Protein AF-0000000071195851 (afdb_homodimer)

Structure (mmCIF, N/CA/C/O backbone):
data_AF-0000000071195851-model_v1
#
loop_
_entity.id
_entity.type
_entity.pdbx_description
1 polymer 'DZIP3-like HEPN domain-containing protein'
#
loop_
_atom_site.group_PDB
_atom_site.id
_atom_site.type_symbol
_atom_site.label_atom_id
_atom_site.label_alt_id
_atom_site.label_comp_id
_atom_site.label_asym_id
_atom_site.label_entity_id
_atom_site.label_seq_id
_atom_site.pdbx_PDB_ins_code
_atom_site.Cartn_x
_atom_site.Cartn_y
_atom_site.Cartn_z
_atom_site.occupancy
_atom_site.B_iso_or_equiv
_atom_site.auth_seq_id
_atom_site.auth_comp_id
_atom_site.auth_asym_id
_atom_site.auth_atom_id
_atom_site.pdbx_PDB_model_num
ATOM 1 N N . MET A 1 1 ? -26.047 20.922 -21.891 1 20.16 1 MET A N 1
ATOM 2 C CA . MET A 1 1 ? -26.219 20.594 -20.469 1 20.16 1 MET A CA 1
ATOM 3 C C . MET A 1 1 ? -25.625 19.219 -20.172 1 20.16 1 MET A C 1
ATOM 5 O O . MET A 1 1 ? -26.203 18.203 -20.562 1 20.16 1 MET A O 1
ATOM 9 N N . ALA A 1 2 ? -24.406 18.953 -20.312 1 27.66 2 ALA A N 1
ATOM 10 C CA . ALA A 1 2 ? -23.797 17.625 -20.219 1 27.66 2 ALA A CA 1
ATOM 11 C C . ALA A 1 2 ? -24.188 16.938 -18.906 1 27.66 2 ALA A C 1
ATOM 13 O O . ALA A 1 2 ? -23.922 17.453 -17.828 1 27.66 2 ALA A O 1
ATOM 14 N N . THR A 1 3 ? -25.312 16.328 -18.766 1 29.44 3 THR A N 1
ATOM 15 C CA . THR A 1 3 ? -25.781 15.547 -17.641 1 29.44 3 THR A CA 1
ATOM 16 C C . THR A 1 3 ? -24.719 14.555 -17.188 1 29.44 3 THR A C 1
ATOM 18 O O . THR A 1 3 ? -24.297 13.688 -17.953 1 29.44 3 THR A O 1
ATOM 21 N N . ALA A 1 4 ? -23.672 14.945 -16.656 1 36.5 4 ALA A N 1
ATOM 22 C CA . ALA A 1 4 ? -22.719 14.039 -16.031 1 36.5 4 ALA A CA 1
ATOM 23 C C . ALA A 1 4 ? -23.422 12.828 -15.422 1 36.5 4 ALA A C 1
ATOM 25 O O . ALA A 1 4 ? -24.266 12.977 -14.531 1 36.5 4 ALA A O 1
ATOM 26 N N . GLY A 1 5 ? -23.922 11.852 -16.109 1 33.75 5 GLY A N 1
ATOM 27 C CA . GLY A 1 5 ? -24.656 10.648 -15.742 1 33.75 5 GLY A CA 1
ATOM 28 C C . GLY A 1 5 ? -24.156 10 -14.469 1 33.75 5 GLY A C 1
ATOM 29 O O . GLY A 1 5 ? -23.016 9.516 -14.422 1 33.75 5 GLY A O 1
ATOM 30 N N . TRP A 1 6 ? -24.375 10.531 -13.297 1 41.81 6 TRP A N 1
ATOM 31 C CA . TRP A 1 6 ? -24.25 9.828 -12.023 1 41.81 6 TRP A CA 1
ATOM 32 C C . TRP A 1 6 ? -24.656 8.367 -12.172 1 41.81 6 TRP A C 1
ATOM 34 O O . TRP A 1 6 ? -25.828 8.055 -12.383 1 41.81 6 TRP A O 1
ATOM 44 N N . SER A 1 7 ? -24.109 7.566 -12.875 1 49.59 7 SER A N 1
ATOM 45 C CA . SER A 1 7 ? -24.531 6.172 -12.922 1 49.59 7 SER A CA 1
ATOM 46 C C . SER A 1 7 ? -24.922 5.668 -11.539 1 49.59 7 SER A C 1
ATOM 48 O O . SER A 1 7 ? -24.188 5.844 -10.57 1 49.59 7 SER A O 1
ATOM 50 N N . THR A 1 8 ? -26.188 5.625 -11.203 1 64.5 8 THR A N 1
ATOM 51 C CA . THR A 1 8 ? -26.844 5.125 -10 1 64.5 8 THR A CA 1
ATOM 52 C C . THR A 1 8 ? -26.219 3.807 -9.555 1 64.5 8 THR A C 1
ATOM 54 O O . THR A 1 8 ? -26.156 2.85 -10.328 1 64.5 8 THR A O 1
ATOM 57 N N . VAL A 1 9 ? -25.438 3.867 -8.508 1 78.06 9 VAL A N 1
ATOM 58 C CA . VAL A 1 9 ? -24.938 2.654 -7.883 1 78.06 9 VAL A CA 1
ATOM 59 C C . VAL A 1 9 ? -26.094 1.703 -7.582 1 78.06 9 VAL A C 1
ATOM 61 O O . VAL A 1 9 ? -27.062 2.088 -6.93 1 78.06 9 VAL A O 1
ATOM 64 N N . THR A 1 10 ? -26.141 0.562 -8.352 1 88.56 10 THR A N 1
ATOM 65 C CA . THR A 1 10 ? -27.156 -0.464 -8.156 1 88.56 10 THR A CA 1
ATOM 66 C C . THR A 1 10 ? -26.734 -1.448 -7.066 1 88.56 10 THR A C 1
ATOM 68 O O . THR A 1 10 ? -25.594 -1.417 -6.605 1 88.56 10 THR A O 1
ATOM 71 N N . LYS A 1 11 ? -27.688 -2.213 -6.672 1 94.31 11 LYS A N 1
ATOM 72 C CA . LYS A 1 11 ? -27.391 -3.281 -5.723 1 94.31 11 LYS A CA 1
ATOM 73 C C . LYS A 1 11 ? -26.344 -4.242 -6.285 1 94.31 11 LYS A C 1
ATOM 75 O O . LYS A 1 11 ? -25.5 -4.746 -5.547 1 94.31 11 LYS A O 1
ATOM 80 N N . GLU A 1 12 ? -26.422 -4.5 -7.555 1 95.44 12 GLU A N 1
ATOM 81 C CA . GLU A 1 12 ? -25.5 -5.418 -8.219 1 95.44 12 GLU A CA 1
ATOM 82 C C . GLU A 1 12 ? -24.078 -4.875 -8.203 1 95.44 12 GLU A C 1
ATOM 84 O O . GLU A 1 12 ? -23.109 -5.641 -8.086 1 95.44 12 GLU A O 1
ATOM 89 N N . ASN A 1 13 ? -23.953 -3.596 -8.297 1 95.38 13 ASN A N 1
ATOM 90 C CA . ASN A 1 13 ? -22.641 -2.969 -8.18 1 95.38 13 ASN A CA 1
ATOM 91 C C . ASN A 1 13 ? -22.062 -3.119 -6.77 1 95.38 13 ASN A C 1
ATOM 93 O O . ASN A 1 13 ? -20.875 -3.396 -6.602 1 95.38 13 ASN A O 1
ATOM 97 N N . THR A 1 14 ? -22.906 -2.965 -5.84 1 96.69 14 THR A N 1
ATOM 98 C CA . THR A 1 14 ? -22.5 -3.094 -4.445 1 96.69 14 THR A CA 1
ATOM 99 C C . THR A 1 14 ? -22.109 -4.531 -4.133 1 96.69 14 THR A C 1
ATOM 101 O O . THR A 1 14 ? -21.141 -4.77 -3.387 1 96.69 14 THR A O 1
ATOM 104 N N . ASN A 1 15 ? -22.828 -5.418 -4.723 1 97.31 15 ASN A N 1
ATOM 105 C CA . ASN A 1 15 ? -22.453 -6.824 -4.586 1 97.31 15 ASN A CA 1
ATOM 106 C C . ASN A 1 15 ? -21.031 -7.078 -5.062 1 97.31 15 ASN A C 1
ATOM 108 O O . ASN A 1 15 ? -20.25 -7.746 -4.375 1 97.31 15 ASN A O 1
ATOM 112 N N . PHE A 1 16 ? -20.812 -6.555 -6.148 1 98 16 PHE A N 1
ATOM 113 C CA . PHE A 1 16 ? -19.484 -6.734 -6.719 1 98 16 PHE A CA 1
ATOM 114 C C . PHE A 1 16 ? -18.422 -6.102 -5.832 1 98 16 PHE A C 1
ATOM 116 O O . PHE A 1 16 ? -17.406 -6.73 -5.523 1 98 16 PHE A O 1
ATOM 123 N N . ALA A 1 17 ? -18.688 -4.91 -5.398 1 97.62 17 ALA A N 1
ATOM 124 C CA . ALA A 1 17 ? -17.734 -4.199 -4.555 1 97.62 17 ALA A CA 1
ATOM 125 C C . ALA A 1 17 ? -17.5 -4.941 -3.244 1 97.62 17 ALA A C 1
ATOM 127 O O . ALA A 1 17 ? -16.375 -4.996 -2.744 1 97.62 17 ALA A O 1
ATOM 128 N N . ARG A 1 18 ? -18.484 -5.512 -2.752 1 97.62 18 ARG A N 1
ATOM 129 C CA . ARG A 1 18 ? -18.406 -6.234 -1.487 1 97.62 18 ARG A CA 1
ATOM 130 C C . ARG A 1 18 ? -17.531 -7.484 -1.634 1 97.62 18 ARG A C 1
ATOM 132 O O . ARG A 1 18 ? -16.766 -7.828 -0.73 1 97.62 18 ARG A O 1
ATOM 139 N N . LEU A 1 19 ? -17.719 -8.094 -2.727 1 98.06 19 LEU A N 1
ATOM 140 C CA . LEU A 1 19 ? -16.891 -9.266 -2.986 1 98.06 19 LEU A CA 1
ATOM 141 C C . LEU A 1 19 ? -15.422 -8.867 -3.139 1 98.06 19 LEU A C 1
ATOM 143 O O . LEU A 1 19 ? -14.523 -9.578 -2.682 1 98.06 19 LEU A O 1
ATOM 147 N N . CYS A 1 20 ? -15.242 -7.766 -3.793 1 97.62 20 CYS A N 1
ATOM 148 C CA . CYS A 1 20 ? -13.883 -7.258 -3.908 1 97.62 20 CYS A CA 1
ATOM 149 C C . CYS A 1 20 ? -13.273 -7.016 -2.533 1 97.62 20 CYS A C 1
ATOM 151 O O . CYS A 1 20 ? -12.133 -7.402 -2.281 1 97.62 20 CYS A O 1
ATOM 153 N N . LYS A 1 21 ? -14.047 -6.438 -1.719 1 97.56 21 LYS A N 1
ATOM 154 C CA . LYS A 1 21 ? -13.57 -6.141 -0.371 1 97.56 21 LYS A CA 1
ATOM 155 C C . LYS A 1 21 ? -13.273 -7.422 0.403 1 97.56 21 LYS A C 1
ATOM 157 O O . LYS A 1 21 ? -12.266 -7.512 1.104 1 97.56 21 LYS A O 1
ATOM 162 N N . LEU A 1 22 ? -14.109 -8.383 0.26 1 98.12 22 LEU A N 1
ATOM 163 C CA . LEU A 1 22 ? -13.906 -9.672 0.917 1 98.12 22 LEU A CA 1
ATOM 164 C C . LEU A 1 22 ? -12.594 -10.305 0.473 1 98.12 22 LEU A C 1
ATOM 166 O O . LEU A 1 22 ? -11.836 -10.82 1.299 1 98.12 22 LEU A O 1
ATOM 170 N N . LEU A 1 23 ? -12.359 -10.211 -0.744 1 97.12 23 LEU A N 1
ATOM 171 C CA . LEU A 1 23 ? -11.156 -10.828 -1.29 1 97.12 23 LEU A CA 1
ATOM 172 C C . LEU A 1 23 ? -9.914 -10.031 -0.904 1 97.12 23 LEU A C 1
ATOM 174 O O . LEU A 1 23 ? -8.898 -10.617 -0.503 1 97.12 23 LEU A O 1
ATOM 178 N N . ILE A 1 24 ? -10.016 -8.781 -1.022 1 96.12 24 ILE A N 1
ATOM 179 C CA . ILE A 1 24 ? -8.852 -7.934 -0.784 1 96.12 24 ILE A CA 1
ATOM 180 C C . ILE A 1 24 ? -8.492 -7.957 0.701 1 96.12 24 ILE A C 1
ATOM 182 O O . ILE A 1 24 ? -7.348 -8.234 1.067 1 96.12 24 ILE A O 1
ATOM 186 N N . ASP A 1 25 ? -9.438 -7.758 1.517 1 96.19 25 ASP A N 1
ATOM 187 C CA . ASP A 1 25 ? -9.141 -7.734 2.945 1 96.19 25 ASP A CA 1
ATOM 188 C C . ASP A 1 25 ? -9.016 -9.148 3.506 1 96.19 25 ASP A C 1
ATOM 190 O O . ASP A 1 25 ? -8.008 -9.492 4.121 1 96.19 25 ASP A O 1
ATOM 194 N N . GLY A 1 26 ? -10.047 -9.914 3.311 1 97.44 26 GLY A N 1
ATOM 195 C CA . GLY A 1 26 ? -10.086 -11.258 3.852 1 97.44 26 GLY A CA 1
ATOM 196 C C . GLY A 1 26 ? -9.07 -12.188 3.207 1 97.44 26 GLY A C 1
ATOM 197 O O . GLY A 1 26 ? -8.375 -12.938 3.898 1 97.44 26 GLY A O 1
ATOM 198 N N . GLY A 1 27 ? -9.031 -12.125 1.87 1 98.12 27 GLY A N 1
ATOM 199 C CA . GLY A 1 27 ? -8.078 -12.961 1.159 1 98.12 27 GLY A CA 1
ATOM 200 C C . GLY A 1 27 ? -6.633 -12.648 1.5 1 98.12 27 GLY A C 1
ATOM 201 O O . GLY A 1 27 ? -5.824 -13.555 1.694 1 98.12 27 GLY A O 1
ATOM 202 N N . THR A 1 28 ? -6.348 -11.375 1.593 1 97.06 28 THR A N 1
ATOM 203 C CA . THR A 1 28 ? -4.996 -10.969 1.97 1 97.06 28 THR A CA 1
ATOM 204 C C . THR A 1 28 ? -4.648 -11.484 3.363 1 97.06 28 THR A C 1
ATOM 206 O O . THR A 1 28 ? -3.553 -12.008 3.58 1 97.06 28 THR A O 1
ATOM 209 N N . HIS A 1 29 ? -5.57 -11.375 4.246 1 97.56 29 HIS A N 1
ATOM 210 C CA . HIS A 1 29 ? -5.332 -11.836 5.609 1 97.56 29 HIS A CA 1
ATOM 211 C C . HIS A 1 29 ? -5.094 -13.344 5.648 1 97.56 29 HIS A C 1
ATOM 213 O O . HIS A 1 29 ? -4.156 -13.805 6.297 1 97.56 29 HIS A O 1
ATOM 219 N N . ALA A 1 30 ? -5.887 -14.023 4.984 1 98.44 30 ALA A N 1
ATOM 220 C CA . ALA A 1 30 ? -5.762 -15.484 4.973 1 98.44 30 ALA A CA 1
ATOM 221 C C . ALA A 1 30 ? -4.414 -15.914 4.395 1 98.44 30 ALA A C 1
ATOM 223 O O . ALA A 1 30 ? -3.729 -16.766 4.969 1 98.44 30 ALA A O 1
ATOM 224 N N . LEU A 1 31 ? -4.059 -15.32 3.311 1 98.5 31 LEU A N 1
ATOM 225 C CA . LEU A 1 31 ? -2.789 -15.664 2.686 1 98.5 31 LEU A CA 1
ATOM 226 C C . LEU A 1 31 ? -1.618 -15.258 3.574 1 98.5 31 LEU A C 1
ATOM 228 O O . LEU A 1 31 ? -0.587 -15.938 3.6 1 98.5 31 LEU A O 1
ATOM 232 N N . ARG A 1 32 ? -1.762 -14.188 4.25 1 97.81 32 ARG A N 1
ATOM 233 C CA . ARG A 1 32 ? -0.71 -13.75 5.16 1 97.81 32 ARG A CA 1
ATOM 234 C C . ARG A 1 32 ? -0.535 -14.734 6.309 1 97.81 32 ARG A C 1
ATOM 236 O O . ARG A 1 32 ? 0.589 -15.008 6.738 1 97.81 32 ARG A O 1
ATOM 243 N N . VAL A 1 33 ? -1.643 -15.242 6.789 1 97.75 33 VAL A N 1
ATOM 244 C CA . VAL A 1 33 ? -1.581 -16.25 7.84 1 97.75 33 VAL A CA 1
ATOM 245 C C . VAL A 1 33 ? -0.8 -17.469 7.344 1 97.75 33 VAL A C 1
ATOM 247 O O . VAL A 1 33 ? 0.076 -17.969 8.047 1 97.75 33 VAL A O 1
ATOM 250 N N . ILE A 1 34 ? -1.099 -17.891 6.188 1 98.25 34 ILE A N 1
ATOM 251 C CA . ILE A 1 34 ? -0.395 -19.031 5.594 1 98.25 34 ILE A CA 1
ATOM 252 C C . ILE A 1 34 ? 1.085 -18.688 5.434 1 98.25 34 ILE A C 1
ATOM 254 O O . ILE A 1 34 ? 1.953 -19.484 5.789 1 98.25 34 ILE A O 1
ATOM 258 N N . PHE A 1 35 ? 1.375 -17.547 4.949 1 98.56 35 PHE A N 1
ATOM 259 C CA . PHE A 1 35 ? 2.738 -17.109 4.676 1 98.56 35 PHE A CA 1
ATOM 260 C C . PHE A 1 35 ? 3.547 -17.016 5.965 1 98.56 35 PHE A C 1
ATOM 262 O O . PHE A 1 35 ? 4.684 -17.5 6.023 1 98.56 35 PHE A O 1
ATOM 269 N N . ASP A 1 36 ? 2.914 -16.453 6.934 1 97.62 36 ASP A N 1
ATOM 270 C CA . ASP A 1 36 ? 3.605 -16.25 8.203 1 97.62 36 ASP A CA 1
ATOM 271 C C . ASP A 1 36 ? 3.869 -17.594 8.898 1 97.62 36 ASP A C 1
ATOM 273 O O . ASP A 1 36 ? 4.809 -17.719 9.688 1 97.62 36 ASP A O 1
ATOM 277 N N . ALA A 1 37 ? 2.996 -18.531 8.664 1 96.75 37 ALA A N 1
ATOM 278 C CA . ALA A 1 37 ? 3.24 -19.875 9.203 1 96.75 37 ALA A CA 1
ATOM 279 C C . ALA A 1 37 ? 4.484 -20.5 8.578 1 96.75 37 ALA A C 1
ATOM 281 O O . ALA A 1 37 ? 5.207 -21.25 9.242 1 96.75 37 ALA A O 1
ATOM 282 N N . LYS A 1 38 ? 4.789 -20.156 7.34 1 96.12 38 LYS A N 1
ATOM 283 C CA . LYS A 1 38 ? 5.961 -20.656 6.637 1 96.12 38 LYS A CA 1
ATOM 284 C C . LYS A 1 38 ? 7.199 -19.828 6.953 1 96.12 38 LYS A C 1
ATOM 286 O O . LYS A 1 38 ? 8.297 -20.359 7.094 1 96.12 38 LYS A O 1
ATOM 291 N N . HIS A 1 39 ? 6.898 -18.484 7.004 1 96.38 39 HIS A N 1
ATOM 292 C CA . HIS A 1 39 ? 7.957 -17.531 7.277 1 96.38 39 HIS A CA 1
ATOM 293 C C . HIS A 1 39 ? 7.535 -16.531 8.359 1 96.38 39 HIS A C 1
ATOM 295 O O . HIS A 1 39 ? 7.105 -15.422 8.062 1 96.38 39 HIS A O 1
ATOM 301 N N . PRO A 1 40 ? 7.84 -16.922 9.531 1 95.5 40 PRO A N 1
ATOM 302 C CA . PRO A 1 40 ? 7.469 -16 10.609 1 95.5 40 PRO A CA 1
ATOM 303 C C . PRO A 1 40 ? 8.164 -14.648 10.5 1 95.5 40 PRO A C 1
ATOM 305 O O . PRO A 1 40 ? 9.273 -14.562 9.953 1 95.5 40 PRO A O 1
ATOM 308 N N . PRO A 1 41 ? 7.543 -13.672 11.008 1 90.94 41 PRO A N 1
ATOM 309 C CA . PRO A 1 41 ? 8.039 -12.305 10.859 1 90.94 41 PRO A CA 1
ATOM 310 C C . PRO A 1 41 ? 9.484 -12.148 11.32 1 90.94 41 PRO A C 1
ATOM 312 O O . PRO A 1 41 ? 10.266 -11.43 10.688 1 90.94 41 PRO A O 1
ATOM 315 N N . HIS A 1 42 ? 9.914 -12.82 12.352 1 92.69 42 HIS A N 1
ATOM 316 C CA . HIS A 1 42 ? 11.25 -12.625 12.906 1 92.69 42 HIS A CA 1
ATOM 317 C C . HIS A 1 42 ? 12.305 -13.281 12.031 1 92.69 42 HIS A C 1
ATOM 319 O O . HIS A 1 42 ? 13.492 -12.969 12.141 1 92.69 42 HIS A O 1
ATOM 325 N N . ASP A 1 43 ? 11.859 -14.195 11.133 1 95.19 43 ASP A N 1
ATOM 326 C CA . ASP A 1 43 ? 12.797 -14.922 10.273 1 95.19 43 ASP A CA 1
ATOM 327 C C . ASP A 1 43 ? 12.68 -14.445 8.828 1 95.19 43 ASP A C 1
ATOM 329 O O . ASP A 1 43 ? 13.43 -14.898 7.961 1 95.19 43 ASP A O 1
ATOM 333 N N . LEU A 1 44 ? 11.773 -13.547 8.555 1 96.69 44 LEU A N 1
ATOM 334 C CA . LEU A 1 44 ? 11.453 -13.188 7.18 1 96.69 44 LEU A CA 1
ATOM 335 C C . LEU A 1 44 ? 12.664 -12.562 6.484 1 96.69 44 LEU A C 1
ATOM 337 O O . LEU A 1 44 ? 12.969 -12.914 5.344 1 96.69 44 LEU A O 1
ATOM 341 N N . ARG A 1 45 ? 13.336 -11.711 7.137 1 94.5 45 ARG A N 1
ATOM 342 C CA . ARG A 1 45 ? 14.492 -11.039 6.543 1 94.5 45 ARG A CA 1
ATOM 343 C C . ARG A 1 45 ? 15.555 -12.055 6.129 1 94.5 45 ARG A C 1
ATOM 345 O O . ARG A 1 45 ? 16.094 -11.984 5.023 1 94.5 45 ARG A O 1
ATOM 352 N N . LYS A 1 46 ? 15.82 -12.945 7.039 1 96.12 46 LYS A N 1
ATOM 353 C CA . LYS A 1 46 ? 16.812 -13.977 6.762 1 96.12 46 LYS A CA 1
ATOM 354 C C . LYS A 1 46 ? 16.422 -14.797 5.531 1 96.12 46 LYS A C 1
ATOM 356 O O . LYS A 1 46 ? 17.266 -15.094 4.688 1 96.12 46 LYS A O 1
ATOM 361 N N . HIS A 1 47 ? 15.18 -15.07 5.453 1 96.75 47 HIS A N 1
ATOM 362 C CA . HIS A 1 47 ? 14.68 -15.844 4.32 1 96.75 47 HIS A CA 1
ATOM 363 C C . HIS A 1 47 ? 14.844 -15.078 3.016 1 96.75 47 HIS A C 1
ATOM 365 O O . HIS A 1 47 ? 15.305 -15.633 2.016 1 96.75 47 HIS A O 1
ATOM 371 N N . LEU A 1 48 ? 14.523 -13.852 3.064 1 97.5 48 LEU A N 1
ATOM 372 C CA . LEU A 1 48 ? 14.562 -13.023 1.861 1 97.5 48 LEU A CA 1
ATOM 373 C C . LEU A 1 48 ? 1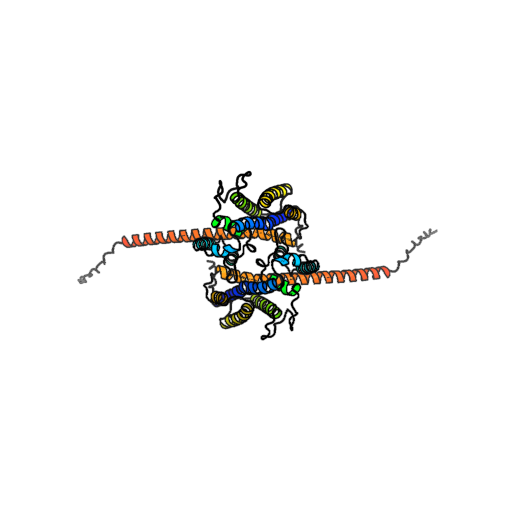5.992 -12.781 1.416 1 97.5 48 LEU A C 1
ATOM 375 O O . LEU A 1 48 ? 16.25 -12.562 0.23 1 97.5 48 LEU A O 1
ATOM 379 N N . MET A 1 49 ? 16.938 -12.914 2.344 1 96.88 49 MET A N 1
ATOM 380 C CA . MET A 1 49 ? 18.328 -12.625 2.045 1 96.88 49 MET A CA 1
ATOM 381 C C . MET A 1 49 ? 19.047 -13.867 1.52 1 96.88 49 MET A C 1
ATOM 383 O O . MET A 1 49 ? 20.156 -13.773 1.007 1 96.88 49 MET A O 1
ATOM 387 N N . ASP A 1 50 ? 18.359 -14.945 1.672 1 97.62 50 ASP A N 1
ATOM 388 C CA . ASP A 1 50 ? 18.906 -16.156 1.067 1 97.62 50 ASP A CA 1
ATOM 389 C C . ASP A 1 50 ? 19.141 -15.961 -0.429 1 97.62 50 ASP A C 1
ATOM 391 O O . ASP A 1 50 ? 18.266 -15.484 -1.145 1 97.62 50 ASP A O 1
ATOM 395 N N . SER A 1 51 ? 20.297 -16.344 -0.891 1 97.75 51 SER A N 1
ATOM 396 C CA . SER A 1 51 ? 20.703 -16.062 -2.264 1 97.75 51 SER A CA 1
ATOM 397 C C . SER A 1 51 ? 19.781 -16.734 -3.268 1 97.75 51 SER A C 1
ATOM 399 O O . SER A 1 51 ? 19.484 -16.172 -4.32 1 97.75 51 SER A O 1
ATOM 401 N N . ARG A 1 52 ? 19.453 -17.922 -2.961 1 97.56 52 ARG A N 1
ATOM 402 C CA . ARG A 1 52 ? 18.562 -18.625 -3.867 1 97.56 52 ARG A CA 1
ATOM 403 C C . ARG A 1 52 ? 17.219 -17.922 -3.969 1 97.56 52 ARG A C 1
ATOM 405 O O . ARG A 1 52 ? 16.703 -17.703 -5.066 1 97.56 52 ARG A O 1
ATOM 412 N N . ILE A 1 53 ? 16.672 -17.562 -2.869 1 98.12 53 ILE A N 1
ATOM 413 C CA . ILE A 1 53 ? 15.391 -16.891 -2.807 1 98.12 53 ILE A CA 1
ATOM 414 C C . ILE A 1 53 ? 15.492 -15.531 -3.508 1 98.12 53 ILE A C 1
ATOM 416 O O . ILE A 1 53 ? 14.633 -15.18 -4.32 1 98.12 53 ILE A O 1
ATOM 420 N N . HIS A 1 54 ? 16.5 -14.875 -3.227 1 98 54 HIS A N 1
ATOM 421 C CA . HIS A 1 54 ? 16.719 -13.57 -3.844 1 98 54 HIS A CA 1
ATOM 422 C C . HIS A 1 54 ? 16.781 -13.68 -5.363 1 98 54 HIS A C 1
ATOM 424 O O . HIS A 1 54 ? 16.219 -12.844 -6.074 1 98 54 HIS A O 1
ATOM 430 N N . ASN A 1 55 ? 17.453 -14.711 -5.824 1 98 55 ASN A N 1
ATOM 431 C CA . ASN A 1 55 ? 17.594 -14.906 -7.266 1 98 55 ASN A CA 1
ATOM 432 C C . ASN A 1 55 ? 16.25 -15.25 -7.91 1 98 55 ASN A C 1
ATOM 434 O O . ASN A 1 55 ? 15.945 -14.781 -9.008 1 98 55 ASN A O 1
ATOM 438 N N . ILE A 1 56 ? 15.477 -16.031 -7.238 1 98.31 56 ILE A N 1
ATOM 439 C CA . ILE A 1 56 ? 14.148 -16.359 -7.738 1 98.31 56 ILE A CA 1
ATOM 440 C C . ILE A 1 56 ? 13.312 -15.086 -7.859 1 98.31 56 ILE A C 1
ATOM 442 O O . ILE A 1 56 ? 12.695 -14.836 -8.898 1 98.31 56 ILE A O 1
ATOM 446 N N . LEU A 1 57 ? 13.328 -14.297 -6.848 1 98.38 57 LEU A N 1
ATOM 447 C CA . LEU A 1 57 ? 12.523 -13.078 -6.824 1 98.38 57 LEU A CA 1
ATOM 448 C C . LEU A 1 57 ? 13.039 -12.062 -7.836 1 98.38 57 LEU A C 1
ATOM 450 O O . LEU A 1 57 ? 12.25 -11.367 -8.484 1 98.38 57 LEU A O 1
ATOM 454 N N . LYS A 1 58 ? 14.312 -12.016 -8.008 1 97 58 LYS A N 1
ATOM 455 C CA . LYS A 1 58 ? 14.891 -11.133 -9.016 1 97 58 LYS A CA 1
ATOM 456 C C . LYS A 1 58 ? 14.453 -11.539 -10.414 1 97 58 LYS A C 1
ATOM 458 O O . LYS A 1 58 ? 14.172 -10.68 -11.258 1 97 58 LYS A O 1
ATOM 463 N N . ASN A 1 59 ? 14.438 -12.805 -10.625 1 96.62 59 ASN A N 1
ATOM 464 C CA . ASN A 1 59 ? 13.969 -13.312 -11.914 1 96.62 59 ASN A CA 1
ATOM 465 C C . ASN A 1 59 ? 12.5 -12.953 -12.156 1 96.62 59 ASN A C 1
ATOM 467 O O . ASN A 1 59 ? 12.117 -12.578 -13.266 1 96.62 59 ASN A O 1
ATOM 471 N N . LEU A 1 60 ? 11.688 -13.047 -11.148 1 96.25 60 LEU A N 1
ATOM 472 C CA . LEU A 1 60 ? 10.273 -12.68 -11.25 1 96.25 60 LEU A CA 1
ATOM 473 C C . LEU A 1 60 ? 10.125 -11.188 -11.531 1 96.25 60 LEU A C 1
ATOM 475 O O . LEU A 1 60 ? 9.234 -10.781 -12.289 1 96.25 60 LEU A O 1
ATOM 479 N N . LYS A 1 61 ? 10.961 -10.422 -10.938 1 95.75 61 LYS A N 1
ATOM 480 C CA . LYS A 1 61 ? 10.938 -8.984 -11.188 1 95.75 61 LYS A CA 1
ATOM 481 C C . LYS A 1 61 ? 11.312 -8.68 -12.633 1 95.75 61 LYS A C 1
ATOM 483 O O . LYS A 1 61 ? 10.672 -7.848 -13.281 1 95.75 61 LYS A O 1
ATOM 488 N N . THR A 1 62 ? 12.336 -9.383 -13.086 1 92.88 62 THR A N 1
ATOM 489 C CA . THR A 1 62 ? 12.805 -9.18 -14.453 1 92.88 62 THR A CA 1
ATOM 490 C C . THR A 1 62 ? 11.711 -9.523 -15.461 1 92.88 62 THR A C 1
ATOM 492 O O . THR A 1 62 ? 11.57 -8.867 -16.484 1 92.88 62 THR A O 1
ATOM 495 N N . LYS A 1 63 ? 10.93 -10.484 -15.117 1 90.06 63 LYS A N 1
ATOM 496 C CA . LYS A 1 63 ? 9.852 -10.93 -15.992 1 90.06 63 LYS A CA 1
ATOM 497 C C . LYS A 1 63 ? 8.57 -10.141 -15.734 1 90.06 63 LYS A C 1
ATOM 499 O O . LYS A 1 63 ? 7.52 -10.461 -16.297 1 90.06 63 LYS A O 1
ATOM 504 N N . ARG A 1 64 ? 8.594 -9.227 -14.781 1 89.38 64 ARG A N 1
ATOM 505 C CA . ARG A 1 64 ? 7.531 -8.281 -14.461 1 89.38 64 ARG A CA 1
ATOM 506 C C . ARG A 1 64 ? 6.383 -8.977 -13.734 1 89.38 64 ARG A C 1
ATOM 508 O O . ARG A 1 64 ? 5.246 -8.5 -13.766 1 89.38 64 ARG A O 1
ATOM 515 N N . HIS A 1 65 ? 6.742 -10.125 -13.18 1 92 65 HIS A N 1
ATOM 516 C CA . HIS A 1 65 ? 5.77 -10.75 -12.289 1 92 65 HIS A CA 1
ATOM 517 C C . HIS A 1 65 ? 5.727 -10.047 -10.938 1 92 65 HIS A C 1
ATOM 519 O O . HIS A 1 65 ? 4.727 -10.125 -10.219 1 92 65 HIS A O 1
ATOM 525 N N . LEU A 1 66 ? 6.801 -9.414 -10.656 1 94.88 66 LEU A N 1
ATOM 526 C CA . LEU A 1 66 ? 6.938 -8.625 -9.438 1 94.88 66 LEU A CA 1
ATOM 527 C C . LEU A 1 66 ? 7.109 -7.148 -9.766 1 94.88 66 LEU A C 1
ATOM 529 O O . LEU A 1 66 ? 8.07 -6.762 -10.43 1 94.88 66 LEU A O 1
ATOM 533 N N . ARG A 1 67 ? 6.23 -6.363 -9.234 1 92.94 67 ARG A N 1
ATOM 534 C CA . ARG A 1 67 ? 6.266 -4.926 -9.5 1 92.94 67 ARG A CA 1
ATOM 535 C C . ARG A 1 67 ? 7.309 -4.234 -8.633 1 92.94 67 ARG A C 1
ATOM 537 O O . ARG A 1 67 ? 7.695 -4.754 -7.586 1 92.94 67 ARG A O 1
ATOM 544 N N . PRO A 1 68 ? 7.691 -3.068 -9.102 1 94 68 PRO A N 1
ATOM 545 C CA . PRO A 1 68 ? 8.648 -2.303 -8.297 1 94 68 PRO A CA 1
ATOM 546 C C . PRO A 1 68 ? 8.141 -2.027 -6.883 1 94 68 PRO A C 1
ATOM 548 O O . PRO A 1 68 ? 8.922 -2.08 -5.926 1 94 68 PRO A O 1
ATOM 551 N N . GLU A 1 69 ? 6.887 -1.784 -6.77 1 94.06 69 GLU A N 1
ATOM 552 C CA . GLU A 1 69 ? 6.289 -1.565 -5.457 1 94.06 69 GLU A CA 1
ATOM 553 C C . GLU A 1 69 ? 6.48 -2.783 -4.555 1 94.06 69 GLU A C 1
ATOM 555 O O . GLU A 1 69 ? 6.832 -2.646 -3.383 1 94.06 69 GLU A O 1
ATOM 560 N N . GLN A 1 70 ? 6.27 -3.869 -5.117 1 96.06 70 GLN A N 1
ATOM 561 C CA . GLN A 1 70 ? 6.375 -5.113 -4.363 1 96.06 70 GLN A CA 1
ATOM 562 C C . GLN A 1 70 ? 7.824 -5.426 -4.008 1 96.06 70 GLN A C 1
ATOM 564 O O . GLN A 1 70 ? 8.109 -5.906 -2.91 1 96.06 70 GLN A O 1
ATOM 569 N N . TRP A 1 71 ? 8.68 -5.133 -4.961 1 96.75 71 TRP A N 1
ATOM 570 C CA . TRP A 1 71 ? 10.102 -5.316 -4.695 1 96.75 71 TRP A CA 1
ATOM 571 C C . TRP A 1 71 ? 10.547 -4.461 -3.512 1 96.75 71 TRP A C 1
ATOM 573 O O . TRP A 1 71 ? 11.273 -4.934 -2.637 1 96.75 71 TRP A O 1
ATOM 583 N N . SER A 1 72 ? 10.047 -3.254 -3.461 1 94.62 72 SER A N 1
ATOM 584 C CA . SER A 1 72 ? 10.438 -2.34 -2.395 1 94.62 72 SER A CA 1
ATOM 585 C C . SER A 1 72 ? 9.891 -2.799 -1.046 1 94.62 72 SER A C 1
ATOM 587 O O . SER A 1 72 ? 10.477 -2.502 -0.001 1 94.62 72 SER A O 1
ATOM 589 N N . ARG A 1 73 ? 8.812 -3.555 -1.065 1 95.62 73 ARG A N 1
ATOM 590 C CA . ARG A 1 73 ? 8.266 -4.109 0.168 1 95.62 73 ARG A CA 1
ATOM 591 C C . ARG A 1 73 ? 9.094 -5.297 0.65 1 95.62 73 ARG A C 1
ATOM 593 O O . ARG A 1 73 ? 9.25 -5.5 1.856 1 95.62 73 ARG A O 1
ATOM 600 N N . LEU A 1 74 ? 9.625 -5.98 -0.265 1 97.25 74 LEU A N 1
ATOM 601 C CA . LEU A 1 74 ? 10.422 -7.16 0.052 1 97.25 74 LEU A CA 1
ATOM 602 C C . LEU A 1 74 ? 11.828 -6.762 0.488 1 97.25 74 LEU A C 1
ATOM 604 O O . LEU A 1 74 ? 12.398 -7.383 1.386 1 97.25 74 LEU A O 1
ATOM 608 N N . TYR A 1 75 ? 12.312 -5.766 -0.176 1 95.25 75 TYR A N 1
ATOM 609 C CA . TYR A 1 75 ? 13.68 -5.312 0.052 1 95.25 75 TYR A CA 1
ATOM 610 C C . TYR A 1 75 ? 13.727 -3.801 0.241 1 95.25 75 TYR A C 1
ATOM 612 O O . TYR A 1 75 ? 14.289 -3.082 -0.589 1 95.25 75 TYR A O 1
ATOM 620 N N . PRO A 1 76 ? 13.25 -3.383 1.369 1 92.75 76 PRO A N 1
ATOM 621 C CA . PRO A 1 76 ? 13.266 -1.939 1.624 1 92.75 76 PRO A CA 1
ATOM 622 C C . PRO A 1 76 ? 14.68 -1.388 1.79 1 92.75 76 PRO A C 1
ATOM 624 O O . PRO A 1 76 ? 15.547 -2.061 2.354 1 92.75 76 PRO A O 1
ATOM 627 N N . SER A 1 77 ? 14.891 -0.201 1.28 1 93 77 SER A N 1
ATOM 628 C CA . SER A 1 77 ? 16.188 0.445 1.416 1 93 77 SER A CA 1
ATOM 629 C C . SER A 1 77 ? 16.438 0.901 2.85 1 93 77 SER A C 1
ATOM 631 O O . SER A 1 77 ? 17.578 1.068 3.268 1 93 77 SER A O 1
ATOM 633 N N . VAL A 1 78 ? 15.328 1.201 3.508 1 93.06 78 VAL A N 1
ATOM 634 C CA . VAL A 1 78 ? 15.375 1.585 4.914 1 93.06 78 VAL A CA 1
ATOM 635 C C . VAL A 1 78 ? 14.391 0.738 5.719 1 93.06 78 VAL A C 1
ATOM 637 O O . VAL A 1 78 ? 13.258 0.512 5.285 1 93.06 78 VAL A O 1
ATOM 640 N N . GLY A 1 79 ? 14.891 0.178 6.824 1 89.19 79 GLY A N 1
ATOM 641 C CA . GLY A 1 79 ? 14.023 -0.642 7.652 1 89.19 79 GLY A CA 1
ATOM 642 C C . GLY A 1 79 ? 14.047 -2.109 7.27 1 89.19 79 GLY A C 1
ATOM 643 O O . GLY A 1 79 ? 15 -2.582 6.656 1 89.19 79 GLY A O 1
ATOM 644 N N . ILE A 1 80 ? 12.961 -2.812 7.785 1 90.19 80 ILE A N 1
ATOM 645 C CA . ILE A 1 80 ? 12.906 -4.254 7.574 1 90.19 80 ILE A CA 1
ATOM 646 C C . ILE A 1 80 ? 11.586 -4.633 6.914 1 90.19 80 ILE A C 1
ATOM 648 O O . ILE A 1 80 ? 10.562 -3.982 7.141 1 90.19 80 ILE A O 1
ATOM 652 N N . ALA A 1 81 ? 11.688 -5.645 6.148 1 93.19 81 ALA A N 1
ATOM 653 C CA . ALA A 1 81 ? 10.484 -6.125 5.473 1 93.19 81 ALA A CA 1
ATOM 654 C C . ALA A 1 81 ? 9.523 -6.785 6.461 1 93.19 81 ALA A C 1
ATOM 656 O O . ALA A 1 81 ? 9.953 -7.504 7.363 1 93.19 81 ALA A O 1
ATOM 657 N N . THR A 1 82 ? 8.281 -6.473 6.297 1 93.75 82 THR A N 1
ATOM 658 C CA . THR A 1 82 ? 7.215 -7.121 7.059 1 93.75 82 THR A CA 1
ATOM 659 C C . THR A 1 82 ? 6.078 -7.551 6.137 1 93.75 82 THR A C 1
ATOM 661 O O . THR A 1 82 ? 5.758 -6.855 5.172 1 93.75 82 THR A O 1
ATOM 664 N N . SER A 1 83 ? 5.465 -8.695 6.523 1 96 83 SER A N 1
ATOM 665 C CA . SER A 1 83 ? 4.387 -9.203 5.68 1 96 83 SER A CA 1
ATOM 666 C C . SER A 1 83 ? 3.141 -8.336 5.793 1 96 83 SER A C 1
ATOM 668 O O . SER A 1 83 ? 2.227 -8.438 4.973 1 96 83 SER A O 1
ATOM 670 N N . ALA A 1 84 ? 3.066 -7.449 6.75 1 91.56 84 ALA A N 1
ATOM 671 C CA . ALA A 1 84 ? 1.902 -6.602 6.988 1 91.56 84 ALA A CA 1
ATOM 672 C C . ALA A 1 84 ? 1.627 -5.695 5.793 1 91.56 84 ALA A C 1
ATOM 674 O O . ALA A 1 84 ? 0.48 -5.316 5.543 1 91.56 84 ALA A O 1
ATOM 675 N N . GLY A 1 85 ? 2.572 -5.445 5.016 1 89.56 85 GLY A N 1
ATOM 676 C CA . GLY A 1 85 ? 2.402 -4.559 3.875 1 89.56 85 GLY A CA 1
ATOM 677 C C . GLY A 1 85 ? 2.205 -5.297 2.564 1 89.56 85 GLY A C 1
ATOM 678 O O . GLY A 1 85 ? 2.053 -4.676 1.512 1 89.56 85 GLY A O 1
ATOM 679 N N . PHE A 1 86 ? 2.135 -6.609 2.611 1 96.5 86 PHE A N 1
ATOM 680 C CA . PHE A 1 86 ? 1.992 -7.391 1.389 1 96.5 86 PHE A CA 1
ATOM 681 C C . PHE A 1 86 ? 0.53 -7.48 0.969 1 96.5 86 PHE A C 1
ATOM 683 O O . PHE A 1 86 ? -0.353 -7.656 1.811 1 96.5 86 PHE A O 1
ATOM 690 N N . ASP A 1 87 ? 0.265 -7.332 -0.266 1 94.25 87 ASP A N 1
ATOM 691 C CA . ASP A 1 87 ? -1.094 -7.488 -0.777 1 94.25 87 ASP A CA 1
ATOM 692 C C . ASP A 1 87 ? -1.338 -8.922 -1.25 1 94.25 87 ASP A C 1
ATOM 694 O O . ASP A 1 87 ? -0.434 -9.758 -1.207 1 94.25 87 ASP A O 1
ATOM 698 N N . ILE A 1 88 ? -2.512 -9.195 -1.638 1 96.06 88 ILE A N 1
ATOM 699 C CA . ILE A 1 88 ? -2.945 -10.547 -1.982 1 96.06 88 ILE A CA 1
ATOM 700 C C . ILE A 1 88 ? -2.133 -11.062 -3.17 1 96.06 88 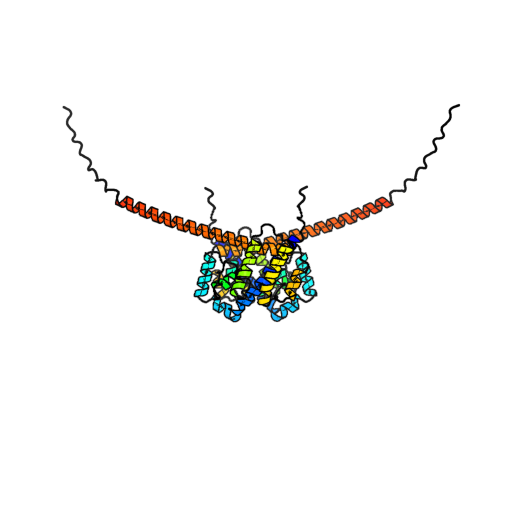ILE A C 1
ATOM 702 O O . ILE A 1 88 ? -1.784 -12.242 -3.225 1 96.06 88 ILE A O 1
ATOM 706 N N . THR A 1 89 ? -1.789 -10.219 -4.086 1 94.94 89 THR A N 1
ATOM 707 C CA . THR A 1 89 ? -1.04 -10.617 -5.273 1 94.94 89 THR A CA 1
ATOM 708 C C . THR A 1 89 ? 0.385 -11.023 -4.906 1 94.94 89 THR A C 1
ATOM 710 O O . THR A 1 89 ? 0.87 -12.07 -5.336 1 94.94 89 THR A O 1
ATOM 713 N N . LEU A 1 90 ? 1.009 -10.219 -4.086 1 96.94 90 LEU A N 1
ATOM 714 C CA . LEU A 1 90 ? 2.365 -10.523 -3.648 1 96.94 90 LEU A CA 1
ATOM 715 C C . LEU A 1 90 ? 2.395 -11.805 -2.814 1 96.94 90 LEU A C 1
ATOM 717 O O . LEU A 1 90 ? 3.25 -12.664 -3.021 1 96.94 90 LEU A O 1
ATOM 721 N N . LEU A 1 91 ? 1.473 -11.883 -1.924 1 98.12 91 LEU A N 1
ATOM 722 C CA . LEU A 1 91 ? 1.426 -13.055 -1.06 1 98.12 91 LEU A CA 1
ATOM 723 C C . LEU A 1 91 ? 1.229 -14.328 -1.88 1 98.12 91 LEU A C 1
ATOM 725 O O . LEU A 1 91 ? 1.901 -15.336 -1.645 1 98.12 91 LEU A O 1
ATOM 729 N N . SER A 1 92 ? 0.337 -14.273 -2.832 1 96.75 92 SER A N 1
ATOM 730 C CA . SER A 1 92 ? 0.114 -15.43 -3.693 1 96.75 92 SER A CA 1
ATOM 731 C C . SER A 1 92 ? 1.379 -15.805 -4.457 1 96.75 92 SER A C 1
ATOM 733 O O . SER A 1 92 ? 1.711 -16.984 -4.582 1 96.75 92 SER A O 1
ATOM 735 N N . LEU A 1 93 ? 2.068 -14.844 -4.945 1 96.94 93 LEU A N 1
ATOM 736 C CA . LEU A 1 93 ? 3.295 -15.055 -5.707 1 96.94 93 LEU A CA 1
ATOM 737 C C . LEU A 1 93 ? 4.371 -15.695 -4.84 1 96.94 93 LEU A C 1
ATOM 739 O O . LEU A 1 93 ? 5.051 -16.625 -5.277 1 96.94 93 LEU A O 1
ATOM 743 N N . LEU A 1 94 ? 4.477 -15.211 -3.613 1 98.5 94 LEU A N 1
ATOM 744 C CA . LEU A 1 94 ? 5.492 -15.734 -2.705 1 98.5 94 LEU A CA 1
ATOM 745 C C . LEU A 1 94 ? 5.172 -17.156 -2.291 1 98.5 94 LEU A C 1
ATOM 747 O O . LEU A 1 94 ? 6.051 -18.031 -2.285 1 98.5 94 LEU A O 1
ATOM 751 N N . LEU A 1 95 ? 3.969 -17.375 -1.978 1 98.56 95 LEU A N 1
ATOM 752 C CA . LEU A 1 95 ? 3.545 -18.703 -1.547 1 98.56 95 LEU A CA 1
ATOM 753 C C . LEU A 1 95 ? 3.777 -19.734 -2.648 1 98.56 95 LEU A C 1
ATOM 755 O O . LEU A 1 95 ? 4.203 -20.859 -2.373 1 98.56 95 LEU A O 1
ATOM 759 N N . ARG A 1 96 ? 3.572 -19.328 -3.824 1 97.5 96 ARG A N 1
ATOM 760 C CA . ARG A 1 96 ? 3.756 -20.219 -4.961 1 97.5 96 ARG A CA 1
ATOM 761 C C . ARG A 1 96 ? 5.238 -20.469 -5.223 1 97.5 96 ARG A C 1
ATOM 763 O O . ARG A 1 96 ? 5.621 -21.578 -5.609 1 97.5 96 ARG A O 1
ATOM 770 N N . ASN A 1 97 ? 6.113 -19.531 -4.957 1 97.56 97 ASN A N 1
ATOM 771 C CA . ASN A 1 97 ? 7.434 -19.594 -5.574 1 97.56 97 ASN A CA 1
ATOM 772 C C . ASN A 1 97 ? 8.531 -19.812 -4.535 1 97.56 97 ASN A C 1
ATOM 774 O O . ASN A 1 97 ? 9.586 -20.359 -4.848 1 97.56 97 ASN A O 1
ATOM 778 N N . ILE A 1 98 ? 8.25 -19.391 -3.285 1 97.81 98 ILE A N 1
ATOM 779 C CA . ILE A 1 98 ? 9.422 -19.422 -2.414 1 97.81 98 ILE A CA 1
ATOM 780 C C . ILE A 1 98 ? 9.047 -20.031 -1.066 1 97.81 98 ILE A C 1
ATOM 782 O O . ILE A 1 98 ? 9.844 -20 -0.122 1 97.81 98 ILE A O 1
ATOM 786 N N . CYS A 1 99 ? 7.844 -20.594 -0.914 1 97.25 99 CYS A N 1
ATOM 787 C CA . CYS A 1 99 ? 7.414 -21.094 0.39 1 97.25 99 CYS A CA 1
ATOM 788 C C . CYS A 1 99 ? 7.402 -22.609 0.419 1 97.25 99 CYS A C 1
ATOM 790 O O . CYS A 1 99 ? 6.977 -23.219 1.405 1 97.25 99 CYS A O 1
ATOM 792 N N . ASN A 1 100 ? 7.816 -23.266 -0.647 1 95.62 100 ASN A N 1
ATOM 793 C CA . ASN A 1 100 ? 7.953 -24.719 -0.737 1 95.62 100 ASN A CA 1
ATOM 794 C C . ASN A 1 100 ? 6.641 -25.422 -0.422 1 95.62 100 ASN A C 1
ATOM 796 O O . ASN A 1 100 ? 6.625 -26.422 0.306 1 95.62 100 ASN A O 1
ATOM 800 N N . LEU A 1 101 ? 5.559 -24.828 -0.851 1 97.62 101 LEU A N 1
ATOM 801 C CA . LEU A 1 101 ? 4.281 -25.531 -0.78 1 97.62 101 LEU A CA 1
ATOM 802 C C . LEU A 1 101 ? 4.242 -26.688 -1.774 1 97.62 101 LEU A C 1
ATOM 804 O O . LEU A 1 101 ? 4.832 -26.609 -2.854 1 97.62 101 LEU A O 1
ATOM 808 N N . PRO A 1 102 ? 3.529 -27.75 -1.369 1 97.31 102 PRO A N 1
ATOM 809 C CA . PRO A 1 102 ? 3.342 -28.797 -2.369 1 97.31 102 PRO A CA 1
ATOM 810 C C . PRO A 1 102 ? 2.617 -28.297 -3.619 1 97.31 102 PRO A C 1
ATOM 812 O O . PRO A 1 102 ? 1.707 -27.484 -3.523 1 97.31 102 PRO A O 1
ATOM 815 N N . THR A 1 103 ? 2.955 -28.859 -4.688 1 96.81 103 THR A N 1
ATOM 816 C CA . THR A 1 103 ? 2.244 -28.531 -5.914 1 96.81 103 THR A CA 1
ATOM 817 C C . THR A 1 103 ? 0.819 -29.062 -5.879 1 96.81 103 THR A C 1
ATOM 819 O O . THR A 1 103 ? 0.609 -30.266 -5.633 1 96.81 103 THR A O 1
ATOM 822 N N . PRO A 1 104 ? -0.105 -28.188 -6.125 1 96.75 104 PRO A N 1
ATOM 823 C CA . PRO A 1 104 ? -1.479 -28.703 -6.188 1 96.75 104 PRO A CA 1
ATOM 824 C C . PRO A 1 104 ? -1.649 -29.812 -7.207 1 96.75 104 PRO A C 1
ATOM 826 O O . PRO A 1 104 ? -0.954 -29.844 -8.227 1 96.75 104 PRO A O 1
ATOM 829 N N . VAL A 1 105 ? -2.572 -30.688 -7.02 1 96.12 105 VAL A N 1
ATOM 830 C CA . VAL A 1 105 ? -2.801 -31.859 -7.844 1 96.12 105 VAL A CA 1
ATOM 831 C C . VAL A 1 105 ? -3.041 -31.453 -9.289 1 96.12 105 VAL A C 1
ATOM 833 O O . VAL A 1 105 ? -2.527 -32.094 -10.219 1 96.12 105 VAL A O 1
ATOM 836 N N . ASN A 1 106 ? -3.795 -30.375 -9.555 1 95 106 ASN A N 1
ATOM 837 C CA . ASN A 1 106 ? -4.105 -29.906 -10.898 1 95 106 ASN A CA 1
ATOM 838 C C . ASN A 1 106 ? -3.15 -28.812 -11.352 1 95 106 ASN A C 1
ATOM 840 O O . ASN A 1 106 ? -3.387 -28.141 -12.359 1 95 106 ASN A O 1
ATOM 844 N N . GLY A 1 107 ? -2.184 -28.578 -10.57 1 95.94 107 GLY A N 1
ATOM 845 C CA . GLY A 1 107 ? -1.271 -27.484 -10.867 1 95.94 107 GLY A CA 1
ATOM 846 C C . GLY A 1 107 ? -1.712 -26.156 -10.281 1 95.94 107 GLY A C 1
ATOM 847 O O . GLY A 1 107 ? -2.785 -26.062 -9.688 1 95.94 107 GLY A O 1
ATOM 848 N N . TRP A 1 108 ? -0.971 -25.078 -10.484 1 95.94 108 TRP A N 1
ATOM 849 C CA . TRP A 1 108 ? -1.188 -23.781 -9.844 1 95.94 108 TRP A CA 1
ATOM 850 C C . TRP A 1 108 ? -2.168 -22.938 -10.656 1 95.94 108 TRP A C 1
ATOM 852 O O . TRP A 1 108 ? -2.59 -21.875 -10.211 1 95.94 108 TRP A O 1
ATOM 862 N N . ASP A 1 109 ? -2.598 -23.406 -11.82 1 92.25 109 ASP A N 1
ATOM 863 C CA . ASP A 1 109 ? -3.365 -22.547 -12.703 1 92.25 109 ASP A CA 1
ATOM 864 C C . ASP A 1 109 ? -4.766 -23.109 -12.945 1 92.25 109 ASP A C 1
ATOM 866 O O . ASP A 1 109 ? -5.531 -22.547 -13.742 1 92.25 109 ASP A O 1
ATOM 870 N N . LYS A 1 110 ? -5.059 -24.203 -12.281 1 94.12 110 LYS A N 1
ATOM 871 C CA . LYS A 1 110 ? -6.367 -24.828 -12.453 1 94.12 110 LYS A CA 1
ATOM 872 C C . LYS A 1 110 ? -7.102 -24.938 -11.117 1 94.12 110 LYS A C 1
ATOM 874 O O . LYS A 1 110 ? -6.473 -25.031 -10.062 1 94.12 110 LYS A O 1
ATOM 879 N N . GLU A 1 111 ? -8.32 -25.016 -11.211 1 94.69 111 GLU A N 1
ATOM 880 C CA . GLU A 1 111 ? -9.156 -25.109 -10.023 1 94.69 111 GLU A CA 1
ATOM 881 C C . GLU A 1 111 ? -8.938 -26.438 -9.297 1 94.69 111 GLU A C 1
ATOM 883 O O . GLU A 1 111 ? -8.977 -27.5 -9.922 1 94.69 111 GLU A O 1
ATOM 888 N N . PRO A 1 112 ? -8.758 -26.328 -8.016 1 97.19 112 PRO A N 1
ATOM 889 C CA . PRO A 1 112 ? -8.656 -27.562 -7.246 1 97.19 112 PRO A CA 1
ATOM 890 C C . PRO A 1 112 ? -10 -28.266 -7.07 1 97.19 112 PRO A C 1
ATOM 892 O O . PRO A 1 112 ? -11.055 -27.672 -7.324 1 97.19 112 PRO A O 1
ATOM 895 N N . ALA A 1 113 ? -9.844 -29.547 -6.625 1 96.12 113 ALA A N 1
ATOM 896 C CA . ALA A 1 113 ? -11.062 -30.281 -6.285 1 96.12 113 ALA A CA 1
ATOM 897 C C . ALA A 1 113 ? -11.844 -29.562 -5.188 1 96.12 113 ALA A C 1
ATOM 899 O O . ALA A 1 113 ? -11.25 -29.031 -4.242 1 96.12 113 ALA A O 1
ATOM 900 N N . ALA A 1 114 ? -13.172 -29.578 -5.301 1 93.25 114 ALA A N 1
ATOM 901 C CA . ALA A 1 114 ? -14.039 -28.844 -4.379 1 93.25 114 ALA A CA 1
ATOM 902 C C . ALA A 1 114 ? -13.883 -29.359 -2.953 1 93.25 114 ALA A C 1
ATOM 904 O O . ALA A 1 114 ? -14.055 -28.609 -1.991 1 93.25 114 ALA A O 1
ATOM 905 N N . THR A 1 115 ? -13.461 -30.531 -2.824 1 94 115 THR A N 1
ATOM 906 C CA . THR A 1 115 ? -13.406 -31.172 -1.513 1 94 115 THR A CA 1
ATOM 907 C C . THR A 1 115 ? -12.031 -30.984 -0.88 1 94 115 THR A C 1
ATOM 909 O O . THR A 1 115 ? -11.844 -31.25 0.309 1 94 115 THR A O 1
ATOM 912 N N . SER A 1 116 ? -11.086 -30.547 -1.683 1 96.94 116 SER A N 1
ATOM 913 C CA . SER A 1 116 ? -9.734 -30.406 -1.153 1 96.94 116 SER A CA 1
ATOM 914 C C . SER A 1 116 ? -9.641 -29.281 -0.129 1 96.94 116 SER A C 1
ATOM 916 O O . SER A 1 116 ? -10.164 -28.188 -0.356 1 96.94 116 SER A O 1
ATOM 918 N N . VAL A 1 117 ? -8.961 -29.578 0.98 1 96.88 117 VAL A N 1
ATOM 919 C CA . VAL A 1 117 ? -8.797 -28.578 2.023 1 96.88 117 VAL A CA 1
ATOM 920 C C . VAL A 1 117 ? -7.316 -28.281 2.23 1 96.88 117 VAL A C 1
ATOM 922 O O . VAL A 1 117 ? -6.922 -27.734 3.27 1 96.88 117 VAL A O 1
ATOM 925 N N . ASN A 1 118 ? -6.547 -28.688 1.224 1 97.38 118 ASN A N 1
ATOM 926 C CA . ASN A 1 118 ? -5.109 -28.453 1.312 1 97.38 118 ASN A CA 1
ATOM 927 C C . ASN A 1 118 ? -4.789 -26.953 1.206 1 97.38 118 ASN A C 1
ATOM 929 O O . ASN A 1 118 ? -5.445 -26.234 0.463 1 97.38 118 ASN A O 1
ATOM 933 N N . VAL A 1 119 ? -3.748 -26.562 1.879 1 98.31 119 VAL A N 1
ATOM 934 C CA . VAL A 1 119 ? -3.354 -25.156 1.944 1 98.31 119 VAL A CA 1
ATOM 935 C C . VAL A 1 119 ? -3.023 -24.656 0.543 1 98.31 119 VAL A C 1
ATOM 937 O O . VAL A 1 119 ? -3.459 -23.562 0.152 1 98.31 119 VAL A O 1
ATOM 940 N N . GLU A 1 120 ? -2.264 -25.422 -0.215 1 98.38 120 GLU A N 1
ATOM 941 C CA . GLU A 1 120 ? -1.87 -25 -1.555 1 98.38 120 GLU A CA 1
ATOM 942 C C . GLU A 1 120 ? -3.088 -24.828 -2.461 1 98.38 120 GLU A C 1
ATOM 944 O O . GLU A 1 120 ? -3.104 -23.969 -3.336 1 98.38 120 GLU A O 1
ATOM 949 N N . ASP A 1 121 ? -4.09 -25.609 -2.248 1 98.62 121 ASP A N 1
ATOM 950 C CA . ASP A 1 121 ? -5.316 -25.5 -3.029 1 98.62 121 ASP A CA 1
ATOM 951 C C . ASP A 1 121 ? -6.078 -24.219 -2.68 1 98.62 121 ASP A C 1
ATOM 953 O O . ASP A 1 121 ? -6.688 -23.609 -3.553 1 98.62 121 ASP A O 1
ATOM 957 N N . ASP A 1 122 ? -6.031 -23.891 -1.441 1 98.56 122 ASP A N 1
ATOM 958 C CA . ASP A 1 122 ? -6.703 -22.656 -1.018 1 98.56 122 ASP A CA 1
ATOM 959 C C . ASP A 1 122 ? -5.992 -21.422 -1.564 1 98.56 122 ASP A C 1
ATOM 961 O O . ASP A 1 122 ? -6.633 -20.422 -1.891 1 98.56 122 ASP A O 1
ATOM 965 N N . VAL A 1 123 ? -4.691 -21.469 -1.631 1 98.69 123 VAL A N 1
ATOM 966 C CA . VAL A 1 123 ? -3.936 -20.391 -2.271 1 98.69 123 VAL A CA 1
ATOM 967 C C . VAL A 1 123 ? -4.379 -20.25 -3.725 1 98.69 123 VAL A C 1
ATOM 969 O O . VAL A 1 123 ? -4.637 -19.125 -4.188 1 98.69 123 VAL A O 1
ATOM 972 N N . VAL A 1 124 ? -4.551 -21.359 -4.418 1 98.25 124 VAL A N 1
ATOM 973 C CA . VAL A 1 124 ? -4.984 -21.359 -5.812 1 98.25 124 VAL A CA 1
ATOM 974 C C . VAL A 1 124 ? -6.406 -20.812 -5.914 1 98.25 124 VAL A C 1
ATOM 976 O O . VAL A 1 124 ? -6.691 -19.969 -6.773 1 98.25 124 VAL A O 1
ATOM 979 N N . ARG A 1 125 ? -7.262 -21.234 -5.039 1 98.25 125 ARG A N 1
ATOM 980 C CA . ARG A 1 125 ? -8.648 -20.797 -5.078 1 98.25 125 ARG A CA 1
ATOM 981 C C . ARG A 1 125 ? -8.75 -19.281 -4.949 1 98.25 125 ARG A C 1
ATOM 983 O O . ARG A 1 125 ? -9.438 -18.625 -5.734 1 98.25 125 ARG A O 1
ATOM 990 N N . LEU A 1 126 ? -8.078 -18.734 -3.988 1 98.06 126 LEU A N 1
ATOM 991 C CA . LEU A 1 126 ? -8.156 -17.297 -3.762 1 98.06 126 LEU A CA 1
ATOM 992 C C . LEU A 1 126 ? -7.598 -16.531 -4.953 1 98.06 126 LEU A C 1
ATOM 994 O O . LEU A 1 126 ? -8.148 -15.492 -5.344 1 98.06 126 LEU A O 1
ATOM 998 N N . ARG A 1 127 ? -6.523 -17.047 -5.453 1 95.5 127 ARG A N 1
ATOM 999 C CA . ARG A 1 127 ? -5.957 -16.422 -6.641 1 95.5 127 ARG A CA 1
ATOM 1000 C C . ARG A 1 127 ? -6.934 -16.484 -7.812 1 95.5 127 ARG A C 1
ATOM 1002 O O . ARG A 1 127 ? -7.094 -15.508 -8.547 1 95.5 127 ARG A O 1
ATOM 1009 N N . LEU A 1 128 ? -7.602 -17.594 -7.992 1 94.88 128 LEU A N 1
ATOM 1010 C CA . LEU A 1 128 ? -8.523 -17.781 -9.109 1 94.88 128 LEU A CA 1
ATOM 1011 C C . LEU A 1 128 ? -9.75 -16.891 -8.953 1 94.88 128 LEU A C 1
ATOM 1013 O O . LEU A 1 128 ? -10.227 -16.312 -9.922 1 94.88 128 LEU A O 1
ATOM 1017 N N . TYR A 1 129 ? -10.266 -16.797 -7.738 1 96.56 129 TYR A N 1
ATOM 1018 C CA . TYR A 1 129 ? -11.391 -15.898 -7.508 1 96.56 129 TYR A CA 1
ATOM 1019 C C . TYR A 1 129 ? -11.023 -14.453 -7.828 1 96.56 129 TYR A C 1
ATOM 1021 O O . TYR A 1 129 ? -11.812 -13.719 -8.43 1 96.56 129 TYR A O 1
ATOM 1029 N N . ARG A 1 130 ? -9.859 -14.086 -7.41 1 94.25 130 ARG A N 1
ATOM 1030 C CA . ARG A 1 130 ? -9.367 -12.75 -7.723 1 94.25 130 ARG A CA 1
ATOM 1031 C C . ARG A 1 130 ? -9.312 -12.516 -9.227 1 94.25 130 ARG A C 1
ATOM 1033 O O . ARG A 1 130 ? -9.75 -11.477 -9.719 1 94.25 130 ARG A O 1
ATOM 1040 N N . ASN A 1 131 ? -8.812 -13.539 -9.922 1 90.69 131 ASN A N 1
ATOM 1041 C CA . ASN A 1 131 ? -8.703 -13.453 -11.375 1 90.69 131 ASN A CA 1
ATOM 1042 C C . ASN A 1 131 ? -10.078 -13.391 -12.031 1 90.69 131 ASN A C 1
ATOM 1044 O O . ASN A 1 131 ? -10.305 -12.578 -12.938 1 90.69 131 ASN A O 1
ATOM 1048 N N . GLU A 1 132 ? -10.922 -14.203 -11.625 1 92.81 132 GLU A N 1
ATOM 1049 C CA . GLU A 1 132 ? -12.258 -14.273 -12.203 1 92.81 132 GLU A CA 1
ATOM 1050 C C . GLU A 1 132 ? -13.008 -12.961 -12.008 1 92.81 132 GLU A C 1
ATOM 1052 O O . GLU A 1 132 ? -13.578 -12.414 -12.961 1 92.81 132 GLU A O 1
ATOM 1057 N N . LEU A 1 133 ? -12.969 -12.461 -10.844 1 94.56 133 LEU A N 1
ATOM 1058 C CA . LEU A 1 133 ? -13.664 -11.211 -10.562 1 94.56 133 LEU A CA 1
ATOM 1059 C C . LEU A 1 133 ? -13.008 -10.047 -11.289 1 94.56 133 LEU A C 1
ATOM 1061 O O . LEU A 1 133 ? -13.695 -9.148 -11.781 1 94.56 133 LEU A O 1
ATOM 1065 N N . GLY A 1 134 ? -11.711 -10.102 -11.328 1 91.56 134 GLY A N 1
ATOM 1066 C CA . GLY A 1 134 ? -10.977 -9.055 -12.031 1 91.56 134 GLY A CA 1
ATOM 1067 C C . GLY A 1 134 ? -11.32 -8.969 -13.5 1 91.56 134 GLY A C 1
ATOM 1068 O O . GLY A 1 134 ? -11.266 -7.891 -14.094 1 91.56 134 GLY A O 1
ATOM 1069 N N . HIS A 1 135 ? -11.734 -10.047 -14.086 1 88.56 135 HIS A N 1
ATOM 1070 C CA . HIS A 1 135 ? -11.969 -10.102 -15.523 1 88.56 135 HIS A CA 1
ATOM 1071 C C . HIS A 1 135 ? -13.414 -9.766 -15.859 1 88.56 135 HIS A C 1
ATOM 1073 O O . HIS A 1 135 ? -13.773 -9.633 -17.031 1 88.56 135 HIS A O 1
ATOM 1079 N N . ILE A 1 136 ? -14.188 -9.617 -14.836 1 90 136 ILE A N 1
ATOM 1080 C CA . ILE A 1 136 ? -15.555 -9.195 -15.102 1 90 136 ILE A CA 1
ATOM 1081 C C . ILE A 1 136 ? -15.562 -7.762 -15.625 1 90 136 ILE A C 1
ATOM 1083 O O . ILE A 1 136 ? -15.07 -6.848 -14.961 1 90 136 ILE A O 1
ATOM 1087 N N . SER A 1 137 ? -16.078 -7.57 -16.781 1 85.19 137 SER A N 1
ATOM 1088 C CA . SER A 1 137 ? -16 -6.285 -17.469 1 85.19 137 SER A CA 1
ATOM 1089 C C . SER A 1 137 ? -16.859 -5.238 -16.766 1 85.19 137 SER A C 1
ATOM 1091 O O . SER A 1 137 ? -16.391 -4.133 -16.484 1 85.19 137 SER A O 1
ATOM 1093 N N . GLU A 1 138 ? -18.156 -5.676 -16.516 1 89.44 138 GLU A N 1
ATOM 1094 C CA . GLU A 1 138 ? -19.047 -4.793 -15.758 1 89.44 138 GLU A CA 1
ATOM 1095 C C . GLU A 1 138 ? -19.062 -5.168 -14.273 1 89.44 138 GLU A C 1
ATOM 1097 O O . GLU A 1 138 ? -19.484 -6.27 -13.914 1 89.44 138 GLU A O 1
ATOM 1102 N N . PRO A 1 139 ? -18.625 -4.262 -13.484 1 93.25 139 PRO A N 1
ATOM 1103 C CA . PRO A 1 139 ? -18.531 -4.578 -12.055 1 93.25 139 PRO A CA 1
ATOM 1104 C C . PRO A 1 139 ? -19.891 -4.668 -11.375 1 93.25 139 PRO A C 1
ATOM 1106 O O . PRO A 1 139 ? -20.234 -3.812 -10.547 1 93.25 139 PRO A O 1
ATOM 1109 N N . ALA A 1 140 ? -20.641 -5.652 -11.742 1 95.19 140 ALA A N 1
ATOM 1110 C CA . ALA A 1 140 ? -21.969 -5.938 -11.211 1 95.19 140 ALA A CA 1
ATOM 1111 C C . ALA A 1 140 ? -22.219 -7.438 -11.125 1 95.19 140 ALA A C 1
ATOM 1113 O O . ALA A 1 140 ? -21.828 -8.195 -12.016 1 95.19 140 ALA A O 1
ATOM 1114 N N . LEU A 1 141 ? -22.844 -7.844 -9.992 1 97.06 141 LEU A N 1
ATOM 1115 C CA . LEU A 1 141 ? -23.156 -9.258 -9.789 1 97.06 141 LEU A CA 1
ATOM 1116 C C . LEU A 1 141 ? -24.578 -9.422 -9.273 1 97.06 141 LEU A C 1
ATOM 1118 O O . LEU A 1 141 ? -25 -8.711 -8.367 1 97.06 141 LEU A O 1
ATOM 1122 N N . SER A 1 142 ? -25.266 -10.336 -9.875 1 97 142 SER A N 1
ATOM 1123 C CA . SER A 1 142 ? -26.578 -10.703 -9.359 1 97 142 SER A CA 1
ATOM 1124 C C . SER A 1 142 ? -26.484 -11.25 -7.938 1 97 142 SER A C 1
ATOM 1126 O O . SER A 1 142 ? -25.406 -11.664 -7.5 1 97 142 SER A O 1
ATOM 1128 N N . ASP A 1 143 ? -27.609 -11.352 -7.246 1 97.5 143 ASP A N 1
ATOM 1129 C CA . ASP A 1 143 ? -27.641 -11.914 -5.902 1 97.5 143 ASP A CA 1
ATOM 1130 C C . ASP A 1 143 ? -27.203 -13.375 -5.906 1 97.5 143 ASP A C 1
ATOM 1132 O O . ASP A 1 143 ? -26.531 -13.828 -4.98 1 97.5 143 ASP A O 1
ATOM 1136 N N . ALA A 1 144 ? -27.609 -14.039 -6.922 1 97.5 144 ALA A N 1
ATOM 1137 C CA . ALA A 1 144 ? -27.281 -15.453 -6.996 1 97.5 144 ALA A CA 1
ATOM 1138 C C . ALA A 1 144 ? -25.766 -15.656 -7.156 1 97.5 144 ALA A C 1
ATOM 1140 O O . ALA A 1 144 ? -25.172 -16.453 -6.441 1 97.5 144 ALA A O 1
ATOM 1141 N N . ASP A 1 145 ? -25.203 -14.953 -8.078 1 97.25 145 ASP A N 1
ATOM 1142 C CA . ASP A 1 145 ? -23.766 -15.062 -8.297 1 97.25 145 ASP A CA 1
ATOM 1143 C C . ASP A 1 145 ? -22.984 -14.57 -7.082 1 97.25 145 ASP A C 1
ATOM 1145 O O . ASP A 1 145 ? -22 -15.195 -6.68 1 97.25 145 ASP A O 1
ATOM 1149 N N . PHE A 1 146 ? -23.453 -13.516 -6.539 1 98.12 146 PHE A N 1
ATOM 1150 C CA . PHE A 1 146 ? -22.828 -12.945 -5.348 1 98.12 146 PHE A CA 1
ATOM 1151 C C . PHE A 1 146 ? -22.766 -13.969 -4.223 1 98.12 146 PHE A C 1
ATOM 1153 O O . PHE A 1 146 ? -21.719 -14.18 -3.617 1 98.12 146 PHE A O 1
ATOM 1160 N N . ASN A 1 147 ? -23.844 -14.562 -3.992 1 98.06 147 ASN A N 1
ATOM 1161 C CA . ASN A 1 147 ? -23.922 -15.516 -2.891 1 98.06 147 ASN A CA 1
ATOM 1162 C C . ASN A 1 147 ? -23.062 -16.75 -3.154 1 98.06 147 ASN A C 1
ATOM 1164 O O . ASN A 1 147 ? -22.469 -17.312 -2.229 1 98.06 147 ASN A O 1
ATOM 1168 N N . LYS A 1 148 ? -23.016 -17.141 -4.324 1 97.12 148 LYS A N 1
ATOM 1169 C CA . LYS A 1 148 ? -22.172 -18.266 -4.668 1 97.12 148 LYS A CA 1
ATOM 1170 C C . LYS A 1 148 ? -20.703 -17.969 -4.383 1 97.12 148 LYS A C 1
ATOM 1172 O O . LYS A 1 148 ? -20.031 -18.703 -3.648 1 97.12 148 LYS A O 1
ATOM 1177 N N . TYR A 1 149 ? -20.188 -16.859 -4.934 1 97.81 149 TYR A N 1
ATOM 1178 C CA . TYR A 1 149 ? -18.797 -16.438 -4.699 1 97.81 149 TYR A CA 1
ATOM 1179 C C . TYR A 1 149 ? -18.547 -16.234 -3.211 1 97.81 149 TYR A C 1
ATOM 1181 O O . TYR A 1 149 ? -17.516 -16.672 -2.689 1 97.81 149 TYR A O 1
ATOM 1189 N N . TRP A 1 150 ? -19.547 -15.562 -2.594 1 98.56 150 TRP A N 1
ATOM 1190 C CA . TRP A 1 150 ? -19.375 -15.258 -1.177 1 98.56 150 TRP A CA 1
ATOM 1191 C C . TRP A 1 150 ? -19.172 -16.531 -0.366 1 98.56 150 TRP A C 1
ATOM 1193 O O . TRP A 1 150 ? -18.25 -16.625 0.438 1 98.56 150 TRP A O 1
ATOM 1203 N N . ASN A 1 151 ? -20.016 -17.516 -0.608 1 98.06 151 ASN A N 1
ATOM 1204 C CA . ASN A 1 151 ? -19.953 -18.75 0.146 1 98.06 151 ASN A CA 1
ATOM 1205 C C . ASN A 1 151 ? -18.641 -19.5 -0.109 1 98.06 151 ASN A C 1
ATOM 1207 O O . ASN A 1 151 ? -18.031 -20.031 0.82 1 98.06 151 ASN A O 1
ATOM 1211 N N . ASP A 1 152 ? -18.234 -19.531 -1.304 1 97.5 152 ASP A N 1
ATOM 1212 C CA . ASP A 1 152 ? -17 -20.219 -1.658 1 97.5 152 ASP A CA 1
ATOM 1213 C C . ASP A 1 152 ? -15.797 -19.562 -0.999 1 97.5 152 ASP A C 1
ATOM 1215 O O . ASP A 1 152 ? -14.953 -20.234 -0.407 1 97.5 152 ASP A O 1
ATOM 1219 N N . ILE A 1 153 ? -15.742 -18.266 -1.045 1 98.19 153 ILE A N 1
ATOM 1220 C CA . ILE A 1 153 ? -14.617 -17.516 -0.499 1 98.19 153 ILE A CA 1
ATOM 1221 C C . ILE A 1 153 ? -14.641 -17.578 1.026 1 98.19 153 ILE A C 1
ATOM 1223 O O . ILE A 1 153 ? -13.609 -17.781 1.664 1 98.19 153 ILE A O 1
ATOM 1227 N N . GLU A 1 154 ? -15.844 -17.438 1.549 1 98.5 154 GLU A N 1
ATOM 1228 C CA . GLU A 1 154 ? -15.992 -17.516 2.998 1 98.5 154 GLU A CA 1
ATOM 1229 C C . GLU A 1 154 ? -15.461 -18.844 3.537 1 98.5 154 GLU A C 1
ATOM 1231 O O . GLU A 1 154 ? -14.781 -18.875 4.562 1 98.5 154 GLU A O 1
ATOM 1236 N N . THR A 1 155 ? -15.766 -19.906 2.855 1 98.25 155 THR A N 1
ATOM 1237 C CA . THR A 1 155 ? -15.336 -21.219 3.285 1 98.25 155 THR A CA 1
ATOM 1238 C C . THR A 1 155 ? -13.812 -21.297 3.373 1 98.25 155 THR A C 1
ATOM 1240 O O . THR A 1 155 ? -13.266 -21.812 4.348 1 98.25 155 THR A O 1
ATOM 1243 N N . VAL A 1 156 ? -13.148 -20.75 2.422 1 98.38 156 VAL A N 1
ATOM 1244 C CA . VAL A 1 156 ? -11.688 -20.75 2.393 1 98.38 156 VAL A CA 1
ATOM 1245 C C . VAL A 1 156 ? -11.148 -19.859 3.512 1 98.38 156 VAL A C 1
ATOM 1247 O O . VAL A 1 156 ? -10.219 -20.234 4.223 1 98.38 156 VAL A O 1
ATOM 1250 N N . LEU A 1 157 ? -11.75 -18.688 3.701 1 98.69 157 LEU A N 1
ATOM 1251 C CA . LEU A 1 157 ? -11.281 -17.719 4.695 1 98.69 157 LEU A CA 1
ATOM 1252 C C . LEU A 1 157 ? -11.414 -18.297 6.105 1 98.69 157 LEU A C 1
ATOM 1254 O O . LEU A 1 157 ? -10.508 -18.141 6.922 1 98.69 157 LEU A O 1
ATOM 1258 N N . LEU A 1 158 ? -12.469 -18.969 6.32 1 98.56 158 LEU A N 1
ATOM 1259 C CA . LEU A 1 158 ? -12.711 -19.547 7.637 1 98.56 158 LEU A CA 1
ATOM 1260 C C . LEU A 1 158 ? -11.672 -20.625 7.945 1 98.56 158 LEU A C 1
ATOM 1262 O O . LEU A 1 158 ? -11.242 -20.766 9.094 1 98.56 158 LEU A O 1
ATOM 1266 N N . ARG A 1 159 ? -11.203 -21.312 6.988 1 97.88 159 ARG A N 1
ATOM 1267 C CA . ARG A 1 159 ? -10.203 -22.359 7.191 1 97.88 159 ARG A CA 1
ATOM 1268 C C . ARG A 1 159 ? -8.867 -21.766 7.637 1 97.88 159 ARG A C 1
ATOM 1270 O O . ARG A 1 159 ? -8.07 -22.453 8.281 1 97.88 159 ARG A O 1
ATOM 1277 N N . HIS A 1 160 ? -8.703 -20.5 7.305 1 98 160 HIS A N 1
ATOM 1278 C CA . HIS A 1 160 ? -7.414 -19.891 7.613 1 98 160 HIS A CA 1
ATOM 1279 C C . HIS A 1 160 ? -7.555 -18.812 8.688 1 98 160 HIS A C 1
ATOM 1281 O O . HIS A 1 160 ? -6.801 -17.844 8.695 1 98 160 HIS A O 1
ATOM 1287 N N . GLY A 1 161 ? -8.609 -18.938 9.453 1 94.62 161 GLY A N 1
ATOM 1288 C CA . GLY A 1 161 ? -8.688 -18.25 10.734 1 94.62 161 GLY A CA 1
ATOM 1289 C C . GLY A 1 161 ? -9.352 -16.891 10.641 1 94.62 161 GLY A C 1
ATOM 1290 O O . GLY A 1 161 ? -9.32 -16.109 11.594 1 94.62 161 GLY A O 1
ATOM 1291 N N . VAL A 1 162 ? -9.93 -16.516 9.5 1 97.44 162 VAL A N 1
ATOM 1292 C CA . VAL A 1 162 ? -10.703 -15.281 9.477 1 97.44 162 VAL A CA 1
ATOM 1293 C C . VAL A 1 162 ? -11.969 -15.445 10.305 1 97.44 162 VAL A C 1
ATOM 1295 O O . VAL A 1 162 ? -12.68 -16.438 10.188 1 97.44 162 VAL A O 1
ATOM 1298 N N . ASN A 1 163 ? -12.195 -14.461 11.133 1 96.69 163 ASN A N 1
ATOM 1299 C CA . ASN A 1 163 ? -13.32 -14.516 12.055 1 96.69 163 ASN A CA 1
ATOM 1300 C C . ASN A 1 163 ? -14.656 -14.422 11.328 1 96.69 163 ASN A C 1
ATOM 1302 O O . ASN A 1 163 ? -14.852 -13.523 10.508 1 96.69 163 ASN A O 1
ATOM 1306 N N . LYS A 1 164 ? -15.555 -15.289 11.68 1 97.62 164 LYS A N 1
ATOM 1307 C CA . LYS A 1 164 ? -16.875 -15.312 11.062 1 97.62 164 LYS A CA 1
ATOM 1308 C C . LYS A 1 164 ? -17.609 -13.992 11.281 1 97.62 164 LYS A C 1
ATOM 1310 O O . LYS A 1 164 ? -18.297 -13.5 10.383 1 97.62 164 LYS A O 1
ATOM 1315 N N . THR A 1 165 ? -17.453 -13.422 12.391 1 96.88 165 THR A N 1
ATOM 1316 C CA . THR A 1 165 ? -18.125 -12.164 12.703 1 96.88 165 THR A CA 1
ATOM 1317 C C . THR A 1 165 ? -17.625 -11.055 11.773 1 96.88 165 THR A C 1
ATOM 1319 O O . THR A 1 165 ? -18.406 -10.219 11.32 1 96.88 165 THR A O 1
ATOM 1322 N N . ALA A 1 166 ? -16.375 -11.078 11.508 1 96.19 166 ALA A N 1
ATOM 1323 C CA . ALA A 1 166 ? -15.805 -10.086 10.602 1 96.19 166 ALA A CA 1
ATOM 1324 C C . ALA A 1 166 ? -16.359 -10.258 9.188 1 96.19 166 ALA A C 1
ATOM 1326 O O . ALA A 1 166 ? -16.688 -9.273 8.523 1 96.19 166 ALA A O 1
ATOM 1327 N N . ILE A 1 167 ? -16.453 -11.469 8.758 1 97.69 167 ILE A N 1
ATOM 1328 C CA . ILE A 1 167 ? -16.969 -11.773 7.43 1 97.69 167 ILE A CA 1
ATOM 1329 C C . ILE A 1 167 ? -18.438 -11.359 7.332 1 97.69 167 ILE A C 1
ATOM 1331 O O . ILE A 1 167 ? -18.844 -10.711 6.359 1 97.69 167 ILE A O 1
ATOM 1335 N N . ASP A 1 168 ? -19.188 -11.68 8.344 1 97 168 ASP A N 1
ATOM 1336 C CA . ASP A 1 168 ? -20.609 -11.336 8.352 1 97 168 ASP A CA 1
ATOM 1337 C C . ASP A 1 168 ? -20.812 -9.82 8.352 1 97 168 ASP A C 1
ATOM 1339 O O . ASP A 1 168 ? -21.734 -9.312 7.707 1 97 168 ASP A O 1
ATOM 1343 N N . SER A 1 169 ? -20.016 -9.18 9.055 1 95.62 169 SER A N 1
ATOM 1344 C CA . SER A 1 169 ? -20.094 -7.723 9.102 1 95.62 169 SER A CA 1
ATOM 1345 C C . SER A 1 169 ? -19.812 -7.113 7.73 1 95.62 169 SER A C 1
ATOM 1347 O O . SER A 1 169 ? -20.453 -6.125 7.344 1 95.62 169 SER A O 1
ATOM 1349 N N . LEU A 1 170 ? -18.953 -7.68 6.996 1 95.75 170 LEU A N 1
ATOM 1350 C CA . LEU A 1 170 ? -18.625 -7.215 5.652 1 95.75 170 LEU A CA 1
ATOM 1351 C C . LEU A 1 170 ? -19.812 -7.367 4.719 1 95.75 170 LEU A C 1
ATOM 1353 O O . LEU A 1 170 ? -20.016 -6.559 3.809 1 95.75 170 LEU A O 1
ATOM 1357 N N . LYS A 1 171 ? -20.484 -8.344 5.004 1 94.75 171 LYS A N 1
ATOM 1358 C CA . LYS A 1 171 ? -21.594 -8.672 4.121 1 94.75 171 LYS A CA 1
ATOM 1359 C C . LYS A 1 171 ? -22.766 -7.703 4.32 1 94.75 171 LYS A C 1
ATOM 1361 O O . LYS A 1 171 ? -23.547 -7.461 3.398 1 94.75 171 LYS A O 1
ATOM 1366 N N . THR A 1 172 ? -22.812 -7.008 5.512 1 91.31 172 THR A N 1
ATOM 1367 C CA . THR A 1 172 ? -24.062 -6.309 5.848 1 91.31 172 THR A CA 1
ATOM 1368 C C . THR A 1 172 ? -23.781 -4.828 6.098 1 91.31 172 THR A C 1
ATOM 1370 O O . THR A 1 172 ? -24.703 -4.004 6.027 1 91.31 172 THR A O 1
ATOM 1373 N N . GLN A 1 173 ? -22.641 -4.484 6.348 1 91.06 173 GLN A N 1
ATOM 1374 C CA . GLN A 1 173 ? -22.312 -3.109 6.711 1 91.06 173 GLN A CA 1
ATOM 1375 C C . GLN A 1 173 ? -22.5 -2.166 5.531 1 91.06 173 GLN A C 1
ATOM 1377 O O . GLN A 1 173 ? -22.391 -2.578 4.375 1 91.06 173 GLN A O 1
ATOM 1382 N N . SER A 1 174 ? -22.859 -0.938 5.902 1 90.75 174 SER A N 1
ATOM 1383 C CA . SER A 1 174 ? -22.953 0.093 4.875 1 90.75 174 SER A CA 1
ATOM 1384 C C . SER A 1 174 ? -21.625 0.261 4.133 1 90.75 174 SER A C 1
ATOM 1386 O O . SER A 1 174 ? -20.562 0.117 4.727 1 90.75 174 SER A O 1
ATOM 1388 N N . PHE A 1 175 ? -21.766 0.551 2.883 1 93.19 175 PHE A N 1
ATOM 1389 C CA . PHE A 1 175 ? -20.594 0.674 2.014 1 93.19 175 PHE A CA 1
ATOM 1390 C C . PHE A 1 175 ? -20.625 1.992 1.249 1 93.19 175 PHE A C 1
ATOM 1392 O O . PHE A 1 175 ? -21.391 2.141 0.287 1 93.19 175 PHE A O 1
ATOM 1399 N N . GLU A 1 176 ? -19.766 2.928 1.621 1 91.88 176 GLU A N 1
ATOM 1400 C CA . GLU A 1 176 ? -19.75 4.238 0.98 1 91.88 176 GLU A CA 1
ATOM 1401 C C . GLU A 1 176 ? -19.312 4.137 -0.478 1 91.88 176 GLU A C 1
ATOM 1403 O O . GLU A 1 176 ? -18.422 3.359 -0.811 1 91.88 176 GLU A O 1
ATOM 1408 N N . PRO A 1 177 ? -19.922 4.906 -1.298 1 91.19 177 PRO A N 1
ATOM 1409 C CA . PRO A 1 177 ? -19.609 4.828 -2.729 1 91.19 177 PRO A CA 1
ATOM 1410 C C . PRO A 1 177 ? -18.125 4.984 -3.027 1 91.19 177 PRO A C 1
ATOM 1412 O O . PRO A 1 177 ? -17.594 4.285 -3.887 1 91.19 177 PRO A O 1
ATOM 1415 N N . GLU A 1 178 ? -17.484 5.824 -2.301 1 91.31 178 GLU A N 1
ATOM 1416 C CA . GLU A 1 178 ? -16.062 6.035 -2.537 1 91.31 178 GLU A CA 1
ATOM 1417 C C . GLU A 1 178 ? -15.25 4.793 -2.176 1 91.31 178 GLU A C 1
ATOM 1419 O O . GLU A 1 178 ? -14.25 4.488 -2.824 1 91.31 178 GLU A O 1
ATOM 1424 N N . ASP A 1 179 ? -15.711 4.121 -1.181 1 94.56 179 ASP A N 1
ATOM 1425 C CA . ASP A 1 179 ? -15.047 2.885 -0.784 1 94.56 179 ASP A CA 1
ATOM 1426 C C . ASP A 1 179 ? -15.305 1.771 -1.796 1 94.56 179 ASP A C 1
ATOM 1428 O O . ASP A 1 179 ? -14.406 0.99 -2.111 1 94.56 179 ASP A O 1
ATOM 1432 N N . GLU A 1 180 ? -16.5 1.749 -2.248 1 95.69 180 GLU A N 1
ATOM 1433 C CA . GLU A 1 180 ? -16.812 0.775 -3.291 1 95.69 180 GLU A CA 1
ATOM 1434 C C . GLU A 1 180 ? -15.898 0.952 -4.5 1 95.69 180 GLU A C 1
ATOM 1436 O O . GLU A 1 180 ? -15.32 -0.018 -4.992 1 95.69 180 GLU A O 1
ATOM 1441 N N . ASP A 1 181 ? -15.781 2.139 -4.891 1 93.38 181 ASP A N 1
ATOM 1442 C CA . ASP A 1 181 ? -14.945 2.451 -6.043 1 93.38 181 ASP A CA 1
ATOM 1443 C C . ASP A 1 181 ? -13.492 2.035 -5.797 1 93.38 181 ASP A C 1
ATOM 1445 O O . ASP A 1 181 ? -12.828 1.523 -6.699 1 93.38 181 ASP A O 1
ATOM 1449 N N . TYR A 1 182 ? -13.109 2.277 -4.66 1 95.25 182 TYR A N 1
ATOM 1450 C CA . TYR A 1 182 ? -11.734 1.939 -4.305 1 95.25 182 TYR A CA 1
ATOM 1451 C C . TYR A 1 182 ? -11.492 0.441 -4.434 1 95.25 182 TYR A C 1
ATOM 1453 O O . TYR A 1 182 ? -10.516 0.017 -5.059 1 95.25 182 TYR A O 1
ATOM 1461 N N . TYR A 1 183 ? -12.297 -0.331 -3.898 1 96.25 183 TYR A N 1
ATOM 1462 C CA . TYR A 1 183 ? -12.062 -1.771 -3.889 1 96.25 183 TYR A CA 1
ATOM 1463 C C . TYR A 1 183 ? -12.211 -2.355 -5.289 1 96.25 183 TYR A C 1
ATOM 1465 O O . TYR A 1 183 ? -11.484 -3.281 -5.66 1 96.25 183 TYR A O 1
ATOM 1473 N N . ILE A 1 184 ? -13.141 -1.812 -5.996 1 95.31 184 ILE A N 1
ATOM 1474 C CA . ILE A 1 184 ? -13.266 -2.234 -7.387 1 95.31 184 ILE A CA 1
ATOM 1475 C C . ILE A 1 184 ? -11.984 -1.901 -8.148 1 95.31 184 ILE A C 1
ATOM 1477 O O . ILE A 1 184 ? -11.453 -2.742 -8.875 1 95.31 184 ILE A O 1
ATOM 1481 N N . LYS A 1 185 ? -11.508 -0.762 -7.934 1 92.38 185 LYS A N 1
ATOM 1482 C CA . LYS A 1 185 ? -10.281 -0.326 -8.594 1 92.38 185 LYS A CA 1
ATOM 1483 C C . LYS A 1 185 ? -9.102 -1.21 -8.203 1 92.38 185 LYS A C 1
ATOM 1485 O O . LYS A 1 185 ? -8.273 -1.557 -9.047 1 92.38 185 LYS A O 1
ATOM 1490 N N . CYS A 1 186 ? -9 -1.545 -6.961 1 93.5 186 CYS A N 1
ATOM 1491 C CA . CYS A 1 186 ? -7.926 -2.404 -6.484 1 93.5 186 CYS A CA 1
ATOM 1492 C C . CYS A 1 186 ? -7.902 -3.725 -7.246 1 93.5 186 CYS A C 1
ATOM 1494 O O . CYS A 1 186 ? -6.84 -4.18 -7.676 1 93.5 186 CYS A O 1
ATOM 1496 N N . LEU A 1 187 ? -9.023 -4.242 -7.434 1 92.38 187 LEU A N 1
ATOM 1497 C CA . LEU A 1 187 ? -9.094 -5.535 -8.109 1 92.38 187 LEU A CA 1
ATOM 1498 C C . LEU A 1 187 ? -8.805 -5.387 -9.594 1 92.38 187 LEU A C 1
ATOM 1500 O 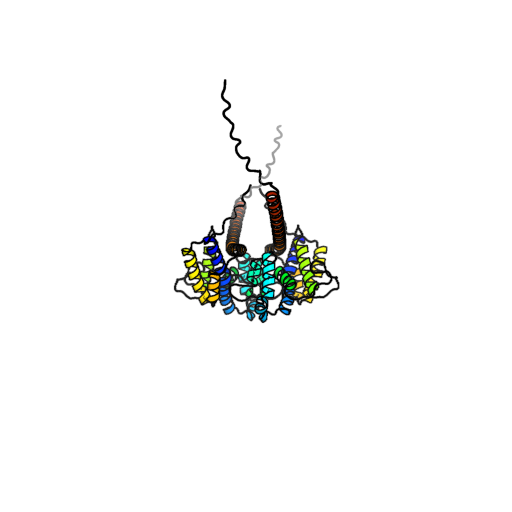O . LEU A 1 187 ? -8.102 -6.215 -10.18 1 92.38 187 LEU A O 1
ATOM 1504 N N . LYS A 1 188 ? -9.281 -4.32 -10.148 1 87.44 188 LYS A N 1
ATOM 1505 C CA . LYS A 1 188 ? -9.125 -4.113 -11.578 1 87.44 188 LYS A CA 1
ATOM 1506 C C . LYS A 1 188 ? -7.684 -3.768 -11.938 1 87.44 188 LYS A C 1
ATOM 1508 O O . LYS A 1 188 ? -7.227 -4.039 -13.047 1 87.44 188 LYS A O 1
ATOM 1513 N N . GLU A 1 189 ? -6.988 -3.184 -11.055 1 85 189 GLU A N 1
ATOM 1514 C CA . GLU A 1 189 ? -5.582 -2.857 -11.273 1 85 189 GLU A CA 1
ATOM 1515 C C . GLU A 1 189 ? -4.754 -4.117 -11.5 1 85 189 GLU A C 1
ATOM 1517 O O . GLU A 1 189 ? -3.77 -4.094 -12.242 1 85 189 GLU A O 1
ATOM 1522 N N . TRP A 1 190 ? -5.148 -5.109 -10.953 1 81.75 190 TRP A N 1
ATOM 1523 C CA . TRP A 1 190 ? -4.438 -6.371 -11.141 1 81.75 190 TRP A CA 1
ATOM 1524 C C . TRP A 1 190 ? -4.504 -6.82 -12.594 1 81.75 190 TRP A C 1
ATOM 1526 O O . TRP A 1 190 ? -3.533 -7.355 -13.133 1 81.75 190 TRP A O 1
ATOM 1536 N N . ILE A 1 191 ? -5.57 -6.609 -13.172 1 77.44 191 ILE A N 1
ATOM 1537 C CA . ILE A 1 191 ? -5.75 -6.988 -14.57 1 77.44 191 ILE A CA 1
ATOM 1538 C C . ILE A 1 191 ? -4.832 -6.148 -15.453 1 77.44 191 ILE A C 1
ATOM 1540 O O . ILE A 1 191 ? -4.242 -6.66 -16.406 1 77.44 191 ILE A O 1
ATOM 1544 N N . THR A 1 192 ? -4.77 -4.961 -15.125 1 74.5 192 THR A N 1
ATOM 1545 C CA . THR A 1 192 ? -3.883 -4.082 -15.875 1 74.5 192 THR A CA 1
ATOM 1546 C C . THR A 1 192 ? -2.432 -4.539 -15.75 1 74.5 192 THR A C 1
ATOM 1548 O O . THR A 1 192 ? -1.691 -4.562 -16.734 1 74.5 192 THR A O 1
ATOM 1551 N N . ASP A 1 193 ? -2.094 -4.992 -14.625 1 76.12 193 ASP A N 1
ATOM 1552 C CA . ASP A 1 193 ? -0.748 -5.5 -14.375 1 76.12 193 ASP A CA 1
ATOM 1553 C C . ASP A 1 193 ? -0.484 -6.773 -15.18 1 76.12 193 ASP A C 1
ATOM 1555 O O . ASP A 1 193 ? 0.613 -6.961 -15.711 1 76.12 193 ASP A O 1
ATOM 1559 N N . GLU A 1 194 ? -1.455 -7.547 -15.211 1 74.88 194 GLU A N 1
ATOM 1560 C CA . GLU A 1 194 ? -1.343 -8.789 -15.969 1 74.88 194 GLU A CA 1
ATOM 1561 C C . GLU A 1 194 ? -1.158 -8.516 -17.453 1 74.88 194 GLU A C 1
ATOM 1563 O O . GLU A 1 194 ? -0.344 -9.164 -18.109 1 74.88 194 GLU A O 1
ATOM 1568 N N . ALA A 1 195 ? -1.896 -7.598 -17.906 1 69.62 195 ALA A N 1
ATOM 1569 C CA . ALA A 1 195 ? -1.771 -7.227 -19.312 1 69.62 195 ALA A CA 1
ATOM 1570 C C . ALA A 1 195 ? -0.374 -6.691 -19.609 1 69.62 195 ALA A C 1
ATOM 1572 O O . ALA A 1 195 ? 0.221 -7.043 -20.641 1 69.62 195 ALA A O 1
ATOM 1573 N N . ASP A 1 196 ? 0.118 -5.934 -18.734 1 67.62 196 ASP A N 1
ATOM 1574 C CA . ASP A 1 196 ? 1.464 -5.395 -18.891 1 67.62 196 ASP A CA 1
ATOM 1575 C C . ASP A 1 196 ? 2.508 -6.508 -18.906 1 67.62 196 ASP A C 1
ATOM 1577 O O . ASP A 1 196 ? 3.467 -6.465 -19.672 1 67.62 196 ASP A O 1
ATOM 1581 N N . ARG A 1 197 ? 2.363 -7.426 -18.109 1 79.19 197 ARG A N 1
ATOM 1582 C CA . ARG A 1 197 ? 3.271 -8.562 -18.031 1 79.19 197 ARG A CA 1
ATOM 1583 C C . ARG A 1 197 ? 3.242 -9.375 -19.328 1 79.19 197 ARG A C 1
ATOM 1585 O O . ARG A 1 197 ? 4.289 -9.75 -19.859 1 79.19 197 ARG A O 1
ATOM 1592 N N . VAL A 1 198 ? 2.072 -9.555 -19.781 1 71 198 VAL A N 1
ATOM 1593 C CA . VAL A 1 198 ? 1.923 -10.328 -21.016 1 71 198 VAL A CA 1
ATOM 1594 C C . VAL A 1 198 ? 2.574 -9.578 -22.172 1 71 198 VAL A C 1
ATOM 1596 O O . VAL A 1 198 ? 3.275 -10.18 -23 1 71 198 VAL A O 1
ATOM 1599 N N . ILE A 1 199 ? 2.357 -8.312 -22.156 1 70.56 199 ILE A N 1
ATOM 1600 C CA . ILE A 1 199 ? 2.961 -7.488 -23.203 1 70.56 199 ILE A CA 1
ATOM 1601 C C . ILE A 1 199 ? 4.484 -7.574 -23.109 1 70.56 199 ILE A C 1
ATOM 1603 O O . ILE A 1 199 ? 5.164 -7.711 -24.125 1 70.56 199 ILE A O 1
ATOM 1607 N N . HIS A 1 200 ? 4.957 -7.566 -21.969 1 73.31 200 HIS A N 1
ATOM 1608 C CA . HIS A 1 200 ? 6.398 -7.672 -21.766 1 73.31 200 HIS A CA 1
ATOM 1609 C C . HIS A 1 200 ? 6.922 -9.023 -22.234 1 73.31 200 HIS A C 1
ATOM 1611 O O . HIS A 1 200 ? 7.965 -9.094 -22.891 1 73.31 200 HIS A O 1
ATOM 1617 N N . GLU A 1 201 ? 6.262 -10.023 -21.938 1 72.12 201 GLU A N 1
ATOM 1618 C CA . GLU A 1 201 ? 6.648 -11.375 -22.344 1 72.12 201 GLU A CA 1
ATOM 1619 C C . GLU A 1 201 ? 6.672 -11.516 -23.859 1 72.12 201 GLU A C 1
ATOM 1621 O O . GLU A 1 201 ? 7.586 -12.125 -24.422 1 72.12 201 GLU A O 1
ATOM 1626 N N . VAL A 1 202 ? 5.691 -10.93 -24.438 1 70.94 202 VAL A N 1
ATOM 1627 C CA . VAL A 1 202 ? 5.602 -10.984 -25.891 1 70.94 202 VAL A CA 1
ATOM 1628 C C . VAL A 1 202 ? 6.75 -10.188 -26.516 1 70.94 202 VAL A C 1
ATOM 1630 O O . VAL A 1 202 ? 7.371 -10.633 -27.484 1 70.94 202 VAL A O 1
ATOM 1633 N N . LYS A 1 203 ? 6.977 -9.117 -25.969 1 68.69 203 LYS A N 1
ATOM 1634 C CA . LYS A 1 203 ? 8.07 -8.289 -26.469 1 68.69 203 LYS A CA 1
ATOM 1635 C C . LYS A 1 203 ? 9.406 -9.008 -26.344 1 68.69 203 LYS A C 1
ATOM 1637 O O . LYS A 1 203 ? 10.234 -8.961 -27.25 1 68.69 203 LYS A O 1
ATOM 1642 N N . GLU A 1 204 ? 9.617 -9.641 -25.234 1 70.56 204 GLU A N 1
ATOM 1643 C CA . GLU A 1 204 ? 10.844 -10.406 -25.031 1 70.56 204 GLU A CA 1
ATOM 1644 C C . GLU A 1 204 ? 10.953 -11.562 -26.016 1 70.56 204 GLU A C 1
ATOM 1646 O O . GLU A 1 204 ? 12.031 -11.844 -26.531 1 70.56 204 GLU A O 1
ATOM 1651 N N . SER A 1 205 ? 9.844 -12.164 -26.266 1 71.31 205 SER A N 1
ATOM 1652 C CA . SER A 1 205 ? 9.82 -13.273 -27.203 1 71.31 205 SER A CA 1
ATOM 1653 C C . SER A 1 205 ? 10.125 -12.797 -28.625 1 71.31 205 SER A C 1
ATOM 1655 O O . SER A 1 205 ? 10.852 -13.469 -29.359 1 71.31 205 SER A O 1
ATOM 1657 N N . VAL A 1 206 ? 9.578 -11.625 -28.891 1 69.94 206 VAL A N 1
ATOM 1658 C CA . VAL A 1 206 ? 9.805 -11.031 -30.203 1 69.94 206 VAL A CA 1
ATOM 1659 C C . VAL A 1 206 ? 11.273 -10.633 -30.344 1 69.94 206 VAL A C 1
ATOM 1661 O O . VAL A 1 206 ? 11.898 -10.875 -31.375 1 69.94 206 VAL A O 1
ATOM 1664 N N . THR A 1 207 ? 11.789 -10.117 -29.344 1 70.44 207 THR A N 1
ATOM 1665 C CA . THR A 1 207 ? 13.188 -9.703 -29.359 1 70.44 207 THR A CA 1
ATOM 1666 C C . THR A 1 207 ? 14.109 -10.922 -29.484 1 70.44 207 THR A C 1
ATOM 1668 O O . THR A 1 207 ? 15.094 -10.883 -30.234 1 70.44 207 THR A O 1
ATOM 1671 N N . GLU A 1 208 ? 13.75 -11.922 -28.781 1 71.94 208 GLU A N 1
ATOM 1672 C CA . GLU A 1 208 ? 14.523 -13.156 -28.875 1 71.94 208 GLU A CA 1
ATOM 1673 C C . GLU A 1 208 ? 14.43 -13.766 -30.266 1 71.94 208 GLU A C 1
ATOM 1675 O O . GLU A 1 208 ? 15.422 -14.25 -30.812 1 71.94 208 GLU A O 1
ATOM 1680 N N . SER A 1 209 ? 13.289 -13.703 -30.812 1 68.69 209 SER A N 1
ATOM 1681 C CA . SER A 1 209 ? 13.102 -14.219 -32.156 1 68.69 209 SER A CA 1
ATOM 1682 C C . SER A 1 209 ? 13.852 -13.375 -33.188 1 68.69 209 SER A C 1
ATOM 1684 O O . SER A 1 209 ? 14.438 -13.914 -34.125 1 68.69 209 SER A O 1
ATOM 1686 N N . GLU A 1 210 ? 13.75 -12.133 -32.938 1 64.5 210 GLU A N 1
ATOM 1687 C CA . GLU A 1 210 ? 14.5 -11.219 -33.812 1 64.5 210 GLU A CA 1
ATOM 1688 C C . GLU A 1 210 ? 16 -11.5 -33.719 1 64.5 210 GLU A C 1
ATOM 1690 O O . GLU A 1 210 ? 16.688 -11.523 -34.75 1 64.5 210 GLU A O 1
ATOM 1695 N N . LYS A 1 211 ? 16.484 -11.734 -32.656 1 68.31 211 LYS A N 1
ATOM 1696 C CA . LYS A 1 211 ? 17.906 -12.055 -32.469 1 68.31 211 LYS A CA 1
ATOM 1697 C C . LYS A 1 211 ? 18.266 -13.375 -33.156 1 68.31 211 LYS A C 1
ATOM 1699 O O . LYS A 1 211 ? 19.297 -13.477 -33.812 1 68.31 211 LYS A O 1
ATOM 1704 N N . ARG A 1 212 ? 17.391 -14.266 -33 1 67.12 212 ARG A N 1
ATOM 1705 C CA . ARG A 1 212 ? 17.594 -15.555 -33.656 1 67.12 212 ARG A CA 1
ATOM 1706 C C . ARG A 1 212 ? 17.609 -15.414 -35.156 1 67.12 212 ARG A C 1
ATOM 1708 O O . ARG A 1 212 ? 18.422 -16.031 -35.844 1 67.12 212 ARG A O 1
ATOM 1715 N N . LEU A 1 213 ? 16.734 -14.602 -35.656 1 62.22 213 LEU A N 1
ATOM 1716 C CA . LEU A 1 213 ? 16.656 -14.359 -37.094 1 62.22 213 LEU A CA 1
ATOM 1717 C C . LEU A 1 213 ? 17.891 -13.617 -37.594 1 62.22 213 LEU A C 1
ATOM 1719 O O . LEU A 1 213 ? 18.438 -13.953 -38.656 1 62.22 213 LEU A O 1
ATOM 1723 N N . LEU A 1 214 ? 18.281 -12.711 -36.812 1 66.69 214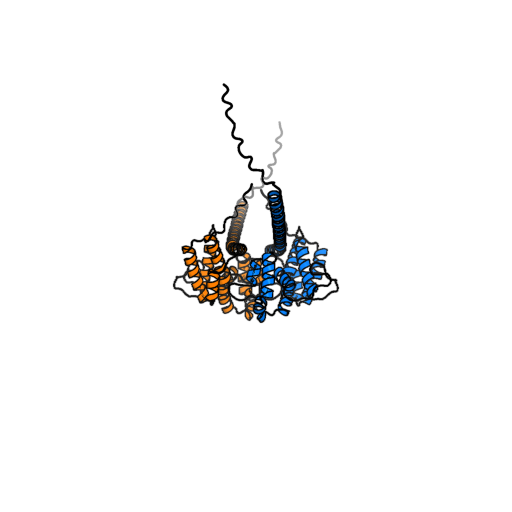 LEU A N 1
ATOM 1724 C CA . LEU A 1 214 ? 19.469 -11.945 -37.188 1 66.69 214 LEU A CA 1
ATOM 1725 C C . LEU A 1 214 ? 20.703 -12.836 -37.156 1 66.69 214 LEU A C 1
ATOM 1727 O O . LEU A 1 214 ? 21.562 -12.734 -38.031 1 66.69 214 LEU A O 1
ATOM 1731 N N . GLU A 1 215 ? 20.812 -13.703 -36.25 1 67.38 215 GLU A N 1
ATOM 1732 C CA . GLU A 1 215 ? 21.922 -14.656 -36.188 1 67.38 215 GLU A CA 1
ATOM 1733 C C . GLU A 1 215 ? 21.891 -15.602 -37.375 1 67.38 215 GLU A C 1
ATOM 1735 O O . GLU A 1 215 ? 22.938 -15.906 -37.969 1 67.38 215 GLU A O 1
ATOM 1740 N N . LYS A 1 216 ? 20.781 -15.984 -37.844 1 59.44 216 LYS A N 1
ATOM 1741 C CA . LYS A 1 216 ? 20.625 -16.844 -39.031 1 59.44 216 LYS A CA 1
ATOM 1742 C C . LYS A 1 216 ? 21.016 -16.109 -40.312 1 59.44 216 LYS A C 1
ATOM 1744 O O . LYS A 1 216 ? 21.688 -16.656 -41.156 1 59.44 216 LYS A O 1
ATOM 1749 N N . VAL A 1 217 ? 20.531 -14.898 -40.312 1 60.12 217 VAL A N 1
ATOM 1750 C CA . VAL A 1 217 ? 20.875 -14.062 -41.438 1 60.12 217 VAL A CA 1
ATOM 1751 C C . VAL A 1 217 ? 22.391 -13.859 -41.5 1 60.12 217 VAL A C 1
ATOM 1753 O O . VAL A 1 217 ? 23 -13.969 -42.562 1 60.12 217 VAL A O 1
ATOM 1756 N N . ASP A 1 218 ? 23.047 -13.578 -40.406 1 61 218 ASP A N 1
ATOM 1757 C CA . ASP A 1 218 ? 24.484 -13.414 -40.344 1 61 218 ASP A CA 1
ATOM 1758 C C . ASP A 1 218 ? 25.203 -14.688 -40.781 1 61 218 ASP A C 1
ATOM 1760 O O . ASP A 1 218 ? 26.203 -14.633 -41.5 1 61 218 ASP A O 1
ATOM 1764 N N . ASN A 1 219 ? 24.719 -15.797 -40.438 1 62.53 219 ASN A N 1
ATOM 1765 C CA . ASN A 1 219 ? 25.297 -17.078 -40.812 1 62.53 219 ASN A CA 1
ATOM 1766 C C . ASN A 1 219 ? 25.188 -17.312 -42.344 1 62.53 219 ASN A C 1
ATOM 1768 O O . ASN A 1 219 ? 26.109 -17.812 -42.969 1 62.53 219 ASN A O 1
ATOM 1772 N N . VAL A 1 220 ? 24.109 -16.875 -42.875 1 57.69 220 VAL A N 1
ATOM 1773 C CA . VAL A 1 220 ? 23.875 -17.016 -44.312 1 57.69 220 VAL A CA 1
ATOM 1774 C C . VAL A 1 220 ? 24.797 -16.062 -45.062 1 57.69 220 VAL A C 1
ATOM 1776 O O . VAL A 1 220 ? 25.406 -16.438 -46.094 1 57.69 220 VAL A O 1
ATOM 1779 N N . VAL A 1 221 ? 24.938 -14.906 -44.562 1 59.56 221 VAL A N 1
ATOM 1780 C CA . VAL A 1 221 ? 25.812 -13.922 -45.188 1 59.56 221 VAL A CA 1
ATOM 1781 C C . VAL A 1 221 ? 27.266 -14.422 -45.156 1 59.56 221 VAL A C 1
ATOM 1783 O O . VAL A 1 221 ? 27.984 -14.32 -46.156 1 59.56 221 VAL A O 1
ATOM 1786 N N . GLN A 1 222 ? 27.719 -14.984 -44.188 1 61.84 222 GLN A N 1
ATOM 1787 C CA . GLN A 1 222 ? 29.062 -15.539 -44.062 1 61.84 222 GLN A CA 1
ATOM 1788 C C . GLN A 1 222 ? 29.266 -16.703 -45.031 1 61.84 222 GLN A C 1
ATOM 1790 O O . GLN A 1 222 ? 30.312 -16.812 -45.688 1 61.84 222 GLN A O 1
ATOM 1795 N N . LYS A 1 223 ? 28.297 -17.453 -45.344 1 57.31 223 LYS A N 1
ATOM 1796 C CA . LYS A 1 223 ? 28.359 -18.578 -46.281 1 57.31 223 LYS A CA 1
ATOM 1797 C C . LYS A 1 223 ? 28.406 -18.094 -47.719 1 57.31 223 LYS A C 1
ATOM 1799 O O . LYS A 1 223 ? 29.156 -18.641 -48.562 1 57.31 223 LYS A O 1
ATOM 1804 N N . VAL A 1 224 ? 27.703 -17.078 -47.906 1 56.5 224 VAL A N 1
ATOM 1805 C CA . VAL A 1 224 ? 27.688 -16.5 -49.25 1 56.5 224 VAL A CA 1
ATOM 1806 C C . VAL A 1 224 ? 29.031 -15.836 -49.562 1 56.5 224 VAL A C 1
ATOM 1808 O O . VAL A 1 224 ? 29.562 -15.969 -50.656 1 56.5 224 VAL A O 1
ATOM 1811 N N . ASP A 1 225 ? 29.609 -15.219 -48.688 1 54.81 225 ASP A N 1
ATOM 1812 C CA . ASP A 1 225 ? 30.922 -14.586 -48.812 1 54.81 225 ASP A CA 1
ATOM 1813 C C . ASP A 1 225 ? 32 -15.625 -49.062 1 54.81 225 ASP A C 1
ATOM 1815 O O . ASP A 1 225 ? 32.938 -15.383 -49.812 1 54.81 225 ASP A O 1
ATOM 1819 N N . GLN A 1 226 ? 31.828 -16.766 -48.625 1 60.09 226 GLN A N 1
ATOM 1820 C CA . GLN A 1 226 ? 32.781 -17.859 -48.781 1 60.09 226 GLN A CA 1
ATOM 1821 C C . GLN A 1 226 ? 32.625 -18.5 -50.156 1 60.09 226 GLN A C 1
ATOM 1823 O O . GLN A 1 226 ? 33.594 -19.031 -50.719 1 60.09 226 GLN A O 1
ATOM 1828 N N . LEU A 1 227 ? 31.453 -18.453 -50.781 1 51.19 227 LEU A N 1
ATOM 1829 C CA . LEU A 1 227 ? 31.203 -19.031 -52.094 1 51.19 227 LEU A CA 1
ATOM 1830 C C . LEU A 1 227 ? 31.547 -18.047 -53.219 1 51.19 227 LEU A C 1
ATOM 1832 O O . LEU A 1 227 ? 31.688 -18.438 -54.375 1 51.19 227 LEU A O 1
ATOM 1836 N N . SER A 1 228 ? 31.469 -16.766 -52.906 1 48.56 228 SER A N 1
ATOM 1837 C CA . SER A 1 228 ? 31.844 -15.805 -53.938 1 48.56 228 SER A CA 1
ATOM 1838 C C . SER A 1 228 ? 33.281 -16.047 -54.406 1 48.56 228 SER A C 1
ATOM 1840 O O . SER A 1 228 ? 34.219 -16.031 -53.625 1 48.56 228 SER A O 1
ATOM 1842 N N . PRO A 1 229 ? 33.406 -16.797 -55.5 1 50.16 229 PRO A N 1
ATOM 1843 C CA . PRO A 1 229 ? 34.688 -17.078 -56.125 1 50.16 229 PRO A CA 1
ATOM 1844 C C . PRO A 1 229 ? 35.594 -15.852 -56.188 1 50.16 229 PRO A C 1
ATOM 1846 O O . PRO A 1 229 ? 35.094 -14.727 -56.219 1 50.16 229 PRO A O 1
ATOM 1849 N N . GLU A 1 230 ? 36.812 -15.836 -55.688 1 48.78 230 GLU A N 1
ATOM 1850 C CA . GLU A 1 230 ? 37.812 -14.836 -56.031 1 48.78 230 GLU A CA 1
ATOM 1851 C C . GLU A 1 230 ? 37.688 -14.445 -57.531 1 48.78 230 GLU A C 1
ATOM 1853 O O . GLU A 1 230 ? 37.781 -15.305 -58.406 1 48.78 230 GLU A O 1
ATOM 1858 N N . ARG A 1 231 ? 36.906 -13.578 -58.062 1 46.28 231 ARG A N 1
ATOM 1859 C CA . ARG A 1 231 ? 37.062 -13.117 -59.438 1 46.28 231 ARG A CA 1
ATOM 1860 C C . ARG A 1 231 ? 38.562 -13 -59.781 1 46.28 231 ARG A C 1
ATOM 1862 O O . ARG A 1 231 ? 39.344 -12.406 -59.031 1 46.28 231 ARG A O 1
ATOM 1869 N N . PRO A 1 232 ? 39 -13.875 -60.594 1 45.72 232 PRO A N 1
ATOM 1870 C CA . PRO A 1 232 ? 40.406 -13.727 -61.031 1 45.72 232 PRO A CA 1
ATOM 1871 C C . PRO A 1 232 ? 40.719 -12.289 -61.438 1 45.72 232 PRO A C 1
ATOM 1873 O O . PRO A 1 232 ? 39.875 -11.57 -61.938 1 45.72 232 PRO A O 1
ATOM 1876 N N . SER A 1 233 ? 41.5 -11.594 -60.656 1 42.5 233 SER A N 1
ATOM 1877 C CA . SER A 1 233 ? 42.094 -10.312 -61 1 42.5 233 SER A CA 1
ATOM 1878 C C . SER A 1 233 ? 42.5 -10.273 -62.469 1 42.5 233 SER A C 1
ATOM 1880 O 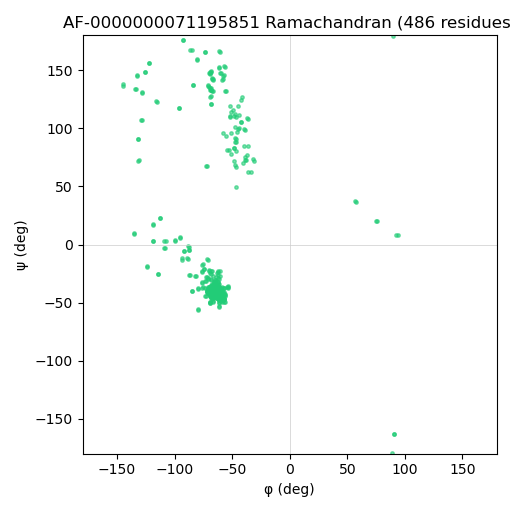O . SER A 1 233 ? 43.344 -11.047 -62.906 1 42.5 233 SER A O 1
ATOM 1882 N N . SER A 1 234 ? 41.531 -10.086 -63.406 1 38.88 234 SER A N 1
ATOM 1883 C CA . SER A 1 234 ? 41.875 -9.898 -64.812 1 38.88 234 SER A CA 1
ATOM 1884 C C . SER A 1 234 ? 43.031 -8.922 -65 1 38.88 234 SER A C 1
ATOM 1886 O O . SER A 1 234 ? 42.938 -7.781 -64.5 1 38.88 234 SER A O 1
ATOM 1888 N N . ARG A 1 235 ? 44.188 -9.359 -65.188 1 42.56 235 ARG A N 1
ATOM 1889 C CA . ARG A 1 235 ? 45.375 -8.602 -65.562 1 42.56 235 ARG A CA 1
ATOM 1890 C C . ARG A 1 235 ? 45.031 -7.719 -66.812 1 42.56 235 ARG A C 1
ATOM 1892 O O . ARG A 1 235 ? 44.375 -8.164 -67.75 1 42.56 235 ARG A O 1
ATOM 1899 N N . PRO A 1 236 ? 45.062 -6.414 -66.562 1 43.59 236 PRO A N 1
ATOM 1900 C CA . PRO A 1 236 ? 44.812 -5.461 -67.688 1 43.59 236 PRO A CA 1
ATOM 1901 C C . PRO A 1 236 ? 45.562 -5.805 -68.938 1 43.59 236 PRO A C 1
ATOM 1903 O O . PRO A 1 236 ? 46.781 -6.055 -68.875 1 43.59 236 PRO A O 1
ATOM 1906 N N . ALA A 1 237 ? 45 -6.469 -69.875 1 43.59 237 ALA A N 1
ATOM 1907 C CA . ALA A 1 237 ? 45.656 -6.75 -71.188 1 43.59 237 ALA A CA 1
ATOM 1908 C C . ALA A 1 237 ? 46.25 -5.484 -71.75 1 43.59 237 ALA A C 1
ATOM 1910 O O . ALA A 1 237 ? 45.625 -4.426 -71.812 1 43.59 237 ALA A O 1
ATOM 1911 N N . LYS A 1 238 ? 47.594 -5.352 -71.812 1 42.81 238 LYS A N 1
ATOM 1912 C CA . LYS A 1 238 ? 48.406 -4.352 -72.5 1 42.81 238 LYS A CA 1
ATOM 1913 C C . LYS A 1 238 ? 47.906 -4.137 -73.938 1 42.81 238 LYS A C 1
ATOM 1915 O O . LYS A 1 238 ? 47.844 -5.082 -74.75 1 42.81 238 LYS A O 1
ATOM 1920 N N . SER A 1 239 ? 46.969 -3.244 -74.188 1 35.38 239 SER A N 1
ATOM 1921 C CA . SER A 1 239 ? 46.562 -2.828 -75.5 1 35.38 239 SER A CA 1
ATOM 1922 C C . SER A 1 239 ? 47.781 -2.492 -76.375 1 35.38 239 SER A C 1
ATOM 1924 O O . SER A 1 239 ? 48.594 -1.628 -76 1 35.38 239 SER A O 1
ATOM 1926 N N . LYS A 1 240 ? 48.438 -3.492 -77 1 40.38 240 LYS A N 1
ATOM 1927 C CA . LYS A 1 240 ? 49.406 -3.297 -78.062 1 40.38 240 LYS A CA 1
ATOM 1928 C C . LYS A 1 240 ? 48.906 -2.312 -79.125 1 40.38 240 LYS A C 1
ATOM 1930 O O . LYS A 1 240 ? 47.844 -2.498 -79.688 1 40.38 240 LYS A O 1
ATOM 1935 N N . GLY A 1 241 ? 49.219 -0.98 -78.938 1 36.5 241 GLY A N 1
ATOM 1936 C CA . GLY A 1 241 ? 49.125 0.113 -79.875 1 36.5 241 GLY A CA 1
ATOM 1937 C C . GLY A 1 241 ? 49.562 -0.269 -81.25 1 36.5 241 GLY A C 1
ATOM 1938 O O . GLY A 1 241 ? 50.75 -0.583 -81.5 1 36.5 241 GLY A O 1
ATOM 1939 N N . MET A 1 242 ? 48.812 -1.11 -82 1 35.12 242 MET A N 1
ATOM 1940 C CA . MET A 1 242 ? 49.094 -1.37 -83.438 1 35.12 242 MET A CA 1
ATOM 1941 C C . MET A 1 242 ? 49.344 -0.068 -84.188 1 35.12 242 MET A C 1
ATOM 1943 O O . MET A 1 242 ? 48.469 0.786 -84.25 1 35.12 242 MET A O 1
ATOM 1947 N N . MET A 1 243 ? 50.625 0.461 -84.062 1 32.84 243 MET A N 1
ATOM 1948 C CA . MET A 1 243 ? 51.156 1.465 -85 1 32.84 243 MET A CA 1
ATOM 1949 C C . MET A 1 243 ? 50.938 1.047 -86.438 1 32.84 243 MET A C 1
ATOM 1951 O O . MET A 1 243 ? 51.438 0.001 -86.875 1 32.84 243 MET A O 1
ATOM 1955 N N . ILE A 1 244 ? 49.781 1.264 -87.062 1 33.44 244 ILE A N 1
ATOM 1956 C CA . ILE A 1 244 ? 49.469 1.201 -88.438 1 33.44 244 ILE A CA 1
ATOM 1957 C C . ILE A 1 244 ? 50.531 1.968 -89.25 1 33.44 244 ILE A C 1
ATOM 1959 O O . ILE A 1 244 ? 50.719 3.172 -89.062 1 33.44 244 ILE A O 1
ATOM 1963 N N . LEU A 1 245 ? 51.688 1.271 -89.688 1 28.03 245 LEU A N 1
ATOM 1964 C CA . LEU A 1 245 ? 52.406 1.631 -90.875 1 28.03 245 LEU A CA 1
ATOM 1965 C C . LEU A 1 245 ? 51.531 1.368 -92.125 1 28.03 245 LEU A C 1
ATOM 1967 O O . LEU A 1 245 ? 50.844 0.344 -92.188 1 28.03 245 LEU A O 1
ATOM 1971 N N . MET B 1 1 ? 7.441 6.926 -39.344 1 20.56 1 MET B N 1
ATOM 1972 C CA . MET B 1 1 ? 8.359 6.219 -38.469 1 20.56 1 MET B CA 1
ATOM 1973 C C . MET B 1 1 ? 8.297 6.781 -37.062 1 20.56 1 MET B C 1
ATOM 1975 O O . MET B 1 1 ? 8.781 7.883 -36.781 1 20.56 1 MET B O 1
ATOM 1979 N N . ALA B 1 2 ? 7.258 6.727 -36.375 1 28.25 2 ALA B N 1
ATOM 1980 C CA . ALA B 1 2 ? 7.062 7.387 -35.094 1 28.25 2 ALA B CA 1
ATOM 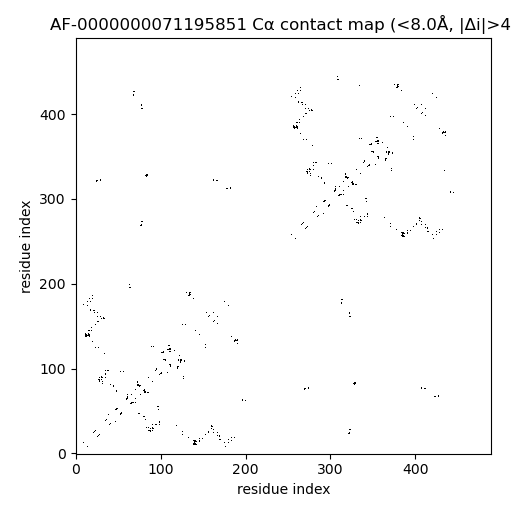1981 C C . ALA B 1 2 ? 8.172 7.016 -34.094 1 28.25 2 ALA B C 1
ATOM 1983 O O . ALA B 1 2 ? 8.375 5.836 -33.812 1 28.25 2 ALA B O 1
ATOM 1984 N N . THR B 1 3 ? 9.305 7.613 -34.125 1 29.11 3 THR B N 1
ATOM 1985 C CA . THR B 1 3 ? 10.422 7.434 -33.188 1 29.11 3 THR B CA 1
ATOM 1986 C C . THR B 1 3 ? 9.938 7.496 -31.734 1 29.11 3 THR B C 1
ATOM 1988 O O . THR B 1 3 ? 9.375 8.508 -31.312 1 29.11 3 THR B O 1
ATOM 1991 N N . ALA B 1 4 ? 9.281 6.574 -31.266 1 36.72 4 ALA B N 1
ATOM 1992 C CA . ALA B 1 4 ? 8.961 6.449 -29.844 1 36.72 4 ALA B CA 1
ATOM 1993 C C . ALA B 1 4 ? 10.07 7.039 -28.984 1 36.72 4 ALA B C 1
ATOM 1995 O O . ALA B 1 4 ? 11.211 6.57 -29.016 1 36.72 4 ALA B O 1
ATOM 1996 N N . GLY B 1 5 ? 10.32 8.305 -28.859 1 33.88 5 GLY B N 1
ATOM 1997 C CA . GLY B 1 5 ? 11.336 9.055 -28.125 1 33.88 5 GLY B CA 1
ATOM 1998 C C . GLY B 1 5 ? 11.656 8.469 -26.766 1 33.88 5 GLY B C 1
ATOM 1999 O O . GLY B 1 5 ? 10.812 8.469 -25.875 1 33.88 5 GLY B O 1
ATOM 2000 N N . TRP B 1 6 ? 12.336 7.359 -26.656 1 41.66 6 TRP B N 1
ATOM 2001 C CA . TRP B 1 6 ? 13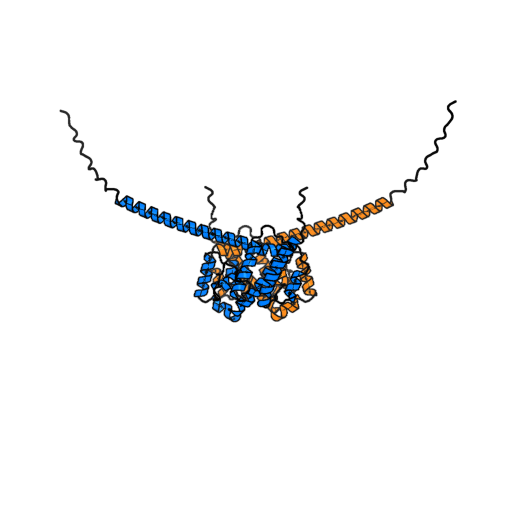 6.906 -25.438 1 41.66 6 TRP B CA 1
ATOM 2002 C C . TRP B 1 6 ? 13.578 8.086 -24.656 1 41.66 6 TRP B C 1
ATOM 2004 O O . TRP B 1 6 ? 14.523 8.734 -25.125 1 41.66 6 TRP B O 1
ATOM 2014 N N . SER B 1 7 ? 12.953 8.977 -24.188 1 49.56 7 SER B N 1
ATOM 2015 C CA . SER B 1 7 ? 13.594 10.039 -23.438 1 49.56 7 SER B CA 1
ATOM 2016 C C . SER B 1 7 ? 14.711 9.5 -22.547 1 49.56 7 SER B C 1
ATOM 2018 O O . SER B 1 7 ? 14.508 8.547 -21.797 1 49.56 7 SER B O 1
ATOM 2020 N N . THR B 1 8 ? 15.945 9.586 -22.953 1 64.25 8 THR B N 1
ATOM 2021 C CA . THR B 1 8 ? 17.203 9.227 -22.297 1 64.25 8 THR B CA 1
ATOM 2022 C C . THR B 1 8 ? 17.188 9.664 -20.828 1 64.25 8 THR B C 1
ATOM 2024 O O . THR B 1 8 ? 16.984 10.844 -20.531 1 64.25 8 THR B O 1
ATOM 2027 N N . VAL B 1 9 ? 17.031 8.727 -19.953 1 77.81 9 VAL B N 1
ATOM 2028 C CA . VAL B 1 9 ? 17.188 8.992 -18.531 1 77.81 9 VAL B CA 1
ATOM 2029 C C . VAL B 1 9 ? 18.531 9.68 -18.281 1 77.81 9 VAL B C 1
ATOM 2031 O O . VAL B 1 9 ? 19.578 9.18 -18.688 1 77.81 9 VAL B O 1
ATOM 2034 N N . THR B 1 10 ? 18.469 11.008 -17.891 1 88.31 10 THR B N 1
ATOM 2035 C CA . THR B 1 10 ? 19.656 11.789 -17.578 1 88.31 10 THR B CA 1
ATOM 2036 C C . THR B 1 10 ? 20.047 11.609 -16.109 1 88.31 10 THR B C 1
ATOM 2038 O O . THR B 1 10 ? 19.297 11.016 -15.336 1 88.31 10 THR B O 1
ATOM 2041 N N . LYS B 1 11 ? 21.219 12.062 -15.844 1 94.25 11 LYS B N 1
ATOM 2042 C CA . LYS B 1 11 ? 21.672 12.062 -14.453 1 94.25 11 LYS B CA 1
ATOM 2043 C C . LYS B 1 11 ? 20.734 12.883 -13.57 1 94.25 11 LYS B C 1
ATOM 2045 O O . LYS B 1 11 ? 20.484 12.516 -12.414 1 94.25 11 LYS B O 1
ATOM 2050 N N . GLU B 1 12 ? 20.219 13.953 -14.094 1 95.31 12 GLU B N 1
ATOM 2051 C CA . GLU B 1 12 ? 19.328 14.828 -13.344 1 95.31 12 GLU B CA 1
ATOM 2052 C C . GLU B 1 12 ? 18.016 14.133 -13.016 1 95.31 12 GLU B C 1
ATOM 2054 O O . GLU B 1 12 ? 17.422 14.359 -11.953 1 95.31 12 GLU B O 1
ATOM 2059 N N . ASN B 1 13 ? 17.562 13.312 -13.898 1 95.25 13 ASN B N 1
ATOM 2060 C CA . ASN B 1 13 ? 16.375 12.508 -13.633 1 95.25 13 ASN B CA 1
ATOM 2061 C C . ASN B 1 13 ? 16.625 11.5 -12.508 1 95.25 13 ASN B C 1
ATOM 2063 O O . ASN B 1 13 ? 15.766 11.305 -11.648 1 95.25 13 ASN B O 1
ATOM 2067 N N . THR B 1 14 ? 17.75 10.938 -12.547 1 96.69 14 THR B N 1
ATOM 2068 C CA . THR B 1 14 ? 18.125 9.961 -11.523 1 96.69 14 THR B CA 1
ATOM 2069 C C . THR B 1 14 ? 18.266 10.633 -10.164 1 96.69 14 THR B C 1
ATOM 2071 O O . THR B 1 14 ? 17.875 10.055 -9.141 1 96.69 14 THR B O 1
ATOM 2074 N N . ASN B 1 15 ? 18.781 11.82 -10.203 1 97.25 15 ASN B N 1
ATOM 2075 C CA . ASN B 1 15 ? 18.859 12.602 -8.969 1 97.25 15 ASN B CA 1
ATOM 2076 C C . ASN B 1 15 ? 17.484 12.781 -8.344 1 97.25 15 ASN B C 1
ATOM 2078 O O . ASN B 1 15 ? 17.312 12.578 -7.141 1 97.25 15 ASN B O 1
ATOM 2082 N N . PHE B 1 16 ? 16.641 13.125 -9.18 1 97.94 16 PHE B N 1
ATOM 2083 C CA . PHE B 1 16 ? 15.281 13.352 -8.703 1 97.94 16 PHE B CA 1
ATOM 2084 C C . PHE B 1 16 ? 14.68 12.062 -8.164 1 97.94 16 PHE B C 1
ATOM 2086 O O . PHE B 1 16 ? 14.117 12.047 -7.066 1 97.94 16 PHE B O 1
ATOM 2093 N N . ALA B 1 17 ? 14.852 11.008 -8.891 1 97.62 17 ALA B N 1
ATOM 2094 C CA . ALA B 1 17 ? 14.305 9.719 -8.477 1 97.62 17 ALA B CA 1
ATOM 2095 C C . ALA B 1 17 ? 14.914 9.266 -7.156 1 97.62 17 ALA B C 1
ATOM 2097 O O . ALA B 1 17 ? 14.227 8.695 -6.309 1 97.62 17 ALA B O 1
ATOM 2098 N N . ARG B 1 18 ? 16.109 9.531 -6.992 1 97.69 18 ARG B N 1
ATOM 2099 C CA . ARG B 1 18 ? 16.812 9.117 -5.781 1 97.69 18 ARG B CA 1
ATOM 2100 C C . ARG B 1 18 ? 16.297 9.875 -4.566 1 97.69 18 ARG B C 1
ATOM 2102 O O . ARG B 1 18 ? 16.172 9.305 -3.48 1 97.69 18 ARG B O 1
ATOM 2109 N N . LEU B 1 19 ? 16.062 11.094 -4.801 1 98 19 LEU B N 1
ATOM 2110 C CA . LEU B 1 19 ? 15.492 11.891 -3.717 1 98 19 LEU B CA 1
ATOM 2111 C C . LEU B 1 19 ? 14.094 11.391 -3.355 1 98 19 LEU B C 1
ATOM 2113 O O . LEU B 1 19 ? 13.727 11.359 -2.18 1 98 19 LEU B O 1
ATOM 2117 N N . CYS B 1 20 ? 13.383 11.062 -4.379 1 97.69 20 CYS B N 1
ATOM 2118 C CA . CYS B 1 20 ? 12.062 10.492 -4.129 1 97.69 20 CYS B CA 1
ATOM 2119 C C . CYS B 1 20 ? 12.164 9.234 -3.275 1 97.69 20 CYS B C 1
ATOM 2121 O O . CYS B 1 20 ? 11.414 9.07 -2.314 1 97.69 20 CYS B O 1
ATOM 2123 N N . LYS B 1 21 ? 13.078 8.438 -3.625 1 97.62 21 LYS B N 1
ATOM 2124 C CA . LYS B 1 21 ? 13.273 7.188 -2.891 1 97.62 21 LYS B CA 1
ATOM 2125 C C . LYS B 1 21 ? 13.688 7.461 -1.446 1 97.62 21 LYS B C 1
ATOM 2127 O O . LYS B 1 21 ? 13.195 6.809 -0.522 1 97.62 21 LYS B O 1
ATOM 2132 N N . LEU B 1 22 ? 14.547 8.398 -1.269 1 98.12 22 LEU B N 1
ATOM 2133 C CA . LEU B 1 22 ? 14.984 8.773 0.073 1 98.12 22 LEU B CA 1
ATOM 2134 C C . LEU B 1 22 ? 13.797 9.219 0.924 1 98.12 22 LEU B C 1
ATOM 2136 O O . LEU B 1 22 ? 13.68 8.828 2.088 1 98.12 22 LEU B O 1
ATOM 2140 N N . LEU B 1 23 ? 12.992 9.961 0.334 1 97.19 23 LEU B N 1
ATOM 2141 C CA . LEU B 1 23 ? 11.852 10.492 1.067 1 97.19 23 LEU B CA 1
ATOM 2142 C C . LEU B 1 23 ? 10.812 9.406 1.329 1 97.19 23 LEU B C 1
ATOM 2144 O O . LEU B 1 23 ? 10.289 9.305 2.438 1 97.19 23 LEU B O 1
ATOM 2148 N N . ILE B 1 24 ? 10.555 8.656 0.346 1 96.12 24 ILE B N 1
ATOM 2149 C CA . ILE B 1 24 ? 9.5 7.652 0.458 1 96.12 24 ILE B CA 1
ATOM 2150 C C . ILE B 1 24 ? 9.93 6.555 1.425 1 96.12 24 ILE B C 1
ATOM 2152 O O . ILE B 1 24 ? 9.211 6.238 2.377 1 96.12 24 ILE B O 1
ATOM 2156 N N . ASP B 1 25 ? 11.086 6.055 1.241 1 96.25 25 ASP B N 1
ATOM 2157 C CA . ASP B 1 25 ? 11.531 4.977 2.119 1 96.25 25 ASP B CA 1
ATOM 2158 C C . ASP B 1 25 ? 12.016 5.527 3.459 1 96.25 25 ASP B C 1
ATOM 2160 O O . ASP B 1 25 ? 11.539 5.109 4.516 1 96.25 25 ASP B O 1
ATOM 2164 N N . GLY B 1 26 ? 12.953 6.414 3.385 1 97.5 26 GLY B N 1
ATOM 2165 C CA . GLY B 1 26 ? 13.555 6.965 4.594 1 97.5 26 GLY B CA 1
ATOM 2166 C C . GLY B 1 26 ? 12.594 7.82 5.395 1 97.5 26 GLY B C 1
ATOM 2167 O O . GLY B 1 26 ? 12.516 7.695 6.617 1 97.5 26 GLY B O 1
ATOM 2168 N N . GLY B 1 27 ? 11.891 8.711 4.668 1 98.12 27 GLY B N 1
ATOM 2169 C CA . GLY B 1 27 ? 10.922 9.562 5.344 1 98.12 27 GLY B CA 1
ATOM 2170 C C . GLY B 1 27 ? 9.805 8.789 6.012 1 98.12 27 GLY B C 1
ATOM 2171 O O . GLY B 1 27 ? 9.422 9.094 7.141 1 98.12 27 GLY B O 1
ATOM 2172 N N . THR B 1 28 ? 9.32 7.793 5.32 1 97.06 28 THR B N 1
ATOM 2173 C CA . THR B 1 28 ? 8.281 6.953 5.895 1 97.06 28 THR B CA 1
ATOM 2174 C C . THR B 1 28 ? 8.781 6.254 7.156 1 97.06 28 THR B C 1
ATOM 2176 O O . THR B 1 28 ? 8.078 6.219 8.172 1 97.06 28 THR B O 1
ATOM 2179 N N . HIS B 1 29 ? 9.969 5.766 7.09 1 97.56 29 HIS B N 1
ATOM 2180 C CA . HIS B 1 29 ? 10.539 5.078 8.242 1 97.56 29 HIS B CA 1
ATOM 2181 C C . HIS B 1 29 ? 10.695 6.027 9.43 1 97.56 29 HIS B C 1
ATOM 2183 O O . HIS B 1 29 ? 10.328 5.684 10.555 1 97.56 29 HIS B O 1
ATOM 2189 N N . ALA B 1 30 ? 11.188 7.133 9.18 1 98.44 30 ALA B N 1
ATOM 2190 C CA . ALA B 1 30 ? 11.398 8.109 10.242 1 98.44 30 ALA B CA 1
ATOM 2191 C C . ALA B 1 30 ? 10.078 8.5 10.898 1 98.44 30 ALA B C 1
ATOM 2193 O O . ALA B 1 30 ? 9.969 8.531 12.125 1 98.44 30 ALA B O 1
ATOM 2194 N N . LEU B 1 31 ? 9.117 8.766 10.094 1 98.5 31 LEU B N 1
ATOM 2195 C CA . LEU B 1 31 ? 7.816 9.156 10.625 1 98.5 31 LEU B CA 1
ATOM 2196 C C . LEU B 1 31 ? 7.172 7.996 11.383 1 98.5 31 LEU B C 1
ATOM 2198 O O . LEU B 1 31 ? 6.469 8.211 12.367 1 98.5 31 LEU B O 1
ATOM 2202 N N . ARG B 1 32 ? 7.379 6.832 10.93 1 97.81 32 ARG B N 1
ATOM 2203 C CA . ARG B 1 32 ? 6.836 5.664 11.617 1 97.81 32 ARG B CA 1
ATOM 2204 C C . ARG B 1 32 ? 7.469 5.496 12.992 1 97.81 32 ARG B C 1
ATOM 2206 O O . ARG B 1 32 ? 6.789 5.133 13.953 1 97.81 32 ARG B O 1
ATOM 2213 N N . VAL B 1 33 ? 8.758 5.746 13.047 1 97.75 33 VAL B N 1
ATOM 2214 C CA . VAL B 1 33 ? 9.445 5.684 14.328 1 97.75 33 VAL B CA 1
ATOM 2215 C C . VAL B 1 33 ? 8.812 6.684 15.297 1 97.75 33 VAL B C 1
ATOM 2217 O O . VAL B 1 33 ? 8.531 6.344 16.453 1 97.75 33 VAL B O 1
ATOM 2220 N N . ILE B 1 34 ? 8.602 7.855 14.844 1 98.25 34 ILE B N 1
ATOM 2221 C CA . ILE B 1 34 ? 7.969 8.883 15.664 1 98.25 34 ILE B CA 1
ATOM 2222 C C . ILE B 1 34 ? 6.57 8.43 16.062 1 98.25 34 ILE B C 1
ATOM 2224 O O . ILE B 1 34 ? 6.191 8.531 17.234 1 98.25 34 ILE B O 1
ATOM 2228 N N . PHE B 1 35 ? 5.828 7.938 15.164 1 98.56 35 PHE B N 1
ATOM 2229 C CA . PHE B 1 35 ? 4.449 7.523 15.383 1 98.56 35 PHE B CA 1
ATOM 2230 C C . PHE B 1 35 ? 4.375 6.387 16.391 1 98.56 35 PHE B C 1
ATOM 2232 O O . PHE B 1 35 ? 3.553 6.414 17.312 1 98.56 35 PHE B O 1
ATOM 2239 N N . ASP B 1 36 ? 5.25 5.453 16.203 1 97.56 36 ASP B N 1
ATOM 2240 C CA . ASP B 1 36 ? 5.242 4.277 17.062 1 97.56 36 ASP B CA 1
ATOM 2241 C C . ASP B 1 36 ? 5.66 4.645 18.484 1 97.56 36 ASP B C 1
ATOM 2243 O O . ASP B 1 36 ? 5.277 3.969 19.453 1 97.56 36 ASP B O 1
ATOM 2247 N N . ALA B 1 37 ? 6.496 5.656 18.594 1 96.75 37 ALA B N 1
ATOM 2248 C CA . ALA B 1 37 ? 6.852 6.133 19.922 1 96.75 37 ALA B CA 1
ATOM 2249 C C . ALA B 1 37 ? 5.637 6.711 20.641 1 96.75 37 ALA B C 1
ATOM 2251 O O . ALA B 1 37 ? 5.52 6.594 21.859 1 96.75 37 ALA B O 1
ATOM 2252 N N . LYS B 1 38 ? 4.703 7.273 19.906 1 96.06 38 LYS B N 1
ATOM 2253 C CA . LYS B 1 38 ? 3.482 7.848 20.469 1 96.06 38 LYS B CA 1
ATOM 2254 C C . LYS B 1 38 ? 2.406 6.777 20.656 1 96.06 38 LYS B C 1
ATOM 2256 O O . LYS B 1 38 ? 1.657 6.809 21.625 1 96.06 38 LYS B O 1
ATOM 2261 N N . HIS B 1 39 ? 2.391 5.902 19.594 1 96.25 39 HIS B N 1
ATOM 2262 C CA . HIS B 1 39 ? 1.412 4.816 19.594 1 96.25 39 HIS B CA 1
ATOM 2263 C C . HIS B 1 39 ? 2.072 3.482 19.266 1 96.25 39 HIS B C 1
ATOM 2265 O O . HIS B 1 39 ? 2.033 3.025 18.125 1 96.25 39 HIS B O 1
ATOM 2271 N N . PRO B 1 40 ? 2.48 2.85 20.297 1 95.31 40 PRO B N 1
ATOM 2272 C CA . PRO B 1 40 ? 3.111 1.553 20.047 1 95.31 40 PRO B CA 1
ATOM 2273 C C . PRO B 1 40 ? 2.164 0.553 19.391 1 95.31 40 PRO B C 1
ATOM 2275 O O . PRO B 1 40 ? 0.948 0.629 19.578 1 95.31 40 PRO B O 1
ATOM 2278 N N . PRO B 1 41 ? 2.725 -0.329 18.672 1 90.94 41 PRO B N 1
ATOM 2279 C CA . PRO B 1 41 ? 1.924 -1.269 17.875 1 90.94 41 PRO B CA 1
ATOM 2280 C C . PRO B 1 41 ? 0.89 -2.014 18.719 1 90.94 41 PRO B C 1
ATOM 2282 O O . PRO B 1 41 ? -0.238 -2.23 18.266 1 90.94 41 PRO B O 1
ATOM 2285 N N . HIS B 1 42 ? 1.174 -2.354 19.938 1 92.81 42 HIS B N 1
ATOM 2286 C CA . HIS B 1 42 ? 0.271 -3.166 20.75 1 92.81 42 HIS B CA 1
ATOM 2287 C C . HIS B 1 42 ? -0.903 -2.338 21.25 1 92.81 42 HIS B C 1
ATOM 2289 O O . HIS B 1 42 ? -1.92 -2.893 21.672 1 92.81 42 HIS B O 1
ATOM 2295 N N . ASP B 1 43 ? -0.767 -0.995 21.203 1 95.31 43 ASP B N 1
ATOM 2296 C CA . ASP B 1 43 ? -1.809 -0.105 21.703 1 95.31 43 ASP B CA 1
ATOM 2297 C C . ASP B 1 43 ? -2.525 0.605 20.562 1 95.31 43 ASP B C 1
ATOM 2299 O O . ASP B 1 43 ? -3.479 1.354 20.781 1 95.31 43 ASP B O 1
ATOM 2303 N N . LEU B 1 44 ? -2.08 0.371 19.359 1 96.75 44 LEU B N 1
ATOM 2304 C CA . LEU B 1 44 ? -2.561 1.158 18.219 1 96.75 44 LEU B CA 1
ATOM 2305 C C . LEU B 1 44 ? -4.059 0.953 18.016 1 96.75 44 LEU B C 1
ATOM 2307 O O . LEU B 1 44 ? -4.797 1.917 17.812 1 96.75 44 LEU B O 1
ATOM 2311 N N . ARG B 1 45 ? -4.5 -0.243 18.094 1 94.69 45 ARG B N 1
ATOM 2312 C CA . ARG B 1 45 ? -5.914 -0.543 17.875 1 94.69 45 ARG B CA 1
ATOM 2313 C C . ARG B 1 45 ? -6.785 0.2 18.891 1 94.69 45 ARG B C 1
ATOM 2315 O O . ARG B 1 45 ? -7.793 0.806 18.516 1 94.69 45 ARG B O 1
ATOM 2322 N N . LYS B 1 46 ? -6.367 0.109 20.109 1 96.12 46 LYS B N 1
ATOM 2323 C CA . LYS B 1 46 ? -7.105 0.787 21.172 1 96.12 46 LYS B CA 1
ATOM 2324 C C . LYS B 1 46 ? -7.191 2.287 20.906 1 96.12 46 LYS B C 1
ATOM 2326 O O . LYS B 1 46 ? -8.25 2.893 21.094 1 96.12 46 LYS B O 1
ATOM 2331 N N . HIS B 1 47 ? -6.113 2.809 20.453 1 96.81 47 HIS B N 1
ATOM 2332 C CA . HIS B 1 47 ? -6.07 4.238 20.156 1 96.81 47 HIS B CA 1
ATOM 2333 C C . HIS B 1 47 ? -7.02 4.59 19.016 1 96.81 47 HIS B C 1
ATOM 2335 O O . HIS B 1 47 ? -7.77 5.562 19.094 1 96.81 47 HIS B O 1
ATOM 2341 N N . LEU B 1 48 ? -7.004 3.791 18.031 1 97.56 48 LEU B N 1
ATOM 2342 C CA . LEU B 1 48 ? -7.809 4.062 16.844 1 97.56 48 LEU B CA 1
ATOM 2343 C C . LEU B 1 48 ? -9.297 3.883 17.141 1 97.56 48 LEU B C 1
ATOM 2345 O O . LEU B 1 48 ? -10.141 4.508 16.5 1 97.56 48 LEU B O 1
ATOM 2349 N N . MET B 1 49 ? -9.594 3.117 18.172 1 96.88 49 MET B N 1
ATOM 2350 C CA . MET B 1 49 ? -10.984 2.811 18.5 1 96.88 49 MET B CA 1
ATOM 2351 C C . MET B 1 49 ? -11.57 3.861 19.438 1 96.88 49 MET B C 1
ATOM 2353 O O . MET B 1 49 ? -12.781 3.9 19.656 1 96.88 49 MET B O 1
ATOM 2357 N N . ASP B 1 50 ? -10.68 4.641 19.953 1 97.62 50 ASP B N 1
ATOM 2358 C CA . ASP B 1 50 ? -11.172 5.758 20.734 1 97.62 50 ASP B CA 1
ATOM 2359 C C . ASP B 1 50 ? -12.141 6.617 19.938 1 97.62 50 ASP B C 1
ATOM 2361 O O . ASP B 1 50 ? -11.852 6.992 18.797 1 97.62 50 ASP B O 1
ATOM 2365 N N . SER B 1 51 ? -13.258 6.945 20.516 1 97.81 51 SER B N 1
ATOM 2366 C CA . SER B 1 51 ? -14.336 7.617 19.812 1 97.81 51 SER B CA 1
ATOM 2367 C C . SER B 1 51 ? -13.891 8.984 19.297 1 97.81 51 SER B C 1
ATOM 2369 O O . SER B 1 51 ? -14.281 9.391 18.188 1 97.81 51 SER B O 1
ATOM 2371 N N . ARG B 1 52 ? -13.211 9.648 20.109 1 97.62 52 ARG B N 1
ATOM 2372 C CA . ARG B 1 52 ? -12.734 10.969 19.703 1 97.62 52 ARG B CA 1
ATOM 2373 C C . ARG B 1 52 ? -11.805 10.859 18.5 1 97.62 52 ARG B C 1
ATOM 2375 O O . ARG B 1 52 ? -11.961 11.594 17.516 1 97.62 52 ARG B O 1
ATOM 2382 N N . ILE B 1 53 ? -10.883 9.961 18.562 1 98.12 53 ILE B N 1
ATOM 2383 C CA . ILE B 1 53 ? -9.922 9.742 17.484 1 98.12 53 ILE B CA 1
ATOM 2384 C C . ILE B 1 53 ? -10.656 9.289 16.219 1 98.12 53 ILE B C 1
ATOM 2386 O O . ILE B 1 53 ? -10.406 9.812 15.133 1 98.12 53 ILE B O 1
ATOM 2390 N N . HIS B 1 54 ? -11.523 8.422 16.391 1 98.06 54 HIS B N 1
ATOM 2391 C CA . HIS B 1 54 ? -12.297 7.914 15.273 1 98.06 54 HIS B CA 1
ATOM 2392 C C . HIS B 1 54 ? -13.07 9.039 14.586 1 98.06 54 HIS B C 1
ATOM 2394 O O . HIS B 1 54 ? -13.141 9.086 13.359 1 98.06 54 HIS B O 1
ATOM 2400 N N . ASN B 1 55 ? -13.641 9.914 15.391 1 98.06 55 ASN B N 1
ATOM 2401 C CA . ASN B 1 55 ? -14.406 11.016 14.836 1 98.06 55 ASN B CA 1
ATOM 2402 C C . ASN B 1 55 ? -13.516 12 14.078 1 98.06 55 ASN B C 1
ATOM 2404 O O . ASN B 1 55 ? -13.906 12.516 13.031 1 98.06 55 ASN B O 1
ATOM 2408 N N . ILE B 1 56 ? -12.359 12.234 14.594 1 98.31 56 ILE B N 1
ATOM 2409 C CA . ILE B 1 56 ? -11.414 13.102 13.914 1 98.31 56 ILE B CA 1
ATOM 2410 C C . ILE B 1 56 ? -11.055 12.508 12.555 1 98.31 56 ILE B C 1
ATOM 2412 O O . ILE B 1 56 ? -11.102 13.195 11.531 1 98.31 56 ILE B O 1
ATOM 2416 N N . LEU B 1 57 ? -10.75 11.266 12.547 1 98.38 57 LEU B N 1
ATOM 2417 C CA . LEU B 1 57 ? -10.328 10.594 11.32 1 98.38 57 LEU B CA 1
ATOM 2418 C C . LEU B 1 57 ? -11.484 10.492 10.328 1 98.38 57 LEU B C 1
ATOM 2420 O O . LEU B 1 57 ? -11.297 10.641 9.125 1 98.38 57 LEU B O 1
ATOM 2424 N N . LYS B 1 58 ? -12.648 10.297 10.836 1 97 58 LYS B N 1
ATOM 2425 C CA . LYS B 1 58 ? -13.828 10.266 9.977 1 97 58 LYS B CA 1
ATOM 2426 C C . LYS B 1 58 ? -14.055 11.617 9.305 1 97 58 LYS B C 1
ATOM 2428 O O . LYS B 1 58 ? -14.43 11.68 8.133 1 97 58 LYS B O 1
ATOM 2433 N N . ASN B 1 59 ? -13.875 12.633 10.07 1 96.62 59 ASN B N 1
ATOM 2434 C CA . ASN B 1 59 ? -13.992 13.977 9.516 1 96.62 59 ASN B CA 1
ATOM 2435 C C . ASN B 1 59 ? -12.961 14.227 8.422 1 96.62 59 ASN B C 1
ATOM 2437 O O . ASN B 1 59 ? -13.266 14.828 7.395 1 96.62 59 ASN B O 1
ATOM 2441 N N . LEU B 1 60 ? -11.75 13.766 8.625 1 96.25 60 LEU B N 1
ATOM 2442 C CA . LEU B 1 60 ? -10.695 13.906 7.625 1 96.25 60 LEU B CA 1
ATOM 2443 C C . LEU B 1 60 ? -11.031 13.117 6.363 1 96.25 60 LEU B C 1
ATOM 2445 O O . LEU B 1 60 ? -10.75 13.57 5.254 1 96.25 60 LEU B O 1
ATOM 2449 N N . LYS B 1 61 ? -11.617 11.992 6.551 1 95.69 61 LYS B N 1
ATOM 2450 C CA . LYS B 1 61 ? -12.047 11.195 5.406 1 95.69 61 LYS B CA 1
ATOM 2451 C C . LYS B 1 61 ? -13.141 11.906 4.613 1 95.69 61 LYS B C 1
ATOM 2453 O O . LYS B 1 61 ? -13.102 11.938 3.383 1 95.69 61 LYS B O 1
ATOM 2458 N N . THR B 1 62 ? -14.062 12.469 5.375 1 92.88 62 THR B N 1
ATOM 2459 C CA . THR B 1 62 ? -15.172 13.172 4.742 1 92.88 62 THR B CA 1
ATOM 2460 C C . THR B 1 62 ? -14.672 14.359 3.924 1 92.88 62 THR B C 1
ATOM 2462 O O . THR B 1 62 ? -15.211 14.656 2.857 1 92.88 62 THR B O 1
ATOM 2465 N N . LYS B 1 63 ? -13.641 14.961 4.406 1 90.12 63 LYS B N 1
ATOM 2466 C CA . LYS B 1 63 ? -13.062 16.109 3.729 1 90.12 63 LYS B CA 1
ATOM 2467 C C . LYS B 1 63 ? -12.039 15.688 2.684 1 90.12 63 LYS B C 1
ATOM 2469 O O . LYS B 1 63 ? -11.352 16.531 2.102 1 90.12 63 LYS B O 1
ATOM 2474 N N . ARG B 1 64 ? -11.781 14.398 2.559 1 89.25 64 ARG B N 1
ATOM 2475 C CA . ARG B 1 64 ? -10.945 13.766 1.545 1 89.25 64 ARG B CA 1
ATOM 2476 C C . ARG B 1 64 ? -9.469 13.992 1.839 1 89.25 64 ARG B C 1
ATOM 2478 O O . ARG B 1 64 ? -8.633 13.953 0.931 1 89.25 64 ARG B O 1
ATOM 2485 N N . HIS B 1 65 ? -9.234 14.312 3.104 1 92.06 65 HIS B N 1
ATOM 2486 C CA . HIS B 1 65 ? -7.836 14.336 3.525 1 92.06 65 HIS B CA 1
ATOM 2487 C C . HIS B 1 65 ? -7.293 12.922 3.727 1 92.06 65 HIS B C 1
ATOM 2489 O O . HIS B 1 65 ? -6.082 12.703 3.672 1 92.06 65 HIS B O 1
ATOM 2495 N N . LEU B 1 66 ? -8.211 12.047 3.955 1 94.88 66 LEU B N 1
ATOM 2496 C CA . LEU B 1 66 ? -7.902 10.633 4.117 1 94.88 66 LEU B CA 1
ATOM 2497 C C . LEU B 1 66 ? -8.539 9.812 3 1 94.88 66 LEU B C 1
ATOM 2499 O O . LEU B 1 66 ? -9.766 9.797 2.854 1 94.88 66 LEU B O 1
ATOM 2503 N N . ARG B 1 67 ? -7.715 9.102 2.312 1 93 67 ARG B N 1
ATOM 2504 C CA . ARG B 1 67 ? -8.195 8.305 1.188 1 93 67 ARG B CA 1
ATOM 2505 C C . ARG B 1 67 ? -8.805 6.988 1.67 1 93 67 ARG B C 1
ATOM 2507 O O . ARG B 1 67 ? -8.5 6.523 2.77 1 93 67 ARG B O 1
ATOM 2514 N N . PRO B 1 68 ? -9.617 6.445 0.8 1 93.94 68 PRO B N 1
ATOM 2515 C CA . PRO B 1 68 ? -10.203 5.148 1.152 1 93.94 68 PRO B CA 1
ATOM 2516 C C . PRO B 1 68 ? -9.141 4.086 1.451 1 93.94 68 PRO B C 1
ATOM 2518 O O . PRO B 1 68 ? -9.32 3.281 2.369 1 93.94 68 PRO B O 1
ATOM 2521 N N . GLU B 1 69 ? -8.086 4.121 0.722 1 94.12 69 GLU B N 1
ATOM 2522 C CA . GLU B 1 69 ? -6.992 3.188 0.966 1 94.12 69 GLU B CA 1
ATOM 2523 C C . GLU B 1 69 ? -6.438 3.344 2.379 1 94.12 69 GLU B C 1
ATOM 2525 O O . GLU B 1 69 ? -6.191 2.352 3.07 1 94.12 69 GLU B O 1
ATOM 2530 N N . GLN B 1 70 ? -6.285 4.531 2.738 1 96.12 70 GLN B N 1
ATOM 2531 C CA . GLN B 1 70 ? -5.723 4.828 4.051 1 96.12 70 GLN B CA 1
ATOM 2532 C C . GLN B 1 70 ? -6.703 4.469 5.164 1 96.12 70 GLN B C 1
ATOM 2534 O O . GLN B 1 70 ? -6.301 3.965 6.215 1 96.12 70 GLN B O 1
ATOM 2539 N N . TRP B 1 71 ? -7.953 4.738 4.883 1 96.81 71 TRP B N 1
ATOM 2540 C CA . TRP B 1 71 ? -8.984 4.355 5.844 1 96.81 71 TRP B CA 1
ATOM 2541 C C . TRP B 1 71 ? -8.969 2.85 6.086 1 96.81 71 TRP B C 1
ATOM 2543 O O . TRP B 1 71 ? -9.055 2.398 7.23 1 96.81 71 TRP B O 1
ATOM 2553 N N . SER B 1 72 ? -8.797 2.105 5.031 1 94.75 72 SER B N 1
ATOM 2554 C CA . SER B 1 72 ? -8.805 0.651 5.141 1 94.75 72 SER B CA 1
ATOM 2555 C C . SER B 1 72 ? -7.586 0.148 5.906 1 94.75 72 SER B C 1
ATOM 2557 O O . SER B 1 72 ? -7.633 -0.914 6.531 1 94.75 72 SER B O 1
ATOM 2559 N N . ARG B 1 73 ? -6.523 0.913 5.898 1 95.69 73 ARG B N 1
ATOM 2560 C CA . ARG B 1 73 ? -5.336 0.555 6.664 1 95.69 73 ARG B CA 1
ATOM 2561 C C . ARG B 1 73 ? -5.531 0.84 8.148 1 95.69 73 ARG B C 1
ATOM 2563 O O . ARG B 1 73 ? -5.027 0.105 9 1 95.69 73 ARG B O 1
ATOM 2570 N N . LEU B 1 74 ? -6.266 1.84 8.398 1 97.31 74 LEU B N 1
ATOM 2571 C CA . LEU B 1 74 ? -6.516 2.242 9.781 1 97.31 74 LEU B CA 1
ATOM 2572 C C . LEU B 1 74 ? -7.582 1.357 10.414 1 97.31 74 LEU B C 1
ATOM 2574 O O . LEU B 1 74 ? -7.496 1.032 11.602 1 97.31 74 LEU B O 1
ATOM 2578 N N . TYR B 1 75 ? -8.539 1.016 9.625 1 95.38 75 TYR B N 1
ATOM 2579 C CA . TYR B 1 75 ? -9.68 0.241 10.094 1 95.38 75 TYR B CA 1
ATOM 2580 C C . TYR B 1 75 ? -9.969 -0.931 9.164 1 95.38 75 TYR B C 1
ATOM 2582 O O . TYR B 1 75 ? -11.008 -0.969 8.5 1 95.38 75 TYR B O 1
ATOM 2590 N N . PRO B 1 76 ? -9.094 -1.889 9.227 1 92.88 76 PRO B N 1
ATOM 2591 C CA . PRO B 1 76 ? -9.312 -3.053 8.359 1 92.88 76 PRO B CA 1
ATOM 2592 C C . PRO B 1 76 ? -10.539 -3.861 8.75 1 92.88 76 PRO B C 1
ATOM 2594 O O . PRO B 1 76 ? -10.852 -3.988 9.938 1 92.88 76 PRO B O 1
ATOM 2597 N N . SER B 1 77 ? -11.227 -4.363 7.762 1 93 77 SER B N 1
ATOM 2598 C CA . SER B 1 77 ? -12.406 -5.188 8.016 1 93 77 SER B CA 1
ATOM 2599 C C . SER B 1 77 ? -12.008 -6.551 8.578 1 93 77 SER B C 1
ATOM 2601 O O . SER B 1 77 ? -12.805 -7.211 9.25 1 93 77 SER B O 1
ATOM 2603 N N . VAL B 1 78 ? -10.812 -6.977 8.172 1 93.25 78 VAL B N 1
ATOM 2604 C CA . VAL B 1 78 ? -10.258 -8.227 8.672 1 93.25 78 VAL B CA 1
ATOM 2605 C C . VAL B 1 78 ? -8.844 -7.984 9.203 1 93.25 78 VAL B C 1
ATOM 2607 O O . VAL B 1 78 ? -8.047 -7.277 8.578 1 93.25 78 VAL B O 1
ATOM 2610 N N . GLY B 1 79 ? -8.602 -8.484 10.422 1 89.31 79 GLY B N 1
ATOM 2611 C CA . GLY B 1 79 ? -7.281 -8.297 11.008 1 89.31 79 GLY B CA 1
ATOM 2612 C C . GLY B 1 79 ? -7.168 -7.035 11.836 1 89.31 79 GLY B C 1
ATOM 2613 O O . GLY B 1 79 ? -8.18 -6.508 12.312 1 89.31 79 GLY B O 1
ATOM 2614 N N . ILE B 1 80 ? -5.84 -6.668 12.062 1 90.38 80 ILE B N 1
ATOM 2615 C CA . ILE B 1 80 ? -5.59 -5.52 12.93 1 90.38 80 ILE B CA 1
ATOM 2616 C C . ILE B 1 80 ? -4.707 -4.508 12.195 1 90.38 80 ILE B C 1
ATOM 2618 O O . ILE B 1 80 ? -3.881 -4.883 11.367 1 90.38 80 ILE B O 1
ATOM 2622 N N . ALA B 1 81 ? -4.945 -3.305 12.547 1 93.44 81 ALA B N 1
ATOM 2623 C CA . ALA B 1 81 ? -4.156 -2.234 11.938 1 93.44 81 ALA B CA 1
ATOM 2624 C C . ALA B 1 81 ? -2.717 -2.262 12.445 1 93.44 81 ALA B C 1
ATOM 2626 O O . ALA B 1 81 ? -2.471 -2.494 13.633 1 93.44 81 ALA B O 1
ATOM 2627 N N . THR B 1 82 ? -1.809 -2.086 11.531 1 93.81 82 THR B N 1
ATOM 2628 C CA . THR B 1 82 ? -0.394 -1.946 11.859 1 93.81 82 THR B CA 1
ATOM 2629 C C . THR B 1 82 ? 0.218 -0.761 11.117 1 93.81 82 THR B C 1
ATOM 2631 O O . THR B 1 82 ? -0.128 -0.498 9.961 1 93.81 82 THR B O 1
ATOM 2634 N N . SER B 1 83 ? 1.161 -0.109 11.82 1 96.06 83 SER B N 1
ATOM 2635 C CA . SER B 1 83 ? 1.772 1.065 11.203 1 96.06 83 SER B CA 1
ATOM 2636 C C . SER B 1 83 ? 2.688 0.673 10.047 1 96.06 83 SER B C 1
ATOM 2638 O O . SER B 1 83 ? 3.078 1.521 9.242 1 96.06 83 SER B O 1
ATOM 2640 N N . ALA B 1 84 ? 3.043 -0.571 9.906 1 91.75 84 ALA B N 1
ATOM 2641 C CA . ALA B 1 84 ? 3.951 -1.058 8.875 1 91.75 84 ALA B CA 1
ATOM 2642 C C . ALA B 1 84 ? 3.393 -0.786 7.48 1 91.75 84 ALA B C 1
ATOM 2644 O O . ALA B 1 84 ? 4.148 -0.624 6.52 1 91.75 84 ALA B O 1
ATOM 2645 N N . GLY B 1 85 ? 2.16 -0.632 7.367 1 89.88 85 GLY B N 1
ATOM 2646 C CA . GLY B 1 85 ? 1.541 -0.414 6.07 1 89.88 85 GLY B CA 1
ATOM 2647 C C . GLY B 1 85 ? 1.228 1.044 5.797 1 89.88 85 GLY B C 1
ATOM 2648 O O . GLY B 1 85 ? 0.702 1.383 4.734 1 89.88 85 GLY B O 1
ATOM 2649 N N . PHE B 1 86 ? 1.592 1.939 6.699 1 96.5 86 PHE B N 1
ATOM 2650 C CA . PHE B 1 86 ? 1.284 3.354 6.527 1 96.5 86 PHE B CA 1
ATOM 2651 C C . PHE B 1 86 ? 2.33 4.035 5.652 1 96.5 86 PHE B C 1
ATOM 2653 O O . PHE B 1 86 ? 3.527 3.77 5.785 1 96.5 86 PHE B O 1
ATOM 2660 N N . ASP B 1 87 ? 1.921 4.844 4.773 1 94.31 87 ASP B N 1
ATOM 2661 C CA . ASP B 1 87 ? 2.852 5.613 3.951 1 94.31 87 ASP B CA 1
ATOM 2662 C C . ASP B 1 87 ? 3.146 6.973 4.582 1 94.31 87 ASP B C 1
ATOM 2664 O O . ASP B 1 87 ? 2.586 7.312 5.625 1 94.31 87 ASP B O 1
ATOM 2668 N N . ILE B 1 88 ? 4.004 7.691 3.996 1 96 88 ILE B N 1
ATOM 2669 C CA . ILE B 1 88 ? 4.504 8.945 4.547 1 96 88 ILE B CA 1
ATOM 2670 C C . ILE B 1 88 ? 3.355 9.945 4.68 1 96 88 ILE B C 1
ATOM 2672 O O . ILE B 1 88 ? 3.299 10.711 5.648 1 96 88 ILE B O 1
ATOM 2676 N N . THR B 1 89 ? 2.438 9.938 3.77 1 94.94 89 THR B N 1
ATOM 2677 C CA . THR B 1 89 ? 1.315 10.875 3.787 1 94.94 89 THR B CA 1
ATOM 2678 C C . THR B 1 89 ? 0.381 10.57 4.953 1 94.94 89 THR B C 1
ATOM 2680 O O . THR B 1 89 ? -0.011 11.484 5.691 1 94.94 89 THR B O 1
ATOM 2683 N N . LEU B 1 90 ? 0.079 9.32 5.133 1 96.88 90 LEU B N 1
ATOM 2684 C CA . LEU B 1 90 ? -0.783 8.914 6.238 1 96.88 90 LEU B CA 1
ATOM 2685 C C . LEU B 1 90 ? -0.114 9.195 7.582 1 96.88 90 LEU B C 1
ATOM 2687 O O . LEU B 1 90 ? -0.745 9.742 8.492 1 96.88 90 LEU B O 1
ATOM 2691 N N . LEU B 1 91 ? 1.111 8.844 7.656 1 98.12 91 LEU B N 1
ATOM 2692 C CA . LEU B 1 91 ? 1.835 9.047 8.906 1 98.12 91 LEU B CA 1
ATOM 2693 C C . LEU B 1 91 ? 1.883 10.531 9.266 1 98.12 91 LEU B C 1
ATOM 2695 O O . LEU B 1 91 ? 1.653 10.898 10.422 1 98.12 91 LEU B O 1
ATOM 2699 N N . SER B 1 92 ? 2.162 11.359 8.289 1 96.69 92 SER B N 1
ATOM 2700 C CA . SER B 1 92 ? 2.188 12.797 8.531 1 96.69 92 SER B CA 1
ATOM 2701 C C . SER B 1 92 ? 0.829 13.305 9.008 1 96.69 92 SER B C 1
ATOM 2703 O O . SER B 1 92 ? 0.752 14.125 9.922 1 96.69 92 SER B O 1
ATOM 2705 N N . LEU B 1 93 ? -0.205 12.844 8.414 1 96.88 93 LEU B N 1
ATOM 2706 C CA . LEU B 1 93 ? -1.565 13.234 8.766 1 96.88 93 LEU B CA 1
ATOM 2707 C C . LEU B 1 93 ? -1.901 12.828 10.195 1 96.88 93 LEU B C 1
ATOM 2709 O O . LEU B 1 93 ? -2.484 13.617 10.945 1 96.88 93 LEU B O 1
ATOM 2713 N N . LEU B 1 94 ? -1.503 11.617 10.562 1 98.5 94 LEU B N 1
ATOM 2714 C CA . LEU B 1 94 ? -1.798 11.117 11.898 1 98.5 94 LEU B CA 1
ATOM 2715 C C . LEU B 1 94 ? -1.004 11.875 12.953 1 98.5 94 LEU B C 1
ATOM 2717 O O . LEU B 1 94 ? -1.551 12.258 13.992 1 98.5 94 LEU B O 1
ATOM 2721 N N . LEU B 1 95 ? 0.205 12.07 12.68 1 98.56 95 LEU B N 1
ATOM 2722 C CA . LEU B 1 95 ? 1.07 12.766 13.625 1 98.56 95 LEU B CA 1
ATOM 2723 C C . LEU B 1 95 ? 0.567 14.188 13.875 1 98.56 95 LEU B C 1
ATOM 2725 O O . LEU B 1 95 ? 0.597 14.664 15.016 1 98.56 95 LEU B O 1
ATOM 2729 N N . ARG B 1 96 ? 0.075 14.766 12.859 1 97.44 96 ARG B N 1
ATOM 2730 C CA . ARG B 1 96 ? -0.434 16.125 12.984 1 97.44 96 ARG B CA 1
ATOM 2731 C C . ARG B 1 96 ? -1.753 16.156 13.742 1 97.44 96 ARG B C 1
ATOM 2733 O O . ARG B 1 96 ? -2.021 17.094 14.5 1 97.44 96 ARG B O 1
ATOM 2740 N N . ASN B 1 97 ? -2.57 15.133 13.656 1 97.56 97 ASN B N 1
ATOM 2741 C CA . ASN B 1 97 ? -3.971 15.32 14.023 1 97.56 97 ASN B CA 1
ATOM 2742 C C . ASN B 1 97 ? -4.34 14.5 15.258 1 97.56 97 ASN B C 1
ATOM 2744 O O . ASN B 1 97 ? -5.27 14.844 15.984 1 97.56 97 ASN B O 1
ATOM 2748 N N . ILE B 1 98 ? -3.586 13.391 15.492 1 97.81 98 ILE B N 1
ATOM 2749 C CA . ILE B 1 98 ? -4.145 12.547 16.547 1 97.81 98 ILE B CA 1
ATOM 2750 C C . ILE B 1 98 ? -3.033 12.109 17.484 1 97.81 98 ILE B C 1
ATOM 2752 O O . ILE B 1 98 ? -3.244 11.234 18.344 1 97.81 98 ILE B O 1
ATOM 2756 N N . CYS B 1 99 ? -1.825 12.648 17.391 1 97.25 99 CYS B N 1
ATOM 2757 C CA . CYS B 1 99 ? -0.714 12.172 18.203 1 97.25 99 CYS B CA 1
ATOM 2758 C C . CYS B 1 99 ? -0.346 13.195 19.266 1 97.25 99 CYS B C 1
ATOM 2760 O O . CYS B 1 99 ? 0.623 13.008 20 1 97.25 99 CYS B O 1
ATOM 2762 N N . ASN B 1 100 ? -1.056 14.289 19.375 1 95.56 100 ASN B N 1
ATOM 2763 C CA . ASN B 1 100 ? -0.888 15.305 20.406 1 95.56 100 ASN B CA 1
ATOM 2764 C C . ASN B 1 100 ? 0.533 15.867 20.406 1 95.56 100 ASN B C 1
ATOM 2766 O O . ASN B 1 100 ? 1.125 16.047 21.484 1 95.56 100 ASN B O 1
ATOM 2770 N N . LEU B 1 101 ? 1.085 16 19.234 1 97.56 101 LEU B N 1
ATOM 2771 C CA . LEU B 1 101 ? 2.354 16.719 19.141 1 97.56 101 LEU B CA 1
ATOM 2772 C C . LEU B 1 101 ? 2.164 18.203 19.406 1 97.56 101 LEU B C 1
ATOM 2774 O O . LEU B 1 101 ? 1.119 18.766 19.078 1 97.56 101 LEU B O 1
ATOM 2778 N N . PRO B 1 102 ? 3.199 18.812 20 1 97.25 102 PRO B N 1
ATOM 2779 C CA . PRO B 1 102 ? 3.105 20.266 20.125 1 97.25 102 PRO B CA 1
ATOM 2780 C C . PRO B 1 102 ? 2.996 20.953 18.766 1 97.25 102 PRO B C 1
ATOM 2782 O O . PRO B 1 102 ? 3.627 20.531 17.797 1 97.25 102 PRO B O 1
ATOM 2785 N N . THR B 1 103 ? 2.309 22 18.75 1 96.81 103 THR B N 1
ATOM 2786 C CA . THR B 1 103 ? 2.232 22.797 17.531 1 96.81 103 THR B CA 1
ATOM 2787 C C . THR B 1 103 ? 3.572 23.453 17.234 1 96.81 103 THR B C 1
ATOM 2789 O O . THR B 1 103 ? 4.137 24.141 18.094 1 96.81 103 THR B O 1
ATOM 2792 N N . PRO B 1 104 ? 4.031 23.25 16.047 1 96.62 104 PRO B N 1
ATOM 2793 C CA . PRO B 1 104 ? 5.273 23.938 15.688 1 96.62 104 PRO B CA 1
ATOM 2794 C C . PRO B 1 104 ? 5.164 25.453 15.852 1 96.62 104 PRO B C 1
ATOM 2796 O O . PRO B 1 104 ? 4.086 26.031 15.68 1 96.62 104 PRO B O 1
ATOM 2799 N N . VAL B 1 105 ? 6.234 26.125 16.078 1 96.12 105 VAL B N 1
ATOM 2800 C CA . VAL B 1 105 ? 6.285 27.547 16.375 1 96.12 105 VAL B CA 1
ATOM 2801 C C . VAL B 1 105 ? 5.688 28.328 15.203 1 96.12 105 VAL B C 1
ATOM 2803 O O . VAL B 1 105 ? 4.941 29.297 15.406 1 96.12 105 VAL B O 1
ATOM 2806 N N . ASN B 1 106 ? 5.957 27.953 13.953 1 95 106 ASN B N 1
ATOM 2807 C CA . ASN B 1 106 ? 5.461 28.641 12.766 1 95 106 ASN B CA 1
ATOM 2808 C C . ASN B 1 106 ? 4.184 28 12.234 1 95 106 ASN B C 1
ATOM 2810 O O . ASN B 1 106 ? 3.73 28.312 11.133 1 95 106 ASN B O 1
ATOM 2814 N N . GLY B 1 107 ? 3.705 27.078 12.953 1 95.88 107 GLY B N 1
ATOM 2815 C CA . GLY B 1 107 ? 2.545 26.344 12.477 1 95.88 107 GLY B CA 1
ATOM 2816 C C . GLY B 1 107 ? 2.91 25.125 11.648 1 95.88 107 GLY B C 1
ATOM 2817 O O . GLY B 1 107 ? 4.086 24.891 11.359 1 95.88 107 GLY B O 1
ATOM 2818 N N . TRP B 1 108 ? 1.94 24.359 11.156 1 95.88 108 TRP B N 1
ATOM 2819 C CA . TRP B 1 108 ? 2.146 23.078 10.477 1 95.88 108 TRP B CA 1
ATOM 2820 C C . TRP B 1 108 ? 2.389 23.297 8.984 1 95.88 108 TRP B C 1
ATOM 2822 O O . TRP B 1 108 ? 2.73 22.344 8.266 1 95.88 108 TRP B O 1
ATOM 2832 N N . ASP B 1 109 ? 2.287 24.516 8.492 1 92.25 109 ASP B N 1
ATOM 2833 C CA . ASP B 1 109 ? 2.303 24.719 7.047 1 92.25 109 ASP B CA 1
ATOM 2834 C C . ASP B 1 109 ? 3.49 25.578 6.625 1 92.25 109 ASP B C 1
ATOM 2836 O O . ASP B 1 109 ? 3.621 25.938 5.453 1 92.25 109 ASP B O 1
ATOM 2840 N N . LYS B 1 110 ? 4.316 25.922 7.59 1 94.31 110 LYS B N 1
ATOM 2841 C CA . LYS B 1 110 ? 5.473 26.75 7.297 1 94.31 110 LYS B CA 1
ATOM 2842 C C . LYS B 1 110 ? 6.77 26.062 7.715 1 94.31 110 LYS B C 1
ATOM 2844 O O . LYS B 1 110 ? 6.773 25.25 8.641 1 94.31 110 LYS B O 1
ATOM 2849 N N . GLU B 1 111 ? 7.773 26.438 7.117 1 94.81 111 GLU B N 1
ATOM 2850 C CA . GLU B 1 111 ? 9.086 25.859 7.398 1 94.81 111 GLU B CA 1
ATOM 2851 C C . GLU B 1 111 ? 9.547 26.219 8.805 1 94.81 111 GLU B C 1
ATOM 2853 O O . GLU B 1 111 ? 9.508 27.391 9.203 1 94.81 111 GLU B O 1
ATOM 2858 N N . PRO B 1 112 ? 9.992 25.203 9.492 1 97.12 112 PRO B N 1
ATOM 2859 C CA . PRO B 1 112 ? 10.555 25.484 10.812 1 97.12 112 PRO B CA 1
ATOM 2860 C C . PRO B 1 112 ? 11.93 26.141 10.742 1 97.12 112 PRO B C 1
ATOM 2862 O O . PRO B 1 112 ? 12.562 26.156 9.68 1 97.12 112 PRO B O 1
ATOM 2865 N N . ALA B 1 113 ? 12.305 26.688 11.945 1 96.06 113 ALA B N 1
ATOM 2866 C CA . ALA B 1 113 ? 13.664 27.219 12.039 1 96.06 113 ALA B CA 1
ATOM 2867 C C . ALA B 1 113 ? 14.695 26.141 11.734 1 96.06 113 ALA B C 1
ATOM 2869 O O . ALA B 1 113 ? 14.547 24.984 12.141 1 96.06 113 ALA B O 1
ATOM 2870 N N . ALA B 1 114 ? 15.766 26.531 11.047 1 93.25 114 ALA B N 1
ATOM 2871 C CA . ALA B 1 114 ? 16.781 25.594 10.586 1 93.25 114 ALA B CA 1
ATOM 2872 C C . ALA B 1 114 ? 17.469 24.906 11.773 1 93.25 114 ALA B C 1
ATOM 2874 O O . ALA B 1 114 ? 17.922 23.766 11.664 1 93.25 114 ALA B O 1
ATOM 2875 N N . THR B 1 115 ? 17.438 25.531 12.859 1 94.06 115 THR B N 1
ATOM 2876 C CA . THR B 1 115 ? 18.188 25.031 14.016 1 94.06 115 THR B CA 1
ATOM 2877 C C . THR B 1 115 ? 17.297 24.156 14.891 1 94.06 115 THR B C 1
ATOM 2879 O O . THR B 1 115 ? 17.781 23.484 15.797 1 94.06 115 THR B O 1
ATOM 2882 N N . SER B 1 116 ? 16 24.188 14.617 1 96.94 116 SER B N 1
ATOM 2883 C CA . SER B 1 116 ? 15.094 23.438 15.469 1 96.94 116 SER B CA 1
ATOM 2884 C C . SER B 1 116 ? 15.266 21.938 15.266 1 96.94 116 SER B C 1
ATOM 2886 O O . SER B 1 116 ? 15.359 21.453 14.133 1 96.94 116 SER B O 1
ATOM 2888 N N . VAL B 1 117 ? 15.305 21.219 16.406 1 96.75 117 VAL B N 1
ATOM 2889 C CA . VAL B 1 117 ? 15.453 19.781 16.328 1 96.75 117 VAL B CA 1
ATOM 2890 C C . VAL B 1 117 ? 14.234 19.094 16.953 1 96.75 117 VAL B C 1
ATOM 2892 O O . VAL B 1 117 ? 14.289 17.922 17.312 1 96.75 117 VAL B O 1
ATOM 2895 N N . ASN B 1 118 ? 13.18 19.891 17.078 1 97.38 118 ASN B N 1
ATOM 2896 C CA . ASN B 1 118 ? 11.953 19.344 17.656 1 97.38 118 ASN B CA 1
ATOM 2897 C C . ASN B 1 118 ? 11.297 18.328 16.719 1 97.38 118 ASN B C 1
ATOM 2899 O O . ASN B 1 118 ? 11.328 18.5 15.5 1 97.38 118 ASN B O 1
ATOM 2903 N N . VAL B 1 119 ? 10.656 17.375 17.312 1 98.25 119 VAL B N 1
ATOM 2904 C CA . VAL B 1 119 ? 10.047 16.281 16.562 1 98.25 119 VAL B CA 1
ATOM 2905 C C . VAL B 1 119 ? 8.961 16.828 15.641 1 98.25 119 VAL B C 1
ATOM 2907 O O . VAL B 1 119 ? 8.898 16.453 14.469 1 98.25 119 VAL B O 1
ATOM 2910 N N . GLU B 1 120 ? 8.133 17.703 16.156 1 98.31 120 GLU B N 1
ATOM 2911 C CA . GLU B 1 120 ? 7.051 18.266 15.352 1 98.31 120 GLU B CA 1
ATOM 2912 C C . GLU B 1 120 ? 7.594 19.062 14.164 1 98.31 120 GLU B C 1
ATOM 2914 O O . GLU B 1 120 ? 6.984 19.078 13.094 1 98.31 120 GLU B O 1
ATOM 2919 N N . ASP B 1 121 ? 8.711 19.672 14.336 1 98.56 121 ASP B N 1
ATOM 2920 C CA . ASP B 1 121 ? 9.336 20.422 13.25 1 98.56 121 ASP B CA 1
ATOM 2921 C C . ASP B 1 121 ? 9.859 19.469 12.172 1 98.56 121 ASP B C 1
ATOM 2923 O O . ASP B 1 121 ? 9.812 19.797 10.977 1 98.56 121 ASP B O 1
ATOM 2927 N N . ASP B 1 122 ? 10.359 18.359 12.594 1 98.56 122 ASP B N 1
ATOM 2928 C CA . ASP B 1 122 ? 10.859 17.375 11.633 1 98.56 122 ASP B CA 1
ATOM 2929 C C . ASP B 1 122 ? 9.719 16.766 10.836 1 98.56 122 ASP B C 1
ATOM 2931 O O . ASP B 1 122 ? 9.875 16.438 9.648 1 98.56 122 ASP B O 1
ATOM 2935 N N . VAL B 1 123 ? 8.602 16.547 11.461 1 98.69 123 VAL B N 1
ATOM 2936 C CA . VAL B 1 123 ? 7.414 16.094 10.75 1 98.69 123 VAL B CA 1
ATOM 2937 C C . VAL B 1 123 ? 7.047 17.109 9.664 1 98.69 123 VAL B C 1
ATOM 2939 O O . VAL B 1 123 ? 6.785 16.734 8.516 1 98.69 123 VAL B O 1
ATOM 2942 N N . VAL B 1 124 ? 7.102 18.391 9.992 1 98.25 124 VAL B N 1
ATOM 2943 C CA . VAL B 1 124 ? 6.789 19.453 9.055 1 98.25 124 VAL B CA 1
ATOM 2944 C C . VAL B 1 124 ? 7.812 19.469 7.918 1 98.25 124 VAL B C 1
ATOM 2946 O O . VAL B 1 124 ? 7.445 19.562 6.746 1 98.25 124 VAL B O 1
ATOM 2949 N N . ARG B 1 125 ? 9.062 19.328 8.25 1 98.19 125 ARG B N 1
ATOM 2950 C CA . ARG B 1 125 ? 10.117 19.359 7.242 1 98.19 125 ARG B CA 1
ATOM 2951 C C . ARG B 1 125 ? 9.914 18.266 6.207 1 98.19 125 ARG B C 1
ATOM 2953 O O . ARG B 1 125 ? 9.977 18.516 5.004 1 98.19 125 ARG B O 1
ATOM 2960 N N . LEU B 1 126 ? 9.695 17.078 6.664 1 98.06 126 LEU B N 1
ATOM 2961 C CA . LEU B 1 126 ? 9.547 15.953 5.742 1 98.06 126 LEU B CA 1
ATOM 2962 C C . LEU B 1 126 ? 8.312 16.141 4.859 1 98.06 126 LEU B C 1
ATOM 2964 O O . LEU B 1 126 ? 8.352 15.82 3.666 1 98.06 126 LEU B O 1
ATOM 2968 N N . ARG B 1 127 ? 7.297 16.609 5.48 1 95.56 127 ARG B N 1
ATOM 2969 C CA . ARG B 1 127 ? 6.094 16.875 4.699 1 95.56 127 ARG B CA 1
ATOM 2970 C C . ARG B 1 127 ? 6.355 17.953 3.648 1 95.56 127 ARG B C 1
ATOM 2972 O O . ARG B 1 127 ? 5.91 17.828 2.506 1 95.56 127 ARG B O 1
ATOM 2979 N N . LEU B 1 128 ? 7.07 18.984 4.012 1 95 128 LEU B N 1
ATOM 2980 C CA . LEU B 1 128 ? 7.34 20.094 3.1 1 95 128 LEU B CA 1
ATOM 2981 C C . LEU B 1 128 ? 8.25 19.656 1.961 1 95 128 LEU B C 1
ATOM 2983 O O . LEU B 1 128 ? 8.047 20.047 0.809 1 95 128 LEU B O 1
ATOM 2987 N N . TYR B 1 129 ? 9.266 18.859 2.275 1 96.62 129 TYR B N 1
ATOM 2988 C CA . TYR B 1 129 ? 10.125 18.328 1.222 1 96.62 129 TYR B CA 1
ATOM 2989 C C . TYR B 1 129 ? 9.328 17.484 0.232 1 96.62 129 TYR B C 1
ATOM 2991 O O . TYR B 1 129 ? 9.539 17.578 -0.98 1 96.62 129 TYR B O 1
ATOM 2999 N N . ARG B 1 130 ? 8.477 16.688 0.776 1 94.44 130 ARG B N 1
ATOM 3000 C CA . ARG B 1 130 ? 7.613 15.883 -0.076 1 94.44 130 ARG B CA 1
ATOM 3001 C C . ARG B 1 130 ? 6.777 16.766 -1 1 94.44 130 ARG B C 1
ATOM 3003 O O . ARG B 1 130 ? 6.672 16.5 -2.197 1 94.44 130 ARG B O 1
ATOM 3010 N N . ASN B 1 131 ? 6.23 17.828 -0.421 1 90.88 131 ASN B N 1
ATOM 3011 C CA . ASN B 1 131 ? 5.41 18.75 -1.198 1 90.88 131 ASN B CA 1
ATOM 3012 C C . ASN B 1 131 ? 6.234 19.484 -2.258 1 90.88 131 ASN B C 1
ATOM 3014 O O . ASN B 1 131 ? 5.805 19.609 -3.406 1 90.88 131 ASN B O 1
ATOM 3018 N N . GLU B 1 132 ? 7.328 19.938 -1.884 1 93.12 132 GLU B N 1
ATOM 3019 C CA . GLU B 1 132 ? 8.188 20.688 -2.793 1 93.12 132 GLU B CA 1
ATOM 3020 C C . GLU B 1 132 ? 8.625 19.828 -3.977 1 93.12 132 GLU B C 1
ATOM 3022 O O . GLU B 1 132 ? 8.516 20.25 -5.129 1 93.12 132 GLU B O 1
ATOM 3027 N N . LEU B 1 133 ? 9.039 18.656 -3.689 1 94.81 133 LEU B N 1
ATOM 3028 C CA . LEU B 1 133 ? 9.484 17.766 -4.75 1 94.81 133 LEU B CA 1
ATOM 3029 C C . LEU B 1 133 ? 8.312 17.328 -5.625 1 94.81 133 LEU B C 1
ATOM 3031 O O . LEU B 1 133 ? 8.453 17.219 -6.844 1 94.81 133 LEU B O 1
ATOM 3035 N N . GLY B 1 134 ? 7.219 17.125 -4.973 1 91.81 134 GLY B N 1
ATOM 3036 C CA . GLY B 1 134 ? 6.027 16.719 -5.707 1 91.81 134 GLY B CA 1
ATOM 3037 C C . GLY B 1 134 ? 5.57 17.766 -6.707 1 91.81 134 GLY B C 1
ATOM 3038 O O . GLY B 1 134 ? 4.996 17.438 -7.746 1 91.81 134 GLY B O 1
ATOM 3039 N N . HIS B 1 135 ? 5.883 19 -6.453 1 88.38 135 HIS B N 1
ATOM 3040 C CA . HIS B 1 135 ? 5.387 20.094 -7.285 1 88.38 135 HIS B CA 1
ATOM 3041 C C . HIS B 1 135 ? 6.367 20.422 -8.406 1 88.38 135 HIS B C 1
ATOM 3043 O O . HIS B 1 135 ? 6.062 21.234 -9.281 1 88.38 135 HIS B O 1
ATOM 3049 N N . ILE B 1 136 ? 7.48 19.781 -8.352 1 90.31 136 ILE B N 1
ATOM 3050 C CA . ILE B 1 136 ? 8.414 19.984 -9.453 1 90.31 136 ILE B CA 1
ATOM 3051 C C . ILE B 1 136 ? 7.844 19.375 -10.734 1 90.31 136 ILE B C 1
ATOM 3053 O O . ILE B 1 136 ? 7.547 18.188 -10.781 1 90.31 136 ILE B O 1
ATOM 3057 N N . SER B 1 137 ? 7.672 20.172 -11.711 1 85.69 137 SER B N 1
ATOM 3058 C CA . SER B 1 137 ? 6.992 19.75 -12.938 1 85.69 137 SER B CA 1
ATOM 3059 C C . SER B 1 137 ? 7.828 18.75 -13.719 1 85.69 137 SER B C 1
ATOM 3061 O O . SER B 1 137 ? 7.324 17.688 -14.109 1 85.69 137 SER B O 1
ATOM 3063 N N . GLU B 1 138 ? 9.141 19.156 -13.922 1 89.62 138 GLU B N 1
ATOM 3064 C CA . GLU B 1 138 ? 10.062 18.234 -14.578 1 89.62 138 GLU B CA 1
ATOM 3065 C C . GLU B 1 138 ? 10.883 17.453 -13.547 1 89.62 138 GLU B C 1
ATOM 3067 O O . GLU B 1 138 ? 11.664 18.047 -12.797 1 89.62 138 GLU B O 1
ATOM 3072 N N . PRO B 1 139 ? 10.703 16.188 -13.555 1 93.19 139 PRO B N 1
ATOM 3073 C CA . PRO B 1 139 ? 11.383 15.391 -12.539 1 93.19 139 PRO B CA 1
ATOM 3074 C C . PRO B 1 139 ? 12.883 15.273 -12.789 1 93.19 139 PRO B C 1
ATOM 3076 O O . PRO B 1 139 ? 13.383 14.195 -13.102 1 93.19 139 PRO B O 1
ATOM 3079 N N . ALA B 1 140 ? 13.562 16.375 -12.664 1 95.12 140 ALA B N 1
ATOM 3080 C CA . ALA B 1 140 ? 15.008 16.5 -12.844 1 95.12 140 ALA B CA 1
ATOM 3081 C C . ALA B 1 140 ? 15.602 17.516 -11.875 1 95.12 140 ALA B C 1
ATOM 3083 O O . ALA B 1 140 ? 15 18.562 -11.617 1 95.12 140 ALA B O 1
ATOM 3084 N N . LEU B 1 141 ? 16.75 17.141 -11.289 1 97 141 LEU B N 1
ATOM 3085 C CA . LEU B 1 141 ? 17.438 18.031 -10.359 1 97 141 LEU B CA 1
ATOM 3086 C C . LEU B 1 141 ? 18.922 18.109 -10.664 1 97 141 LEU B C 1
ATOM 3088 O O . LEU B 1 141 ? 19.562 17.078 -10.891 1 97 141 LEU B O 1
ATOM 3092 N N . SER B 1 142 ? 19.406 19.312 -10.68 1 96.94 142 SER B N 1
ATOM 3093 C CA . SER B 1 142 ? 20.859 19.484 -10.797 1 96.94 142 SER B CA 1
ATOM 3094 C C . SER B 1 142 ? 21.578 18.844 -9.617 1 96.94 142 SER B C 1
ATOM 3096 O O . SER B 1 142 ? 20.984 18.594 -8.578 1 96.94 142 SER B O 1
ATOM 3098 N N . ASP B 1 143 ? 22.906 18.688 -9.75 1 97.5 143 ASP B N 1
ATOM 3099 C CA . ASP B 1 143 ? 23.719 18.141 -8.664 1 97.5 143 ASP B CA 1
ATOM 3100 C C . ASP B 1 143 ? 23.688 19.047 -7.434 1 97.5 143 ASP B C 1
ATOM 3102 O O . ASP B 1 143 ? 23.672 18.562 -6.301 1 97.5 143 ASP B O 1
ATOM 3106 N N . ALA B 1 144 ? 23.672 20.297 -7.688 1 97.38 144 ALA B N 1
ATOM 3107 C CA . ALA B 1 144 ? 23.672 21.234 -6.574 1 97.38 144 ALA B CA 1
ATOM 3108 C C . ALA B 1 144 ? 22.375 21.156 -5.781 1 97.38 144 ALA B C 1
ATOM 3110 O O . ALA B 1 144 ? 22.391 21.062 -4.555 1 97.38 144 ALA B O 1
ATOM 3111 N N . ASP B 1 145 ? 21.281 21.188 -6.484 1 97.12 145 ASP B N 1
ATOM 3112 C CA . ASP B 1 145 ? 19.984 21.078 -5.824 1 97.12 145 ASP B CA 1
ATOM 3113 C C . ASP B 1 145 ? 19.812 19.734 -5.141 1 97.12 145 ASP B C 1
ATOM 3115 O O . ASP B 1 145 ? 19.312 19.656 -4.016 1 97.12 145 ASP B O 1
ATOM 3119 N N . PHE B 1 146 ? 20.234 18.734 -5.828 1 98.12 146 PHE B N 1
ATOM 3120 C CA . PHE B 1 146 ? 20.172 17.375 -5.293 1 98.12 146 PHE B CA 1
ATOM 3121 C C . PHE B 1 146 ? 20.906 17.281 -3.963 1 98.12 146 PHE B C 1
ATOM 3123 O O . PHE B 1 146 ? 20.359 16.766 -2.984 1 98.12 146 PHE B O 1
ATOM 3130 N N . ASN B 1 147 ? 22.062 17.766 -3.955 1 98.06 147 ASN B N 1
ATOM 3131 C CA . ASN B 1 147 ? 22.875 17.672 -2.748 1 98.06 147 ASN B CA 1
ATOM 3132 C C . ASN B 1 147 ? 22.281 18.5 -1.606 1 98.06 147 ASN B C 1
ATOM 3134 O O . ASN B 1 147 ? 22.359 18.094 -0.442 1 98.06 147 ASN B O 1
ATOM 3138 N N . LYS B 1 148 ? 21.766 19.578 -1.927 1 97 148 LYS B N 1
ATOM 3139 C CA . LYS B 1 148 ? 21.125 20.391 -0.9 1 97 148 LYS B CA 1
ATOM 3140 C C . LYS B 1 148 ? 19.953 19.656 -0.25 1 97 148 LYS B C 1
ATOM 3142 O O . LYS B 1 148 ? 19.922 19.484 0.972 1 97 148 LYS B O 1
ATOM 3147 N N . TYR B 1 149 ? 19.016 19.156 -1.057 1 97.81 149 TYR B N 1
ATOM 3148 C CA . TYR B 1 149 ? 17.875 18.406 -0.545 1 97.81 149 TYR B CA 1
ATOM 3149 C C . TYR B 1 149 ? 18.344 17.172 0.22 1 97.81 149 TYR B C 1
ATOM 3151 O O . TYR B 1 149 ? 17.828 16.875 1.301 1 97.81 149 TYR B O 1
ATOM 3159 N N . TRP B 1 150 ? 19.328 16.5 -0.426 1 98.56 150 TRP B N 1
ATOM 3160 C CA . TRP B 1 150 ? 19.812 15.273 0.189 1 98.56 150 TRP B CA 1
ATOM 3161 C C . TRP B 1 150 ? 20.328 15.531 1.599 1 98.56 150 TRP B C 1
ATOM 3163 O O . TRP B 1 150 ? 19.969 14.828 2.541 1 98.56 150 TRP B O 1
ATOM 3173 N N . ASN B 1 151 ? 21.141 16.547 1.741 1 98.06 151 ASN B N 1
ATOM 3174 C CA . ASN B 1 151 ? 21.734 16.859 3.037 1 98.06 151 ASN B CA 1
ATOM 3175 C C . ASN B 1 151 ? 20.672 17.25 4.062 1 98.06 151 ASN B C 1
ATOM 3177 O O . ASN B 1 151 ? 20.734 16.828 5.219 1 98.06 151 ASN B O 1
ATOM 3181 N N . ASP B 1 152 ? 19.766 18.016 3.658 1 97.56 152 ASP B N 1
ATOM 3182 C CA . ASP B 1 152 ? 18.703 18.469 4.559 1 97.56 152 ASP B CA 1
ATOM 3183 C C . ASP B 1 152 ? 17.859 17.281 5.031 1 97.56 152 ASP B C 1
ATOM 3185 O O . ASP B 1 152 ? 17.578 17.141 6.227 1 97.56 152 ASP B O 1
ATOM 3189 N N . ILE B 1 153 ? 17.5 16.422 4.133 1 98.19 153 ILE B N 1
ATOM 3190 C CA . ILE B 1 153 ? 16.641 15.281 4.449 1 98.19 153 ILE B CA 1
ATOM 3191 C C . ILE B 1 153 ? 17.422 14.266 5.277 1 98.19 153 ILE B C 1
ATOM 3193 O O . ILE B 1 153 ? 16.906 13.727 6.258 1 98.19 153 ILE B O 1
ATOM 3197 N N . GLU B 1 154 ? 18.656 14.07 4.859 1 98.5 154 GLU B N 1
ATOM 3198 C CA . GLU B 1 154 ? 19.516 13.148 5.602 1 98.5 154 GLU B CA 1
ATOM 3199 C C . GLU B 1 154 ? 19.625 13.555 7.066 1 98.5 154 GLU B C 1
ATOM 3201 O O . GLU B 1 154 ? 19.562 12.703 7.961 1 98.5 154 GLU B O 1
ATOM 3206 N N . THR B 1 155 ? 19.781 14.828 7.301 1 98.25 155 THR B N 1
ATOM 3207 C CA . THR B 1 155 ? 19.922 15.336 8.664 1 98.25 155 THR B CA 1
ATOM 3208 C C . THR B 1 155 ? 18.703 14.977 9.5 1 98.25 155 THR B C 1
ATOM 3210 O O . THR B 1 155 ? 18.828 14.531 10.641 1 98.25 155 THR B O 1
ATOM 3213 N N . VAL B 1 156 ? 17.547 15.109 8.953 1 98.38 156 VAL B N 1
ATOM 3214 C CA . VAL B 1 156 ? 16.312 14.797 9.648 1 98.38 156 VAL B CA 1
ATOM 3215 C C . VAL B 1 156 ? 16.203 13.297 9.875 1 98.38 156 VAL B C 1
ATOM 3217 O O . VAL B 1 156 ? 15.852 12.852 10.977 1 98.38 156 VAL B O 1
ATOM 3220 N N . LEU B 1 157 ? 16.531 12.5 8.867 1 98.69 157 LEU B N 1
ATOM 3221 C CA . LEU B 1 157 ? 16.406 11.047 8.945 1 98.69 157 LEU B CA 1
ATOM 3222 C C . LEU B 1 157 ? 17.344 10.484 10.016 1 98.69 157 LEU B C 1
ATOM 3224 O O . LEU B 1 157 ? 16.938 9.609 10.789 1 98.69 157 LEU B O 1
ATOM 3228 N N . LEU B 1 158 ? 18.484 11.031 10.078 1 98.56 158 LEU B N 1
ATOM 3229 C CA . LEU B 1 158 ? 19.469 10.562 11.062 1 98.56 158 LEU B CA 1
ATOM 3230 C C . LEU B 1 158 ? 18.984 10.852 12.484 1 98.56 158 LEU B C 1
ATOM 3232 O O . LEU B 1 158 ? 19.203 10.055 13.391 1 98.56 158 LEU B O 1
ATOM 3236 N N . ARG B 1 159 ? 18.266 11.883 12.688 1 97.81 159 ARG B N 1
ATOM 3237 C CA . ARG B 1 159 ? 17.766 12.234 14.008 1 97.81 159 ARG B CA 1
ATOM 3238 C C . ARG B 1 159 ? 16.719 11.227 14.484 1 97.81 159 ARG B C 1
ATOM 3240 O O . ARG B 1 159 ? 16.516 11.055 15.688 1 97.81 159 ARG B O 1
ATOM 3247 N N . HIS B 1 160 ? 16.125 10.555 13.523 1 97.94 160 HIS B N 1
ATOM 3248 C CA . HIS B 1 160 ? 15.062 9.633 13.891 1 97.94 160 HIS B CA 1
ATOM 3249 C C . HIS B 1 160 ? 15.461 8.188 13.633 1 97.94 160 HIS B C 1
ATOM 3251 O O . HIS B 1 160 ? 14.609 7.344 13.336 1 97.94 160 HIS B O 1
ATOM 3257 N N . GLY B 1 161 ? 16.75 7.965 13.586 1 94.56 161 GLY B N 1
ATOM 3258 C CA . GLY B 1 161 ? 17.281 6.621 13.742 1 94.56 161 GLY B CA 1
ATOM 3259 C C . GLY B 1 161 ? 17.5 5.906 12.422 1 94.56 161 GLY B C 1
ATOM 3260 O O . GLY B 1 161 ? 17.781 4.703 12.398 1 94.56 161 GLY B O 1
ATOM 3261 N N . VAL B 1 162 ? 17.359 6.566 11.297 1 97.38 162 VAL B N 1
ATOM 3262 C CA . VAL B 1 162 ? 17.719 5.914 10.039 1 97.38 162 VAL B CA 1
ATOM 3263 C C . VAL B 1 162 ? 19.234 5.73 9.969 1 97.38 162 VAL B C 1
ATOM 3265 O O . VAL B 1 162 ? 19.984 6.656 10.266 1 97.38 162 VAL B O 1
ATOM 3268 N N . ASN B 1 163 ? 19.594 4.555 9.609 1 96.69 163 ASN B N 1
ATOM 3269 C CA . ASN B 1 163 ? 21.016 4.207 9.594 1 96.69 163 ASN B CA 1
ATOM 3270 C C . ASN B 1 163 ? 21.75 4.949 8.484 1 96.69 163 ASN B C 1
ATOM 3272 O O . ASN B 1 163 ? 21.328 4.957 7.336 1 96.69 163 ASN B O 1
ATOM 3276 N N . LYS B 1 164 ? 22.891 5.477 8.836 1 97.62 164 LYS B N 1
ATOM 3277 C CA . LYS B 1 164 ? 23.719 6.219 7.887 1 97.62 164 LYS B CA 1
ATOM 3278 C C . LYS B 1 164 ? 24.141 5.332 6.723 1 97.62 164 LYS B C 1
ATOM 3280 O O . LYS B 1 164 ? 24.172 5.781 5.574 1 97.62 164 LYS B O 1
ATOM 3285 N N . THR B 1 165 ? 24.422 4.137 6.977 1 96.81 165 THR B N 1
ATOM 3286 C CA . THR B 1 165 ? 24.844 3.209 5.938 1 96.81 165 THR B CA 1
ATOM 3287 C C . THR B 1 165 ? 23.734 2.988 4.918 1 96.81 165 THR B C 1
ATOM 3289 O O . THR B 1 165 ? 24 2.908 3.713 1 96.81 165 THR B O 1
ATOM 3292 N N . ALA B 1 166 ? 22.547 2.908 5.41 1 96.12 166 ALA B N 1
ATOM 3293 C CA . ALA B 1 166 ? 21.406 2.738 4.516 1 96.12 166 ALA B CA 1
ATOM 3294 C C . ALA B 1 166 ? 21.234 3.963 3.623 1 96.12 166 ALA B C 1
ATOM 3296 O O . ALA B 1 166 ? 20.969 3.834 2.426 1 96.12 166 ALA B O 1
ATOM 3297 N N . ILE B 1 167 ? 21.375 5.109 4.195 1 97.62 167 ILE B N 1
ATOM 3298 C CA . ILE B 1 167 ? 21.234 6.359 3.459 1 97.62 167 ILE B CA 1
ATOM 3299 C C . ILE B 1 167 ? 22.328 6.473 2.404 1 97.62 167 ILE B C 1
ATOM 3301 O O . ILE B 1 167 ? 22.047 6.801 1.247 1 97.62 167 ILE B O 1
ATOM 3305 N N . ASP B 1 168 ? 23.531 6.164 2.785 1 96.94 168 ASP B N 1
ATOM 3306 C CA . ASP B 1 168 ? 24.656 6.238 1.863 1 96.94 168 ASP B CA 1
ATOM 3307 C C . ASP B 1 168 ? 24.5 5.254 0.708 1 96.94 168 ASP B C 1
ATOM 3309 O O . ASP B 1 168 ? 24.844 5.562 -0.434 1 96.94 168 ASP B O 1
ATOM 3313 N N . SER B 1 169 ? 24 4.145 1.019 1 95.56 169 SER B N 1
ATOM 3314 C CA . SER B 1 169 ? 23.766 3.141 -0.016 1 95.56 169 SER B CA 1
ATOM 3315 C C . SER B 1 169 ? 22.734 3.619 -1.024 1 95.56 169 SER B C 1
ATOM 3317 O O . SER B 1 169 ? 22.844 3.346 -2.221 1 95.56 169 SER B O 1
ATOM 3319 N N . LEU B 1 170 ? 21.766 4.312 -0.581 1 95.75 170 LEU B N 1
ATOM 3320 C CA . LEU B 1 170 ? 20.734 4.859 -1.453 1 95.75 170 LEU B CA 1
ATOM 3321 C C . LEU B 1 170 ? 21.312 5.887 -2.416 1 95.75 170 LEU B C 1
ATOM 3323 O O . LEU B 1 170 ? 20.859 6.012 -3.553 1 95.75 170 LEU B O 1
ATOM 3327 N N . LYS B 1 171 ? 22.25 6.504 -1.92 1 94.5 171 LYS B N 1
ATOM 3328 C CA . LYS B 1 171 ? 22.828 7.594 -2.697 1 94.5 171 LYS B CA 1
ATOM 3329 C C . LYS B 1 171 ? 23.688 7.059 -3.84 1 94.5 171 LYS B C 1
ATOM 3331 O O . LYS B 1 171 ? 23.828 7.711 -4.875 1 94.5 171 LYS B O 1
ATOM 3336 N N . THR B 1 172 ? 24.156 5.773 -3.723 1 91.12 172 THR B N 1
ATOM 3337 C CA . THR B 1 172 ? 25.188 5.34 -4.641 1 91.12 172 THR B CA 1
ATOM 3338 C C . THR B 1 172 ? 24.766 4.094 -5.41 1 91.12 172 THR B C 1
ATOM 3340 O O . THR B 1 172 ? 25.312 3.785 -6.465 1 91.12 172 THR B O 1
ATOM 3343 N N . GLN B 1 173 ? 23.844 3.43 -4.953 1 90.75 173 GLN B N 1
ATOM 3344 C CA . GLN B 1 173 ? 23.438 2.164 -5.555 1 90.75 173 GLN B CA 1
ATOM 3345 C C . GLN B 1 173 ? 22.797 2.387 -6.926 1 90.75 173 GLN B C 1
ATOM 3347 O O . GLN B 1 173 ? 22.219 3.445 -7.188 1 90.75 173 GLN B O 1
ATOM 3352 N N . SER B 1 174 ? 23.016 1.372 -7.75 1 90.56 174 SER B N 1
ATOM 3353 C CA . SER B 1 174 ? 22.359 1.407 -9.055 1 90.56 174 SER B CA 1
ATOM 3354 C C . SER B 1 174 ? 20.844 1.512 -8.906 1 90.56 174 SER B C 1
ATOM 3356 O O . SER B 1 174 ? 20.266 0.962 -7.969 1 90.56 174 SER B O 1
ATOM 3358 N N . PHE B 1 175 ? 20.281 2.215 -9.844 1 93.12 175 PHE B N 1
ATOM 3359 C CA . PHE B 1 175 ? 18.844 2.477 -9.82 1 93.12 175 PHE B CA 1
ATOM 3360 C C . PHE B 1 175 ? 18.203 2.121 -11.148 1 93.12 175 PHE B C 1
ATOM 3362 O O . PHE B 1 175 ? 18.375 2.838 -12.141 1 93.12 175 PHE B O 1
ATOM 3369 N N . GLU B 1 176 ? 17.453 1.024 -11.172 1 91.81 176 GLU B N 1
ATOM 3370 C CA . GLU B 1 176 ? 16.828 0.574 -12.422 1 91.81 176 GLU B CA 1
ATOM 3371 C C . GLU B 1 176 ? 15.773 1.56 -12.898 1 91.81 176 GLU B C 1
ATOM 3373 O O . GLU B 1 176 ? 15.023 2.119 -12.094 1 91.81 176 GLU B O 1
ATOM 3378 N N . PRO B 1 177 ? 15.703 1.746 -14.172 1 91.19 177 PRO B N 1
ATOM 3379 C CA . PRO B 1 177 ? 14.766 2.729 -14.719 1 91.19 177 PRO B CA 1
ATOM 3380 C C . PRO B 1 177 ? 13.328 2.494 -14.258 1 91.19 177 PRO B C 1
ATOM 3382 O O . PRO B 1 177 ? 12.609 3.449 -13.961 1 91.19 177 PRO B O 1
ATOM 3385 N N . GLU B 1 178 ? 12.961 1.281 -14.141 1 91.31 178 GLU B N 1
ATOM 3386 C CA . GLU B 1 178 ? 11.594 0.981 -13.719 1 91.31 178 GLU B CA 1
ATOM 3387 C C . GLU B 1 178 ? 11.367 1.396 -12.266 1 91.31 178 GLU B C 1
ATOM 3389 O O . GLU B 1 178 ? 10.266 1.829 -11.906 1 91.31 178 GLU B O 1
ATOM 3394 N N . ASP B 1 179 ? 12.391 1.251 -11.508 1 94.5 179 ASP B N 1
ATOM 3395 C CA . ASP B 1 179 ? 12.297 1.669 -10.109 1 94.5 179 ASP B CA 1
ATOM 3396 C C . ASP B 1 179 ? 12.266 3.191 -9.992 1 94.5 179 ASP B C 1
ATOM 3398 O O . ASP B 1 179 ? 11.531 3.742 -9.172 1 94.5 179 ASP B O 1
ATOM 3402 N N . GLU B 1 180 ? 13.07 3.797 -10.805 1 95.75 180 GLU B N 1
ATOM 3403 C CA . GLU B 1 180 ? 13.039 5.258 -10.828 1 95.75 180 GLU B CA 1
ATOM 3404 C C . GLU B 1 180 ? 11.633 5.773 -11.141 1 95.75 180 GLU B C 1
ATOM 3406 O O . GLU B 1 180 ? 11.117 6.648 -10.438 1 95.75 180 GLU B O 1
ATOM 3411 N N . ASP B 1 181 ? 11.07 5.211 -12.102 1 93.44 181 ASP B N 1
ATOM 3412 C CA . ASP B 1 181 ? 9.727 5.617 -12.516 1 93.44 181 ASP B CA 1
ATOM 3413 C C . ASP B 1 181 ? 8.719 5.402 -11.391 1 93.44 181 ASP B C 1
ATOM 3415 O O . ASP B 1 181 ? 7.832 6.23 -11.18 1 93.44 181 ASP B O 1
ATOM 3419 N N . TYR B 1 182 ? 8.898 4.352 -10.773 1 95.25 182 TYR B N 1
ATOM 3420 C CA . TYR B 1 182 ? 7.992 4.027 -9.68 1 95.25 182 TYR B CA 1
ATOM 3421 C C . TYR B 1 182 ? 8.055 5.082 -8.586 1 95.25 182 TYR B C 1
ATOM 3423 O O . TYR B 1 182 ? 7.02 5.586 -8.141 1 95.25 182 TYR B O 1
ATOM 3431 N N . TYR B 1 183 ? 9.172 5.41 -8.156 1 96.31 183 TYR B N 1
ATOM 3432 C CA . TYR B 1 183 ? 9.305 6.332 -7.039 1 96.31 183 TYR B CA 1
ATOM 3433 C C . TYR B 1 183 ? 8.867 7.738 -7.434 1 96.31 183 TYR B C 1
ATOM 3435 O O . TYR B 1 183 ? 8.273 8.461 -6.629 1 96.31 183 TYR B O 1
ATOM 3443 N N . ILE B 1 184 ? 9.172 8.062 -8.641 1 95.38 184 ILE B N 1
ATOM 3444 C CA . ILE B 1 184 ? 8.695 9.352 -9.141 1 95.38 184 ILE B CA 1
ATOM 3445 C C . ILE B 1 184 ? 7.164 9.367 -9.141 1 95.38 184 ILE B C 1
ATOM 3447 O O . ILE B 1 184 ? 6.547 10.32 -8.68 1 95.38 184 ILE B O 1
ATOM 3451 N N . LYS B 1 185 ? 6.621 8.336 -9.602 1 92.56 185 LYS B N 1
ATOM 3452 C CA . LYS B 1 185 ? 5.164 8.227 -9.648 1 92.56 185 LYS B CA 1
ATOM 3453 C C . LYS B 1 185 ? 4.555 8.289 -8.258 1 92.56 185 LYS B C 1
ATOM 3455 O O . LYS B 1 185 ? 3.523 8.938 -8.055 1 92.56 185 LYS B O 1
ATOM 3460 N N . CYS B 1 186 ? 5.145 7.629 -7.324 1 93.62 186 CYS B N 1
ATOM 3461 C CA . CYS B 1 186 ? 4.66 7.637 -5.945 1 93.62 186 CYS B CA 1
ATOM 3462 C C . CYS B 1 186 ? 4.57 9.062 -5.41 1 93.62 186 CYS B C 1
ATOM 3464 O O . CYS B 1 186 ? 3.566 9.438 -4.809 1 93.62 186 CYS B O 1
ATOM 3466 N N . LEU B 1 187 ? 5.562 9.789 -5.684 1 92.81 187 LEU B N 1
ATOM 3467 C CA . LEU B 1 187 ? 5.586 11.156 -5.168 1 92.81 187 LEU B CA 1
ATOM 3468 C C . LEU B 1 187 ? 4.574 12.031 -5.902 1 92.81 187 LEU B C 1
ATOM 3470 O O . LEU B 1 187 ? 3.885 12.844 -5.285 1 92.81 187 LEU B O 1
ATOM 3474 N N . LYS B 1 188 ? 4.469 11.805 -7.168 1 87.88 188 LYS B N 1
ATOM 3475 C CA . LYS B 1 188 ? 3.588 12.633 -7.988 1 87.88 188 LYS B CA 1
ATOM 3476 C C . LYS B 1 188 ? 2.121 12.32 -7.703 1 87.88 188 LYS B C 1
ATOM 3478 O O . LYS B 1 188 ? 1.256 13.188 -7.867 1 87.88 188 LYS B O 1
ATOM 3483 N N . GLU B 1 189 ? 1.841 11.164 -7.301 1 85.25 189 GLU B N 1
ATOM 3484 C CA . GLU B 1 189 ? 0.477 10.781 -6.949 1 85.25 189 GLU B CA 1
ATOM 3485 C C . GLU B 1 189 ? -0.052 11.609 -5.785 1 85.25 189 GLU B C 1
ATOM 3487 O O . GLU B 1 189 ? -1.25 11.891 -5.711 1 85.25 189 GLU B O 1
ATOM 3492 N N . TRP B 1 190 ? 0.768 12 -5.016 1 81.81 190 TRP B N 1
ATOM 3493 C CA . TRP B 1 190 ? 0.354 12.812 -3.879 1 81.81 190 TRP B CA 1
ATOM 3494 C C . TRP B 1 190 ? -0.192 14.156 -4.344 1 81.81 190 TRP B C 1
ATOM 3496 O O . TRP B 1 190 ? -1.151 14.68 -3.771 1 81.81 190 TRP B O 1
ATOM 3506 N N . ILE B 1 191 ? 0.396 14.656 -5.309 1 78.44 191 ILE B N 1
ATOM 3507 C CA . ILE B 1 191 ? -0.045 15.938 -5.844 1 78.44 191 ILE B CA 1
ATOM 3508 C C . ILE B 1 191 ? -1.43 15.789 -6.469 1 78.44 191 ILE B C 1
ATOM 3510 O O . ILE B 1 191 ? -2.279 16.672 -6.336 1 78.44 191 ILE B O 1
ATOM 3514 N N . THR B 1 192 ? -1.589 14.734 -7.09 1 75.31 192 THR B N 1
ATOM 3515 C CA . THR B 1 192 ? -2.896 14.469 -7.68 1 75.31 192 THR B CA 1
ATOM 3516 C C . THR B 1 192 ? -3.965 14.359 -6.598 1 75.31 192 THR B C 1
ATOM 3518 O O . THR B 1 192 ? -5.066 14.898 -6.746 1 75.31 192 THR B O 1
ATOM 3521 N N . ASP B 1 193 ? -3.607 13.812 -5.543 1 76.06 193 ASP B N 1
ATOM 3522 C CA . ASP B 1 193 ? -4.512 13.68 -4.406 1 76.06 193 ASP B CA 1
ATOM 3523 C C . ASP B 1 193 ? -4.852 15.039 -3.807 1 76.06 193 ASP B C 1
ATOM 3525 O O . ASP B 1 193 ? -5.996 15.289 -3.426 1 76.06 193 ASP B O 1
ATOM 3529 N N . GLU B 1 194 ? -3.883 15.812 -3.727 1 74.38 194 GLU B N 1
ATOM 3530 C CA . GLU B 1 194 ? -4.078 17.156 -3.199 1 74.38 194 GLU B CA 1
ATOM 3531 C C . GLU B 1 194 ? -5.02 17.969 -4.09 1 74.38 194 GLU B C 1
ATOM 3533 O O . GLU B 1 194 ? -5.891 18.688 -3.59 1 74.38 194 GLU B O 1
ATOM 3538 N N . ALA B 1 195 ? -4.809 17.812 -5.328 1 68.94 195 ALA B N 1
ATOM 3539 C CA . ALA B 1 195 ? -5.68 18.516 -6.27 1 68.94 195 ALA B CA 1
ATOM 3540 C C . ALA B 1 195 ? -7.125 18.047 -6.133 1 68.94 195 ALA B C 1
ATOM 3542 O O . ALA B 1 195 ? -8.047 18.859 -6.145 1 68.94 195 ALA B O 1
ATOM 3543 N N . ASP B 1 196 ? -7.266 16.797 -5.953 1 67.44 196 ASP B N 1
ATOM 3544 C CA . ASP B 1 196 ? -8.602 16.25 -5.773 1 67.44 196 ASP B CA 1
ATOM 3545 C C . ASP B 1 196 ? -9.242 16.766 -4.492 1 67.44 196 ASP B C 1
ATOM 3547 O O . ASP B 1 196 ? -10.445 17.062 -4.465 1 67.44 196 ASP B O 1
ATOM 3551 N N . ARG B 1 197 ? -8.539 16.875 -3.508 1 78.31 197 ARG B N 1
ATOM 3552 C CA . ARG B 1 197 ? -9.031 17.391 -2.234 1 78.31 197 ARG B CA 1
ATOM 3553 C C . ARG B 1 197 ? -9.461 18.859 -2.369 1 78.31 197 ARG B C 1
ATOM 3555 O O . ARG B 1 197 ? -10.523 19.234 -1.879 1 78.31 197 ARG B O 1
ATOM 3562 N N . VAL B 1 198 ? -8.656 19.562 -3.045 1 70.88 198 VAL B N 1
ATOM 3563 C CA . VAL B 1 198 ? -8.961 20.984 -3.229 1 70.88 198 VAL B CA 1
ATOM 3564 C C . VAL B 1 198 ? -10.242 21.125 -4.047 1 70.88 198 VAL B C 1
ATOM 3566 O O . VAL B 1 198 ? -11.109 21.938 -3.723 1 70.88 198 VAL B O 1
ATOM 3569 N N . ILE B 1 199 ? -10.32 20.281 -5.023 1 69.81 199 ILE B N 1
ATOM 3570 C CA . ILE B 1 199 ? -11.516 20.312 -5.859 1 69.81 199 ILE B CA 1
ATOM 3571 C C . ILE B 1 199 ? -12.742 19.953 -5.016 1 69.81 199 ILE B C 1
ATOM 3573 O O . ILE B 1 199 ? -13.789 20.609 -5.129 1 69.81 199 ILE B O 1
ATOM 3577 N N . HIS B 1 200 ? -12.586 19.062 -4.188 1 73.25 200 HIS B N 1
ATOM 3578 C CA . HIS B 1 200 ? -13.68 18.672 -3.307 1 73.25 200 HIS B CA 1
ATOM 3579 C C . HIS B 1 200 ? -14.062 19.797 -2.359 1 73.25 200 HIS B C 1
ATOM 3581 O O . HIS B 1 200 ? -15.242 20.078 -2.154 1 73.25 200 HIS B O 1
ATOM 3587 N N . GLU B 1 201 ? -13.117 20.422 -1.827 1 71.62 201 GLU B N 1
ATOM 3588 C CA . GLU B 1 201 ? -13.352 21.531 -0.908 1 71.62 201 GLU B CA 1
ATOM 3589 C C . GLU B 1 201 ? -14.078 22.688 -1.6 1 71.62 201 GLU B C 1
ATOM 3591 O O . GLU B 1 201 ? -14.992 23.281 -1.025 1 71.62 201 GLU B O 1
ATOM 3596 N N . VAL B 1 202 ? -13.664 22.906 -2.797 1 69.88 202 VAL B N 1
ATOM 3597 C CA . VAL B 1 202 ? -14.289 23.984 -3.57 1 69.88 202 VAL B CA 1
ATOM 3598 C C . VAL B 1 202 ? -15.727 23.609 -3.898 1 69.88 202 VAL B C 1
ATOM 3600 O O . VAL B 1 202 ? -16.625 24.438 -3.793 1 69.88 202 VAL B O 1
ATOM 3603 N N . LYS B 1 203 ? -15.914 22.438 -4.238 1 68.25 203 LYS B N 1
ATOM 3604 C CA . LYS B 1 203 ? -17.266 21.969 -4.551 1 68.25 203 LYS B CA 1
ATOM 3605 C C . LYS B 1 203 ? -18.172 22.062 -3.328 1 68.25 203 LYS B C 1
ATOM 3607 O O . LYS B 1 203 ? -19.328 22.484 -3.439 1 68.25 203 LYS B O 1
ATOM 3612 N N . GLU B 1 204 ? -17.641 21.688 -2.207 1 69.81 204 GLU B N 1
ATOM 3613 C CA . GLU B 1 204 ? -18.406 21.797 -0.965 1 69.81 204 GLU B CA 1
ATOM 3614 C C . GLU B 1 204 ? -18.734 23.25 -0.626 1 69.81 204 GLU B C 1
ATOM 3616 O O . GLU B 1 204 ? -19.844 23.547 -0.182 1 69.81 204 GLU B O 1
ATOM 3621 N N . SER B 1 205 ? -17.781 24.062 -0.87 1 70.69 205 SER B N 1
ATOM 3622 C CA . SER B 1 205 ? -17.984 25.484 -0.604 1 70.69 205 SER B CA 1
ATOM 3623 C C . SER B 1 205 ? -19.031 26.078 -1.532 1 70.69 205 SER B C 1
ATOM 3625 O O . SER B 1 205 ? -19.859 26.891 -1.105 1 70.69 205 SER B O 1
ATOM 3627 N N . VAL B 1 206 ? -18.953 25.594 -2.756 1 69.25 206 VAL B N 1
ATOM 3628 C CA . VAL B 1 206 ? -19.922 26.047 -3.748 1 69.25 206 VAL B CA 1
ATOM 3629 C C . VAL B 1 206 ? -21.312 25.547 -3.391 1 69.25 206 VAL B C 1
ATOM 3631 O O . VAL B 1 206 ? -22.297 26.281 -3.455 1 69.25 206 VAL B O 1
ATOM 3634 N N . THR B 1 207 ? -21.391 24.375 -2.973 1 69.81 207 THR B N 1
ATOM 3635 C CA . THR B 1 207 ? -22.672 23.781 -2.58 1 69.81 207 THR B CA 1
ATOM 3636 C C . THR B 1 207 ? -23.234 24.5 -1.354 1 69.81 207 THR B C 1
ATOM 3638 O O . THR B 1 207 ? -24.438 24.781 -1.29 1 69.81 207 THR B O 1
ATOM 3641 N N . GLU B 1 208 ? -22.359 24.766 -0.46 1 71.31 208 GLU B N 1
ATOM 3642 C CA . GLU B 1 208 ? -22.781 25.5 0.732 1 71.31 208 GLU B CA 1
ATOM 3643 C C . GLU B 1 208 ? -23.25 26.906 0.381 1 71.31 208 GLU B C 1
ATOM 3645 O O . GLU B 1 208 ? -24.234 27.391 0.923 1 71.31 208 GLU B O 1
ATOM 3650 N N . SER B 1 209 ? -22.578 27.469 -0.517 1 67.69 209 SER B N 1
ATOM 3651 C CA . SER B 1 209 ? -22.969 28.812 -0.958 1 67.69 209 SER B CA 1
ATOM 3652 C C . SER B 1 209 ? -24.297 28.781 -1.715 1 67.69 209 SER B C 1
ATOM 3654 O O . SER B 1 209 ? -25.125 29.672 -1.547 1 67.69 209 SER B O 1
ATOM 3656 N N . GLU B 1 210 ? -24.359 27.781 -2.51 1 64.12 210 GLU B N 1
ATOM 3657 C CA . GLU B 1 210 ? -25.609 27.594 -3.23 1 64.12 210 GLU B CA 1
ATOM 3658 C C . GLU B 1 210 ? -26.766 27.391 -2.268 1 64.12 210 GLU B C 1
ATOM 3660 O O . GLU B 1 210 ? -27.844 27.969 -2.451 1 64.12 210 GLU B O 1
ATOM 3665 N N . LYS B 1 211 ? -26.625 26.703 -1.273 1 66.25 211 LYS B N 1
ATOM 3666 C CA . LYS B 1 211 ? -27.656 26.484 -0.266 1 66.25 211 LYS B CA 1
ATOM 3667 C C . LYS B 1 211 ? -28 27.766 0.472 1 66.25 211 LYS B C 1
ATOM 3669 O O . LYS B 1 211 ? -29.172 28.062 0.708 1 66.25 211 LYS B O 1
ATOM 3674 N N . ARG B 1 212 ? -26.969 28.453 0.754 1 64.69 212 ARG B N 1
ATOM 3675 C CA . ARG B 1 212 ? -27.172 29.734 1.425 1 64.69 212 ARG B CA 1
ATOM 3676 C C . ARG B 1 212 ? -27.953 30.703 0.537 1 64.69 212 ARG B C 1
ATOM 3678 O O . ARG B 1 212 ? -28.844 31.422 1.013 1 64.69 212 ARG B O 1
ATOM 3685 N N . LEU B 1 213 ? -27.672 30.672 -0.711 1 61.62 213 LEU B N 1
ATOM 3686 C CA . LEU B 1 213 ? -28.359 31.531 -1.67 1 61.62 213 LEU B CA 1
ATOM 3687 C C . LEU B 1 213 ? -29.812 31.078 -1.832 1 61.62 213 LEU B C 1
ATOM 3689 O O . LEU B 1 213 ? -30.719 31.922 -1.877 1 61.62 213 LEU B O 1
ATOM 3693 N N . LEU B 1 214 ? -29.953 29.828 -1.869 1 66.38 214 LEU B N 1
ATOM 3694 C CA . LEU B 1 214 ? -31.312 29.297 -2 1 66.38 214 LEU B CA 1
ATOM 3695 C C . LEU B 1 214 ? -32.125 29.594 -0.757 1 66.38 214 LEU B C 1
ATOM 3697 O O . LEU B 1 214 ? -33.312 29.953 -0.862 1 66.38 214 LEU B O 1
ATOM 3701 N N . GLU B 1 215 ? -31.562 29.516 0.387 1 66.94 215 GLU B N 1
ATOM 3702 C CA . GLU B 1 215 ? -32.25 29.875 1.627 1 66.94 215 GLU B CA 1
ATOM 3703 C C . GLU B 1 215 ? -32.594 31.359 1.648 1 66.94 215 GLU B C 1
ATOM 3705 O O . GLU B 1 215 ? -33.688 31.734 2.082 1 66.94 215 GLU B O 1
ATOM 3710 N N . LYS B 1 216 ? -31.797 32.188 1.138 1 58.06 216 LYS B N 1
ATOM 3711 C CA . LYS B 1 216 ? -32.062 33.625 1.062 1 58.06 216 LYS B CA 1
ATOM 3712 C C . LYS B 1 216 ? -33.156 33.906 0.072 1 58.06 216 LYS B C 1
ATOM 3714 O O . LYS B 1 216 ? -34.031 34.75 0.345 1 58.06 216 LYS B O 1
ATOM 3719 N N . VAL B 1 217 ? -33.062 33.219 -1.024 1 59.56 217 VAL B N 1
ATOM 3720 C CA . VAL B 1 217 ? -34.094 33.375 -2.037 1 59.56 217 VAL B CA 1
ATOM 3721 C C . VAL B 1 217 ? -35.469 32.938 -1.469 1 59.56 217 VAL B C 1
ATOM 3723 O O . VAL B 1 217 ? -36.469 33.625 -1.649 1 59.56 217 VAL B O 1
ATOM 3726 N N . ASP B 1 218 ? -35.531 31.844 -0.757 1 60.5 218 ASP B N 1
ATOM 3727 C CA . ASP B 1 218 ? -36.75 31.359 -0.127 1 60.5 218 ASP B CA 1
ATOM 3728 C C . ASP B 1 218 ? -37.281 32.375 0.895 1 60.5 218 ASP B C 1
ATOM 3730 O O . ASP B 1 218 ? -38.469 32.625 0.963 1 60.5 218 ASP B O 1
ATOM 3734 N N . ASN B 1 219 ? -36.438 33 1.603 1 61.41 219 ASN B N 1
ATOM 3735 C CA . ASN B 1 219 ? -36.812 34 2.582 1 61.41 219 ASN B CA 1
ATOM 3736 C C . ASN B 1 219 ? -37.406 35.25 1.912 1 61.41 219 ASN B C 1
ATOM 3738 O O . ASN B 1 219 ? -38.375 35.812 2.396 1 61.41 219 ASN B O 1
ATOM 3742 N N . VAL B 1 220 ? -36.844 35.562 0.793 1 57.22 220 VAL B N 1
ATOM 3743 C CA . VAL B 1 220 ? -37.344 36.719 0.039 1 57.22 220 VAL B CA 1
ATOM 3744 C C . VAL B 1 220 ? -38.688 36.375 -0.567 1 57.22 220 VAL B C 1
ATOM 3746 O O . VAL B 1 220 ? -39.625 37.219 -0.516 1 57.22 220 VAL B O 1
ATOM 3749 N N . VAL B 1 221 ? -38.812 35.219 -1.056 1 58.72 221 VAL B N 1
ATOM 3750 C CA . VAL B 1 221 ? -40.094 34.781 -1.639 1 58.72 221 VAL B CA 1
ATOM 3751 C C . VAL B 1 221 ? -41.156 34.781 -0.564 1 58.72 221 VAL B C 1
ATOM 3753 O O . VAL B 1 221 ? -42.281 35.25 -0.797 1 58.72 221 VAL B O 1
ATOM 3756 N N . GLN B 1 222 ? -40.938 34.375 0.551 1 61.28 222 GLN B N 1
ATOM 3757 C CA . GLN B 1 222 ? -41.875 34.375 1.659 1 61.28 222 GLN B CA 1
ATOM 3758 C C . GLN B 1 222 ? -42.281 35.781 2.076 1 61.28 222 GLN B C 1
ATOM 3760 O O . GLN B 1 222 ? -43.438 36.062 2.34 1 61.28 222 GLN B O 1
ATOM 3765 N N . LYS B 1 223 ? -41.438 36.719 1.953 1 56.59 223 LYS B N 1
ATOM 3766 C CA . LYS B 1 223 ? -41.688 38.125 2.297 1 56.59 223 LYS B CA 1
ATOM 3767 C C . LYS B 1 223 ? -42.531 38.781 1.231 1 56.59 223 LYS B C 1
ATOM 3769 O O . LYS B 1 223 ? -43.438 39.562 1.554 1 56.59 223 LYS B O 1
ATOM 3774 N N . VAL B 1 224 ? -42.25 38.406 0.073 1 55.44 224 VAL B N 1
ATOM 3775 C CA . VAL B 1 224 ? -43.031 38.969 -1.033 1 55.44 224 VAL B CA 1
ATOM 3776 C C . VAL B 1 224 ? -44.438 38.406 -0.991 1 55.44 224 VAL B C 1
ATOM 3778 O O . VAL B 1 224 ? -45.406 39.156 -1.211 1 55.44 224 VAL B O 1
ATOM 3781 N N . ASP B 1 225 ? -44.656 37.25 -0.668 1 54.06 225 ASP B N 1
ATOM 3782 C CA . ASP B 1 225 ? -45.969 36.625 -0.552 1 54.06 225 ASP B CA 1
ATOM 3783 C C . ASP B 1 225 ? -46.75 37.25 0.593 1 54.06 225 ASP B C 1
ATOM 3785 O O . ASP B 1 225 ? -47.969 37.406 0.494 1 54.06 225 ASP B O 1
ATOM 3789 N N . GLN B 1 226 ? -46.125 37.75 1.528 1 59.47 226 GLN B N 1
ATOM 3790 C CA . GLN B 1 226 ? -46.781 38.375 2.666 1 59.47 226 GLN B CA 1
ATOM 3791 C C . GLN B 1 226 ? -47.188 39.812 2.328 1 59.47 226 GLN B C 1
ATOM 3793 O O . GLN B 1 226 ? -48.156 40.344 2.891 1 59.47 226 GLN B O 1
ATOM 3798 N N . LEU B 1 227 ? -46.469 40.469 1.383 1 50.56 227 LEU B N 1
ATOM 3799 C CA . LEU B 1 227 ? -46.781 41.844 0.983 1 50.56 227 LEU B CA 1
ATOM 3800 C C . LEU B 1 227 ? -47.844 41.875 -0.122 1 50.56 227 LEU B C 1
ATOM 3802 O O . LEU B 1 227 ? -48.438 42.906 -0.394 1 50.56 227 LEU B O 1
ATOM 3806 N N . SER B 1 228 ? -47.906 40.812 -0.889 1 47.5 228 SER B N 1
ATOM 3807 C CA . SER B 1 228 ? -48.938 40.781 -1.92 1 47.5 228 SER B CA 1
ATOM 3808 C C . SER B 1 228 ? -50.344 41 -1.315 1 47.5 228 SER B C 1
ATOM 3810 O O . SER B 1 228 ? -50.75 40.219 -0.451 1 47.5 228 SER B O 1
ATOM 3812 N N . PRO B 1 229 ? -50.781 42.25 -1.3 1 49.31 229 PRO B N 1
ATOM 3813 C CA . PRO B 1 229 ? -52.125 42.594 -0.802 1 49.31 229 PRO B CA 1
ATOM 3814 C C . PRO B 1 229 ? -53.188 41.594 -1.273 1 49.31 229 PRO B C 1
ATOM 3816 O O . PRO B 1 229 ? -53.031 40.969 -2.324 1 49.31 229 PRO B O 1
ATOM 3819 N N . GLU B 1 230 ? -54 41 -0.422 1 48.72 230 GLU B N 1
ATOM 3820 C CA . GLU B 1 230 ? -55.219 40.344 -0.828 1 48.72 230 GLU B CA 1
ATOM 3821 C C . GLU B 1 230 ? -55.938 41.125 -1.919 1 48.72 230 GLU B C 1
ATOM 3823 O O . GLU B 1 230 ? -56.219 42.312 -1.743 1 48.72 230 GLU B O 1
ATOM 3828 N N . ARG B 1 231 ? -55.75 41.094 -3.199 1 46.12 231 ARG B N 1
ATOM 3829 C CA . ARG B 1 231 ? -56.656 41.688 -4.156 1 46.12 231 ARG B CA 1
ATOM 3830 C C . ARG B 1 231 ? -58.094 41.531 -3.693 1 46.12 231 ARG B C 1
ATOM 3832 O O . ARG B 1 231 ? -58.531 40.438 -3.336 1 46.12 231 ARG B O 1
ATOM 3839 N N . PRO B 1 232 ? -58.656 42.625 -3.287 1 45.06 232 PRO B N 1
ATOM 3840 C CA . PRO B 1 232 ? -60.094 42.531 -2.957 1 45.06 232 PRO B CA 1
ATOM 3841 C C . PRO B 1 232 ? -60.906 41.812 -4.027 1 45.06 232 PRO B C 1
ATOM 3843 O O . PRO B 1 232 ? -60.562 41.875 -5.211 1 45.06 232 PRO B O 1
ATOM 3846 N N . SER B 1 233 ? -61.406 40.688 -3.721 1 42.62 233 SER B N 1
ATOM 3847 C CA . SER B 1 233 ? -62.406 39.969 -4.523 1 42.62 233 SER B CA 1
ATOM 3848 C C . SER B 1 233 ? -63.438 40.906 -5.125 1 42.62 233 SER B C 1
ATOM 3850 O O . SER B 1 233 ? -64.188 41.562 -4.395 1 42.62 233 SER B O 1
ATOM 3852 N N . SER B 1 234 ? -63.062 41.656 -6.191 1 36.69 234 SER B N 1
ATOM 3853 C CA . SER B 1 234 ? -64.062 42.469 -6.879 1 36.69 234 SER B CA 1
ATOM 3854 C C . SER B 1 234 ? -65.375 41.688 -7.098 1 36.69 234 SER B C 1
ATOM 3856 O O . SER B 1 234 ? -65.375 40.625 -7.703 1 36.69 234 SER B O 1
ATOM 3858 N N . ARG B 1 235 ? -66.375 41.844 -6.348 1 41.41 235 ARG B N 1
ATOM 3859 C CA . ARG B 1 235 ? -67.75 41.438 -6.566 1 41.41 235 ARG B CA 1
ATOM 3860 C C . ARG B 1 235 ? -68.188 41.781 -7.973 1 41.41 235 ARG B C 1
ATOM 3862 O O . ARG B 1 235 ? -67.938 42.875 -8.469 1 41.41 235 ARG B O 1
ATOM 3869 N N . PRO B 1 236 ? -68.562 40.812 -8.789 1 43.75 236 PRO B N 1
ATOM 3870 C CA . PRO B 1 236 ? -69.062 41.031 -10.133 1 43.75 236 PRO B CA 1
ATOM 3871 C C . PRO B 1 236 ? -70.188 42.062 -10.172 1 43.75 236 PRO B C 1
ATOM 3873 O O . PRO B 1 236 ? -71.125 41.969 -9.383 1 43.75 236 PRO B O 1
ATOM 3876 N N . ALA B 1 237 ? -69.938 43.344 -10.461 1 42.81 237 ALA B N 1
ATOM 3877 C CA . ALA B 1 237 ? -71.062 44.312 -10.609 1 42.81 237 ALA B CA 1
ATOM 3878 C C . ALA B 1 237 ? -72.125 43.781 -11.531 1 42.81 237 ALA B C 1
ATOM 3880 O O . ALA B 1 237 ? -71.812 43.219 -12.594 1 42.81 237 ALA B O 1
ATOM 3881 N N . LYS B 1 238 ? -73.375 43.531 -11.031 1 43.12 238 LYS B N 1
ATOM 3882 C CA . LYS B 1 238 ? -74.625 43.219 -11.695 1 43.12 238 LYS B CA 1
ATOM 3883 C C . LYS B 1 238 ? -74.938 44.219 -12.797 1 43.12 238 LYS B C 1
ATOM 3885 O O . LYS B 1 238 ? -75.062 45.406 -12.539 1 43.12 238 LYS B O 1
ATOM 3890 N N . SER B 1 239 ? -74.312 44.125 -13.961 1 35.47 239 SER B N 1
ATOM 3891 C CA . SER B 1 239 ? -74.75 44.969 -15.102 1 35.47 239 SER B CA 1
ATOM 3892 C C . SER B 1 239 ? -76.25 44.938 -15.281 1 35.47 239 SER B C 1
ATOM 3894 O O . SER B 1 239 ? -76.875 43.875 -15.422 1 35.47 239 SER B O 1
ATOM 3896 N N . LYS B 1 240 ? -77.062 45.875 -14.656 1 39.19 240 LYS B N 1
ATOM 3897 C CA . LYS B 1 240 ? -78.438 46.25 -14.906 1 39.19 240 LYS B CA 1
ATOM 3898 C C . LYS B 1 240 ? -78.688 46.406 -16.406 1 39.19 240 LYS B C 1
ATOM 3900 O O . LYS B 1 240 ? -77.938 47.031 -17.109 1 39.19 240 LYS B O 1
ATOM 3905 N N . GLY B 1 241 ? -79.5 45.5 -17.016 1 36.56 241 GLY B N 1
ATOM 3906 C CA . GLY B 1 241 ? -80.188 45.406 -18.297 1 36.56 241 GLY B CA 1
ATOM 3907 C C . GLY B 1 241 ? -80.938 46.688 -18.672 1 36.56 241 GLY B C 1
ATOM 3908 O O . GLY B 1 241 ? -81.938 47 -18.109 1 36.56 241 GLY B O 1
ATOM 3909 N N . MET B 1 242 ? -80.312 47.906 -18.609 1 34.75 242 MET B N 1
ATOM 3910 C CA . MET B 1 242 ? -81.125 49.031 -19.062 1 34.75 242 MET B CA 1
ATOM 3911 C C . MET B 1 242 ? -81.688 48.719 -20.438 1 34.75 242 MET B C 1
ATOM 3913 O O . MET B 1 242 ? -81 48.344 -21.359 1 34.75 242 MET B O 1
ATOM 3917 N N . MET B 1 243 ? -83.125 48.688 -20.531 1 32.84 243 MET B N 1
ATOM 3918 C CA . MET B 1 243 ? -84.25 48.656 -21.469 1 32.84 243 MET B CA 1
ATOM 3919 C C . MET B 1 243 ? -84.062 49.719 -22.562 1 32.84 243 MET B C 1
ATOM 3921 O O . MET B 1 243 ? -83.875 50.906 -22.266 1 32.84 243 MET B O 1
ATOM 3925 N N . ILE B 1 244 ? -83.625 49.438 -23.781 1 34.94 244 ILE B N 1
ATOM 3926 C CA . ILE B 1 244 ? -83.562 50 -25.125 1 34.94 244 ILE B CA 1
ATOM 3927 C C . ILE B 1 244 ? -84.938 50.562 -25.516 1 34.94 244 ILE B C 1
ATOM 3929 O O . ILE B 1 244 ? -85.875 49.812 -25.656 1 34.94 244 ILE B O 1
ATOM 3933 N N . LEU B 1 245 ? -85.5 51.688 -24.844 1 26.64 245 LEU B N 1
ATOM 3934 C CA . LEU B 1 245 ? -86.5 52.406 -25.672 1 26.64 245 LEU B CA 1
ATOM 3935 C C . LEU B 1 245 ? -85.812 53.188 -26.766 1 26.64 245 LEU B C 1
ATOM 3937 O O . LEU B 1 245 ? -84.75 53.781 -26.547 1 26.64 245 LEU B O 1
#

Sequence (490 aa):
MATAGWSTVTKENTNFARLCKLLIDGGTHALRVIFDAKHPPHDLRKHLMDSRIHNILKNLKTKRHLRPEQWSRLYPSVGIATSAGFDITLLSLLLRNICNLPTPVNGWDKEPAATSVNVEDDVVRLRLYRNELGHISEPALSDADFNKYWNDIETVLLRHGVNKTAIDSLKTQSFEPEDEDYYIKCLKEWITDEADRVI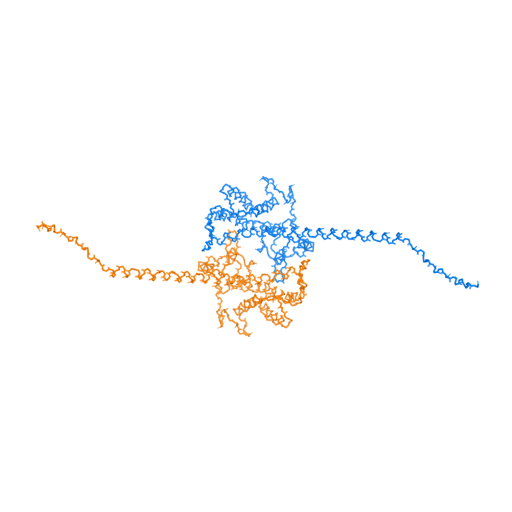HEVKESVTESEKRLLEKVDNVVQKVDQLSPERPSSRPAKSKGMMILMATAGWSTVTKENTNFARLCKLLIDGGTHALRVIFDAKHPPHDLRKHLMDSRIHNILKNLKTKRHLRPEQWSRLYPSVGIATSAGFDITLLSLLLRNICNLPTPVNGWDKEPAATSVNVEDDVVRLRLYRNELGHISEPALSDADFNKYWNDIETVLLRHGVNKTAIDSLKTQSFEPEDEDYYIKCLKEWITDEADRVIHEVKESVTESEKRLLEKVDNVVQKVDQLSPERPSSRPAKSKGMMIL

Secondary structure (DSSP, 8-state):
----------HHHHHHHHHHHIIIIIIHHHHHHHHHHHS-HHHHHHHHHSHHHHHHHHHHHHTTSS-HHHHHHHS-SSS---GGG--HHHHHHHHHHHS-PPPPTT-TTSPPPTT---HHHHHHHHHHHHHHHHT-SS----HHHHHHHHHHHHHHHHHTT--HHHHHHHHHS---HHHHHHHHHHHHHHHHHHHHHHHHHHHHHHHHHHHHHHHHHHHHHHHHHHHS-----------------/----------HHHHHHHHHHHIIIIIIHHHHHHHHHHHS-HHHHHHHHHSHHHHHHHHHHHHTTSS-HHHHHHHS-SSS---GGG--HHHHHHHHHHHS-PPPPTT-TTSPPPTT---HHHHHHHHHHHHHHHHT-SS----HHHHHHHHHHHHHHHHHTT--HHHHHHHHHS---HHHHHHHHHHHHHHHHHHHHHHHHHHHHHHHHHHHHHHHHHHHHHHHHHHHS-----------------

Radius of gyration: 33.38 Å; Cα contacts (8 Å, |Δi|>4): 420; chains: 2; bounding box: 139×84×113 Å

Solvent-accessible surface area (backbone atoms only — not comparable to full-atom values): 27687 Å² total; per-residue (Å²): 130,83,72,76,74,71,75,75,84,46,72,31,34,49,40,33,21,44,51,35,42,47,44,55,40,41,44,21,48,26,46,45,48,56,45,36,72,74,42,38,72,92,49,34,57,63,52,56,64,33,65,69,50,38,50,54,52,49,50,35,35,75,59,46,74,37,48,60,70,55,48,43,48,66,57,37,74,48,78,76,45,56,74,78,58,53,49,49,67,56,42,52,52,43,45,72,70,71,57,81,56,67,77,37,94,65,39,82,87,39,80,58,63,90,80,62,81,48,69,50,39,48,54,35,47,54,52,49,50,51,51,54,59,32,65,45,83,64,70,53,30,53,72,68,57,38,50,50,54,48,53,57,50,47,56,54,30,48,76,48,67,48,54,64,67,43,54,52,45,60,74,65,53,88,74,54,69,68,47,37,51,47,32,42,47,59,45,41,49,51,46,55,48,50,52,51,26,51,50,48,51,50,50,52,50,49,51,50,48,50,48,53,49,49,53,50,50,51,53,49,52,55,52,49,62,70,62,56,67,79,71,75,80,74,71,80,76,79,78,76,77,77,77,82,124,129,83,72,76,73,71,74,75,83,45,73,30,33,50,41,33,20,45,52,34,42,46,44,56,39,41,44,21,48,26,45,46,49,56,45,36,72,75,42,38,71,93,47,34,54,63,52,56,64,32,64,68,50,38,51,54,51,48,52,34,35,75,61,46,75,38,48,59,70,55,48,44,48,67,58,38,74,48,78,76,47,54,74,78,58,53,48,47,68,56,42,53,51,41,45,72,71,71,55,80,56,68,76,37,94,66,38,82,86,40,81,59,63,89,83,61,81,47,67,50,39,49,53,36,47,55,51,48,51,50,50,55,58,33,65,45,83,64,68,54,31,55,72,66,58,38,50,52,54,47,51,57,49,48,56,54,29,48,76,48,68,47,54,65,67,42,54,54,45,60,74,66,52,88,74,54,68,66,46,37,51,48,34,43,46,59,46,40,49,52,47,54,48,50,52,50,26,51,52,49,51,50,51,51,50,48,50,51,47,49,50,52,49,50,53,52,49,51,53,50,51,56,51,50,62,69,63,54,67,79,73,74,80,76,70,80,77,79,79,75,81,80,80,86,125

InterPro domains:
  IPR041249 DZIP3-like HEPN domain [PF18738] (42-183)

Organism: Exaiptasia diaphana (NCBI:txid2652724)

Foldseek 3Di:
DPPPCPPPCDPQLVLLLLLLVCLWVLVLVLLLLVVCVLPPFVCLQVLCPPPVNVVQVVVCVVLLLADPVRVCLSPPPDDHHDSVPPTLSSSLVCCVGRSPFDAAPVGLADQHDLPDLGPSNLSSVSVVLLVVSLPPPDSGDDPVRSVVSLVSSVVSSVSRPPDPVVSVCSVDPDDDPVSSVVSNVVSNVVVVSVVVSVVSVVVVVVVVVVVVVVVVVVVVVVVVVVPPPPPPPPDPPPPPPPPDD/DPPPCPPPCDPQLVLLLLLLVCLWVLVLVLLLLVVCVLPPFVCLQVLCPPPVNVVQVVVCVVLLLADPVRVCLSPPPDDHHDSVPPTLSSSLVCCVGRSPFDAAPVGLADQHDLPDLGPSNLSSVSVVLLVVSLPPPDSGDDPVRSVVSLVSSVVSSVSRPDDPVVSVCSVDPDDDPVSSVVSNVVSNVVVVSVVVSVVSVVVVVVVVVVVVVVVVVVVVVVVVVVPPPPPPPPDDPPPPPPDDD

pLDDT: mean 85.13, std 19.31, range [20.16, 98.69]